Protein AF-A0A9Q0HMB9-F1 (afdb_monomer_lite)

Secondary structure (DSSP, 8-state):
-HHHHHHS-S-EEEEEE-BTTHHHH--HHHHHHHHHHTT--HHHHHHHHHHHHTEEEEEEETTEE---EE--S---TT-TTHHHHHHHHHHHHHHHHHHHHTTS---TTSSSSSSEEEEE-SS-EEEEEE--HHHHHHHHHHHHHHHHHH---B-TTT-EEEEES--HHHHHHHHHHHHGGG--PPPP------------EEEEEE-----S-----------PPP--EEEEEEE----GGGTTT--SSS-GGG-EETTEETTHHHHHHHHHTT--EEEEEEESHHHHHHHHHHHHHHSTTT-EEEEEEE-TT-HHHHHHHHHGGG--SSEEEEEETTEEE---HHHHHHHHHHHT-SEEEEEEEPP----S----------PPPPP---EEEE-TTS-BEEEEE-GGG-SS-----HHHHHHHS--EEESSEEEEEEEEEEHHHHHHHHHH-TT---IIIIIHHHHHHHTT--GGGTTTSTTS------------------------SSSTTSSSSS-S---SSTTGGGGGG--SS----------EEEEEPPTTS-EEE--SHHHHHHHHHHHTTTTHHHH-----TTS-EE-TT-EE-TT-EE-SS-EE-TT-EE-TT-EEES-EE-TT-EE-TT-EEES-EE-TT-EE-TT-EEES-EE-TT-EE-TT-EEES-EE-TT-EEPTT-EEES-EE---

Structure (mmCIF, N/CA/C/O backbone):
data_AF-A0A9Q0HMB9-F1
#
_entry.id   AF-A0A9Q0HMB9-F1
#
loop_
_atom_site.group_PDB
_atom_site.id
_atom_site.type_symbol
_atom_site.label_atom_id
_atom_site.label_alt_id
_atom_site.label_comp_id
_atom_site.label_asym_id
_atom_site.label_entity_id
_atom_site.label_seq_id
_atom_site.pdbx_PDB_ins_code
_atom_site.Cartn_x
_atom_site.Cartn_y
_atom_site.Cartn_z
_atom_site.occupancy
_atom_site.B_iso_or_equiv
_atom_site.auth_seq_id
_atom_site.auth_comp_id
_atom_site.auth_asym_id
_atom_site.auth_atom_id
_atom_site.pdbx_PDB_model_num
ATOM 1 N N . MET A 1 1 ? -16.783 1.810 59.937 1.00 55.53 1 MET A N 1
ATOM 2 C CA . MET A 1 1 ? -17.252 0.448 60.291 1.00 55.53 1 MET A CA 1
ATOM 3 C C . MET A 1 1 ? -16.184 -0.353 61.024 1.00 55.53 1 MET A C 1
ATOM 5 O O . MET A 1 1 ? -16.426 -0.710 62.162 1.00 55.53 1 MET A O 1
ATOM 9 N N . VAL A 1 2 ? -14.991 -0.557 60.449 1.00 58.78 2 VAL A N 1
ATOM 10 C CA . VAL A 1 2 ? -13.866 -1.223 61.146 1.00 58.78 2 VAL A CA 1
ATOM 11 C C . VAL A 1 2 ? -13.451 -0.478 62.426 1.00 58.78 2 VAL A C 1
ATOM 13 O O . VAL A 1 2 ? -13.291 -1.110 63.462 1.00 58.78 2 VAL A O 1
ATOM 16 N N . SER A 1 3 ? -13.387 0.861 62.404 1.00 56.44 3 SER A N 1
ATOM 17 C CA . SER A 1 3 ? -13.151 1.667 63.619 1.00 56.44 3 SER A CA 1
ATOM 18 C C . SER A 1 3 ? -14.258 1.513 64.667 1.00 56.44 3 SER A C 1
ATOM 20 O O . SER A 1 3 ? -13.971 1.462 65.856 1.00 56.44 3 SER A O 1
ATOM 22 N N . ALA A 1 4 ? -15.516 1.381 64.229 1.00 58.94 4 ALA A N 1
ATOM 23 C CA . ALA A 1 4 ? -16.650 1.153 65.118 1.00 58.94 4 ALA A CA 1
ATOM 24 C C . ALA A 1 4 ? -16.549 -0.229 65.781 1.00 58.94 4 ALA A C 1
ATOM 26 O O . ALA A 1 4 ? -16.630 -0.303 66.999 1.00 58.94 4 ALA A O 1
ATOM 27 N N . LEU A 1 5 ? -16.275 -1.289 65.012 1.00 60.12 5 LEU A N 1
ATOM 28 C CA . LEU A 1 5 ? -16.072 -2.655 65.518 1.00 60.12 5 LEU A CA 1
ATOM 29 C C . LEU A 1 5 ? -14.867 -2.759 66.461 1.00 60.12 5 LEU A C 1
ATOM 31 O O . LEU A 1 5 ? -14.962 -3.409 67.492 1.00 60.12 5 LEU A O 1
ATOM 35 N N . SER A 1 6 ? -13.767 -2.069 66.150 1.00 59.25 6 SER A N 1
ATOM 36 C CA . SER A 1 6 ? -12.575 -2.021 67.006 1.00 59.25 6 SER A CA 1
ATOM 37 C C . SER A 1 6 ? -12.787 -1.227 68.300 1.00 59.25 6 SER A C 1
ATOM 39 O O . SER A 1 6 ? -12.051 -1.436 69.257 1.00 59.25 6 SER A O 1
ATOM 41 N N . SER A 1 7 ? -13.750 -0.299 68.324 1.00 57.50 7 SER A N 1
ATOM 42 C CA . SER A 1 7 ? -14.107 0.485 69.515 1.00 57.50 7 SER A CA 1
ATOM 43 C C . SER A 1 7 ? -15.142 -0.200 70.418 1.00 57.50 7 SER A C 1
ATOM 45 O O . SER A 1 7 ? -15.374 0.260 71.533 1.00 57.50 7 SER A O 1
ATOM 47 N N . GLN A 1 8 ? -15.785 -1.276 69.946 1.00 59.84 8 GLN A N 1
ATOM 48 C CA . GLN A 1 8 ? -16.752 -2.051 70.729 1.00 59.84 8 GLN A CA 1
ATOM 49 C C . GLN A 1 8 ? -16.048 -3.218 71.434 1.00 59.84 8 GLN A C 1
ATOM 51 O O . GLN A 1 8 ? -15.089 -3.765 70.902 1.00 59.84 8 GLN A O 1
ATOM 56 N N . GLN A 1 9 ? -16.537 -3.624 72.612 1.00 61.47 9 GLN A N 1
ATOM 57 C CA . GLN A 1 9 ? -16.058 -4.810 73.346 1.00 61.47 9 GLN A CA 1
ATOM 58 C C . GLN A 1 9 ? -16.788 -6.113 72.951 1.00 61.47 9 GLN A C 1
ATOM 60 O O . GLN A 1 9 ? -16.516 -7.166 73.520 1.00 61.47 9 GLN A O 1
ATOM 65 N N . GLU A 1 10 ? -17.714 -6.077 71.985 1.00 68.69 10 GLU A N 1
ATOM 66 C CA . GLU A 1 10 ? -18.468 -7.267 71.561 1.00 68.69 10 GLU A CA 1
ATOM 67 C C . GLU A 1 10 ? -17.665 -8.164 70.592 1.00 68.69 10 GLU A C 1
ATOM 69 O O . GLU A 1 10 ? -16.898 -7.649 69.771 1.00 68.69 10 GLU A O 1
ATOM 74 N N . PRO A 1 11 ? -17.839 -9.501 70.655 1.00 73.62 11 PRO A N 1
ATOM 75 C CA . PRO A 1 11 ? -17.144 -10.448 69.786 1.00 73.62 11 PRO A CA 1
ATOM 76 C C . PRO A 1 11 ? -17.730 -10.466 68.363 1.00 73.62 11 PRO A C 1
ATOM 78 O O . PRO A 1 11 ? -18.895 -10.822 68.143 1.00 73.62 11 PRO A O 1
ATOM 81 N N . ALA A 1 12 ? -16.900 -10.153 67.367 1.00 76.69 12 ALA A N 1
ATOM 82 C CA . ALA A 1 12 ? -17.277 -10.108 65.954 1.00 76.69 12 ALA A CA 1
ATOM 83 C C . ALA A 1 12 ? -16.142 -10.589 65.036 1.00 76.69 12 ALA A C 1
ATOM 85 O O . ALA A 1 12 ? -14.989 -10.717 65.446 1.00 76.69 12 ALA A O 1
ATOM 86 N N . PHE A 1 13 ? -16.454 -10.845 63.767 1.00 81.25 13 PHE A N 1
ATOM 87 C CA . PHE A 1 13 ? -15.440 -11.133 62.757 1.00 81.25 13 PHE A CA 1
ATOM 88 C C . PHE A 1 13 ? -15.755 -10.514 61.400 1.00 81.25 13 PHE A C 1
ATOM 90 O O . PHE A 1 13 ? -16.910 -10.276 61.042 1.00 81.25 13 PHE A O 1
ATOM 97 N N . LEU A 1 14 ? -14.689 -10.302 60.632 1.00 83.38 14 LEU A N 1
ATOM 98 C CA . LEU A 1 14 ? -14.725 -9.967 59.218 1.00 83.38 14 LEU A CA 1
ATOM 99 C C . LEU A 1 14 ? -14.110 -11.117 58.418 1.00 83.38 14 LEU A C 1
ATOM 101 O O . LEU A 1 14 ? -12.971 -11.511 58.658 1.00 83.38 14 LEU A O 1
ATOM 105 N N . LEU A 1 15 ? -14.855 -11.626 57.446 1.00 84.88 15 LEU A N 1
ATOM 106 C CA . LEU A 1 15 ? -14.378 -12.564 56.442 1.00 84.88 15 LEU A CA 1
ATOM 107 C C . LEU A 1 15 ? -14.177 -11.841 55.118 1.00 84.88 15 LEU A C 1
ATOM 109 O O . LEU A 1 15 ? -15.118 -11.277 54.562 1.00 84.88 15 LEU A O 1
ATOM 113 N N . LYS A 1 16 ? -12.963 -11.915 54.581 1.00 86.94 16 LYS A N 1
ATOM 114 C CA . LYS A 1 16 ? -12.704 -11.649 53.172 1.00 86.94 16 LYS A CA 1
ATOM 115 C C . LYS A 1 16 ? -12.885 -12.953 52.406 1.00 86.94 16 LYS A C 1
ATOM 117 O O . LYS A 1 16 ? -12.140 -13.905 52.629 1.00 86.94 16 LYS A O 1
ATOM 122 N N . LEU A 1 17 ? -13.881 -12.995 51.532 1.00 86.38 17 LEU A N 1
ATOM 123 C CA . LEU A 1 17 ? -14.184 -14.129 50.668 1.00 86.38 17 LEU A CA 1
ATOM 124 C C . LEU A 1 17 ? -13.572 -13.894 49.280 1.00 86.38 17 LEU A C 1
ATOM 126 O O . LEU A 1 17 ? -13.772 -12.837 48.685 1.00 86.38 17 LEU A O 1
ATOM 130 N N . ASP A 1 18 ? -12.850 -14.893 48.771 1.00 85.44 18 ASP A N 1
ATOM 131 C CA . ASP A 1 18 ? -12.301 -14.939 47.409 1.00 85.44 18 ASP A CA 1
ATOM 132 C C . ASP A 1 18 ? -12.959 -16.100 46.651 1.00 85.44 18 ASP A C 1
ATOM 134 O O . ASP A 1 18 ? -13.097 -17.196 47.200 1.00 85.44 18 ASP A O 1
ATOM 138 N N . PHE A 1 19 ? -13.372 -15.888 45.400 1.00 85.81 19 PHE A N 1
ATOM 139 C CA . PHE A 1 19 ? -14.014 -16.920 44.578 1.00 85.81 19 PHE A CA 1
ATOM 140 C C . PHE A 1 19 ? -13.039 -17.503 43.548 1.00 85.81 19 PHE A C 1
ATOM 142 O O . PHE A 1 19 ? -12.386 -16.795 42.778 1.00 85.81 19 PHE A O 1
ATOM 149 N N . LYS A 1 20 ? -12.957 -18.834 43.480 1.00 83.00 20 LYS A N 1
ATOM 150 C CA . LYS A 1 20 ? -12.060 -19.556 42.575 1.00 83.00 20 LYS A CA 1
ATOM 151 C C . LYS A 1 20 ? -12.574 -19.475 41.142 1.00 83.00 20 LYS A C 1
ATOM 153 O O . LYS A 1 20 ? -13.545 -20.140 40.800 1.00 83.00 20 LYS A O 1
ATOM 158 N N . LYS A 1 21 ? -11.852 -18.745 40.282 1.00 80.94 21 LYS A N 1
ATOM 159 C CA . LYS A 1 21 ? -12.191 -18.585 38.854 1.00 80.94 21 LYS A CA 1
ATOM 160 C C . LYS A 1 21 ? -13.658 -18.167 38.676 1.00 80.94 21 LYS A C 1
ATOM 162 O O . LYS A 1 21 ? -14.442 -18.855 38.025 1.00 80.94 21 LYS A O 1
ATOM 167 N N . ALA A 1 22 ? -14.022 -17.060 39.322 1.00 75.56 22 ALA A N 1
ATOM 168 C CA . ALA A 1 22 ? -15.404 -16.632 39.512 1.00 75.56 22 ALA A CA 1
ATOM 169 C C . ALA A 1 22 ? -16.227 -16.640 38.209 1.00 75.56 22 ALA A C 1
ATOM 171 O O . ALA A 1 22 ? -17.245 -17.322 38.144 1.00 75.56 22 ALA A O 1
ATOM 172 N N . PHE A 1 23 ? -15.728 -16.008 37.140 1.00 83.94 23 PHE A N 1
ATOM 173 C CA . PHE A 1 23 ? -16.393 -16.013 35.833 1.00 83.94 23 PHE A CA 1
ATOM 174 C C . PHE A 1 23 ? -16.498 -17.418 35.222 1.00 83.94 23 PHE A C 1
ATOM 176 O O . PHE A 1 23 ? -17.582 -17.807 34.804 1.00 83.94 23 PHE A O 1
ATOM 183 N N . ASP A 1 24 ? -15.427 -18.213 35.226 1.00 85.50 24 ASP A N 1
ATOM 184 C CA . ASP A 1 24 ? -15.382 -19.538 34.578 1.00 85.50 24 ASP A CA 1
ATOM 185 C C . ASP A 1 24 ? -16.284 -20.595 35.246 1.00 85.50 24 ASP A C 1
ATOM 187 O O . ASP A 1 24 ? -16.521 -21.669 34.686 1.00 85.50 24 ASP A O 1
ATOM 191 N N . SER A 1 25 ? -16.722 -20.338 36.479 1.00 87.38 25 SER A N 1
ATOM 192 C CA . SER A 1 25 ? -17.364 -21.334 37.344 1.00 87.38 25 SER A CA 1
ATOM 193 C C . SER A 1 25 ? -18.891 -21.249 37.394 1.00 87.38 25 SER A C 1
ATOM 195 O O . SER A 1 25 ? -19.519 -22.239 37.764 1.00 87.38 25 SER A O 1
ATOM 197 N N . VAL A 1 26 ? -19.480 -20.129 36.957 1.00 90.12 26 VAL A N 1
ATOM 198 C CA . VAL A 1 26 ? -20.933 -19.884 37.002 1.00 90.12 26 VAL A CA 1
ATOM 199 C C . VAL A 1 26 ? -21.711 -20.949 36.229 1.00 90.12 26 VAL A C 1
ATOM 201 O O . VAL A 1 26 ? -21.512 -21.119 35.024 1.00 90.12 26 VAL A O 1
ATOM 204 N N . ASP A 1 27 ? -22.637 -21.627 36.901 1.00 91.94 27 ASP A N 1
ATOM 205 C CA . ASP A 1 27 ? -23.569 -22.560 36.273 1.00 91.94 27 ASP A CA 1
ATOM 206 C C . ASP A 1 27 ? -24.655 -21.817 35.478 1.00 91.94 27 ASP A C 1
ATOM 208 O O . ASP A 1 27 ? -25.299 -20.881 35.962 1.00 91.94 27 ASP A O 1
ATOM 212 N N . TRP A 1 28 ? -24.864 -22.231 34.228 1.00 92.75 28 TRP A N 1
ATOM 213 C CA . TRP A 1 28 ? -25.817 -21.572 33.337 1.00 92.75 28 TRP A CA 1
ATOM 214 C C . TRP A 1 28 ? -27.273 -21.839 33.715 1.00 92.75 28 TRP A C 1
ATOM 216 O O . TRP A 1 28 ? -28.101 -20.941 33.576 1.00 92.75 28 TRP A O 1
ATOM 226 N N . SER A 1 29 ? -27.601 -23.036 34.209 1.00 90.38 29 SER A N 1
ATOM 227 C CA . SER A 1 29 ? -28.974 -23.382 34.603 1.00 90.38 29 SER A CA 1
ATOM 228 C C . SER A 1 29 ? -29.414 -22.518 35.781 1.00 90.38 29 SER A C 1
ATOM 230 O O . SER A 1 29 ? -30.514 -21.955 35.774 1.00 90.38 29 SER A O 1
ATOM 232 N N . PHE A 1 30 ? -28.513 -22.335 36.748 1.00 93.06 30 PHE A N 1
ATOM 233 C CA . PHE A 1 30 ? -28.699 -21.399 37.849 1.00 93.06 30 PHE A CA 1
ATOM 234 C C . PHE A 1 30 ? -28.878 -19.962 37.358 1.00 93.06 30 PHE A C 1
ATOM 236 O O . PHE A 1 30 ? -29.869 -19.319 37.700 1.00 93.06 30 PHE A O 1
ATOM 243 N N . LEU A 1 31 ? -27.968 -19.466 36.514 1.00 93.50 31 LEU A N 1
ATOM 244 C CA . LEU A 1 31 ? -28.029 -18.096 36.007 1.00 93.50 31 LEU A CA 1
ATOM 245 C C . LEU A 1 31 ? -29.346 -17.807 35.268 1.00 93.50 31 LEU A C 1
ATOM 247 O O . LEU A 1 31 ? -29.958 -16.765 35.496 1.00 93.50 31 LEU A O 1
ATOM 251 N N . PHE A 1 32 ? -29.812 -18.721 34.412 1.00 93.69 32 PHE A N 1
ATOM 252 C CA . PHE A 1 32 ? -31.085 -18.537 33.713 1.00 93.69 32 PHE A CA 1
ATOM 253 C C . PHE A 1 32 ? -32.277 -18.544 34.670 1.00 93.69 32 PHE A C 1
ATOM 255 O O . PHE A 1 32 ? -33.159 -17.707 34.511 1.00 93.69 32 PHE A O 1
ATOM 262 N N . SER A 1 33 ? -32.268 -19.398 35.697 1.00 91.38 33 SER A N 1
ATOM 263 C CA . SER A 1 33 ? -33.306 -19.397 36.738 1.00 91.38 33 SER A CA 1
ATOM 264 C C . SER A 1 33 ? -33.345 -18.065 37.500 1.00 91.38 33 SER A C 1
ATOM 266 O O . SER A 1 33 ? -34.418 -17.533 37.779 1.00 91.38 33 SER A O 1
ATOM 268 N N . VAL A 1 34 ? -32.177 -17.475 37.790 1.00 92.25 34 VAL A N 1
ATOM 269 C CA . VAL A 1 34 ? -32.080 -16.150 38.428 1.00 92.25 34 VAL A CA 1
ATOM 270 C C . VAL A 1 34 ? -32.656 -15.057 37.526 1.00 92.25 34 VAL A C 1
ATOM 272 O O . VAL A 1 34 ? -33.398 -14.202 38.006 1.00 92.25 34 VAL A O 1
ATOM 275 N N . LEU A 1 35 ? -32.351 -15.077 36.225 1.00 92.88 35 LEU A N 1
ATOM 276 C CA . LEU A 1 35 ? -32.889 -14.104 35.267 1.00 92.88 35 LEU A CA 1
ATOM 277 C C . LEU A 1 35 ? -34.411 -14.225 35.115 1.00 92.88 35 LEU A C 1
ATOM 279 O O . LEU A 1 35 ? -35.101 -13.206 35.106 1.00 92.88 35 LEU A O 1
ATOM 283 N N . GLU A 1 36 ? -34.936 -15.450 35.045 1.00 92.62 36 GLU A N 1
ATOM 284 C CA . GLU A 1 36 ? -36.380 -15.710 34.999 1.00 92.62 36 GLU A CA 1
ATOM 285 C C . GLU A 1 36 ? -37.069 -15.173 36.259 1.00 92.62 36 GLU A C 1
ATOM 287 O O . GLU A 1 36 ? -38.024 -14.404 36.161 1.00 92.62 36 GLU A O 1
ATOM 292 N N . TYR A 1 37 ? -36.527 -15.479 37.442 1.00 90.19 37 TYR A N 1
ATOM 293 C CA . TYR A 1 37 ? -37.063 -14.997 38.718 1.00 90.19 37 TYR A CA 1
ATOM 294 C C . TYR A 1 37 ? -37.041 -13.465 38.842 1.00 90.19 37 TYR A C 1
ATOM 296 O O . TYR A 1 37 ? -37.940 -12.863 39.424 1.00 90.19 37 TYR A O 1
ATOM 304 N N . ARG A 1 38 ? -36.022 -12.807 38.277 1.00 88.44 38 ARG A N 1
ATOM 305 C CA . ARG A 1 38 ? -35.889 -11.339 38.267 1.00 88.44 38 ARG A CA 1
ATOM 306 C C . ARG A 1 38 ? -36.793 -10.653 37.233 1.00 88.44 38 ARG A C 1
ATOM 308 O O . ARG A 1 38 ? -36.758 -9.429 37.140 1.00 88.44 38 ARG A O 1
ATOM 315 N N . GLY A 1 39 ? -37.584 -11.409 36.467 1.00 89.81 39 GLY A N 1
ATOM 316 C CA . GLY A 1 39 ? -38.543 -10.875 35.500 1.00 89.81 39 GLY A CA 1
ATOM 317 C C . GLY A 1 39 ? -37.923 -10.430 34.175 1.00 89.81 39 GLY A C 1
ATOM 318 O O . GLY A 1 39 ? -38.510 -9.602 33.477 1.00 89.81 39 GLY A O 1
ATOM 319 N N . PHE A 1 40 ? -36.742 -10.943 33.809 1.00 91.25 40 PHE A N 1
ATOM 320 C CA . PHE A 1 40 ? -36.173 -10.645 32.494 1.00 91.25 40 PHE A CA 1
ATOM 321 C C . PHE A 1 40 ? -37.051 -11.243 31.377 1.00 91.25 40 PHE A C 1
ATOM 323 O O . PHE A 1 40 ? -37.537 -12.368 31.513 1.00 91.25 40 PHE A O 1
ATOM 330 N N . PRO A 1 41 ? -37.245 -10.536 30.245 1.00 92.56 41 PRO A N 1
ATOM 331 C CA . PRO A 1 41 ? -38.091 -11.028 29.162 1.00 92.56 41 PRO A CA 1
ATOM 332 C C . PRO A 1 41 ? -37.613 -12.373 28.599 1.00 92.56 41 PRO A C 1
ATOM 334 O O . PRO A 1 41 ? -36.428 -12.549 28.311 1.00 92.56 41 PRO A O 1
ATOM 337 N N . SER A 1 42 ? -38.546 -13.294 28.342 1.00 89.44 42 SER A N 1
ATOM 338 C CA . SER A 1 42 ? -38.251 -14.613 27.752 1.00 89.44 42 SER A CA 1
ATOM 339 C C . SER A 1 42 ? -37.409 -14.558 26.456 1.00 89.44 42 SER A C 1
ATOM 341 O O . SER A 1 42 ? -36.471 -15.357 26.334 1.00 89.44 42 SER A O 1
ATOM 343 N N . PRO A 1 43 ? -37.621 -13.599 25.522 1.00 88.94 43 PRO A N 1
ATOM 344 C CA . PRO A 1 43 ? -36.760 -13.464 24.342 1.00 88.94 43 PRO A CA 1
ATOM 345 C C . PRO A 1 43 ? -35.292 -13.191 24.692 1.00 88.94 43 PRO A C 1
ATOM 347 O O . PRO A 1 43 ? -34.394 -13.795 24.110 1.00 88.94 43 PRO A O 1
ATOM 350 N N . PHE A 1 44 ? -35.042 -12.343 25.693 1.00 88.94 44 PHE A N 1
ATOM 351 C CA . PHE A 1 44 ? -33.692 -11.999 26.137 1.00 88.94 44 PHE A CA 1
ATOM 352 C C . PHE A 1 44 ? -32.970 -13.207 26.747 1.00 88.94 44 PHE A C 1
ATOM 354 O O . PHE A 1 44 ? -31.824 -13.496 26.399 1.00 88.94 44 PHE A O 1
ATOM 361 N N . ILE A 1 45 ? -33.662 -13.965 27.602 1.00 89.44 45 ILE A N 1
ATOM 362 C CA . ILE A 1 45 ? -33.120 -15.188 28.213 1.00 89.44 45 ILE A CA 1
ATOM 363 C C . ILE A 1 45 ? -32.837 -16.246 27.139 1.00 89.44 45 ILE A C 1
ATOM 365 O O . ILE A 1 45 ? -31.806 -16.919 27.185 1.00 89.44 45 ILE A O 1
ATOM 369 N N . SER A 1 46 ? -33.707 -16.352 26.132 1.00 84.38 46 SER A N 1
ATOM 370 C CA . SER A 1 46 ? -33.526 -17.262 24.996 1.00 84.38 46 SER A CA 1
ATOM 371 C C . SER A 1 46 ? -32.286 -16.912 24.166 1.00 84.38 46 SER A C 1
ATOM 373 O O . SER A 1 46 ? -31.528 -17.810 23.797 1.00 84.38 46 SER A O 1
ATOM 375 N N . TRP A 1 47 ? -32.020 -15.623 23.926 1.00 88.19 47 TRP A N 1
ATOM 376 C CA . TRP A 1 47 ? -30.793 -15.183 23.253 1.00 88.19 47 TRP A CA 1
ATOM 377 C C . TRP A 1 47 ? -29.539 -15.526 24.058 1.00 88.19 47 TRP A C 1
ATOM 379 O O . TRP A 1 47 ? -28.574 -16.032 23.486 1.00 88.19 47 TRP A O 1
ATOM 389 N N . LEU A 1 48 ? -29.554 -15.326 25.380 1.00 86.75 48 LEU A N 1
ATOM 390 C CA . LEU A 1 48 ? -28.425 -15.703 26.238 1.00 86.75 48 LEU A CA 1
ATOM 391 C C . LEU A 1 48 ? -28.201 -17.219 26.274 1.00 86.75 4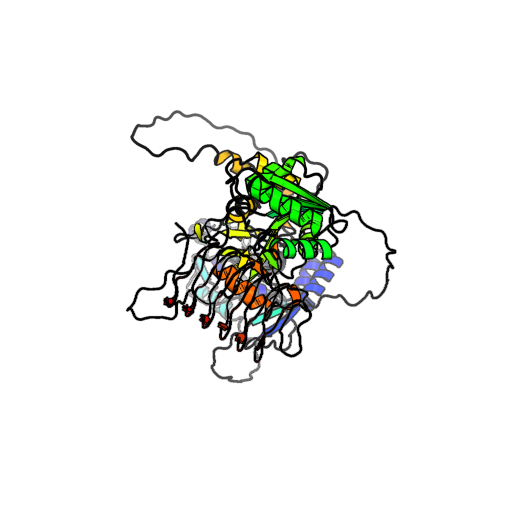8 LEU A C 1
ATOM 393 O O . LEU A 1 48 ? -27.060 -17.667 26.152 1.00 86.75 48 LEU A O 1
ATOM 397 N N . ARG A 1 49 ? -29.274 -18.018 26.363 1.00 87.69 49 ARG A N 1
ATOM 398 C CA . ARG A 1 49 ? -29.205 -19.485 26.243 1.00 87.69 49 ARG A CA 1
ATOM 399 C C . ARG A 1 49 ? -28.529 -19.901 24.951 1.00 87.69 49 ARG A C 1
ATOM 401 O O . ARG A 1 49 ? -27.618 -20.726 24.984 1.00 87.69 49 ARG A O 1
ATOM 408 N N . LEU A 1 50 ? -28.939 -19.312 23.833 1.00 83.19 50 LEU A N 1
ATOM 409 C CA . LEU A 1 50 ? -28.376 -19.623 22.527 1.00 83.19 50 LEU A CA 1
ATOM 410 C C . LEU A 1 50 ? -26.891 -19.247 22.459 1.00 83.19 50 LEU A C 1
ATOM 412 O O . LEU A 1 50 ? -26.077 -20.083 22.082 1.00 83.19 50 LEU A O 1
ATOM 416 N N . LEU A 1 51 ? -26.523 -18.041 22.902 1.00 82.88 51 LEU A N 1
ATOM 417 C CA . LEU A 1 51 ? -25.138 -17.557 22.893 1.00 82.88 51 LEU A CA 1
ATOM 418 C C . LEU A 1 51 ? -24.185 -18.421 23.727 1.00 82.88 51 LEU A C 1
ATOM 420 O O . LEU A 1 51 ? -23.041 -18.642 23.320 1.00 82.88 51 LEU A O 1
ATOM 424 N N . PHE A 1 52 ? -24.632 -18.892 24.891 1.00 82.75 52 PHE A N 1
ATOM 425 C CA . PHE A 1 52 ? -23.808 -19.717 25.772 1.00 82.75 52 PHE A CA 1
ATOM 426 C C . PHE A 1 52 ? -23.728 -21.160 25.272 1.00 82.75 52 PHE A C 1
ATOM 428 O O . PHE A 1 52 ? -22.631 -21.685 25.087 1.00 82.75 52 PHE A O 1
ATOM 435 N N . THR A 1 53 ? -24.858 -21.782 24.937 1.00 80.56 53 THR A N 1
ATOM 436 C CA . THR A 1 53 ? -24.888 -23.194 24.511 1.00 80.56 53 THR A CA 1
ATOM 437 C C . THR A 1 53 ? -24.286 -23.440 23.126 1.00 80.56 53 THR A C 1
ATOM 439 O O . THR A 1 53 ? -23.778 -24.531 22.875 1.00 80.56 53 THR A O 1
ATOM 442 N N . SER A 1 54 ? -24.266 -22.443 22.232 1.00 77.75 54 SER A N 1
ATOM 443 C CA . SER A 1 54 ? -23.670 -22.576 20.893 1.00 77.75 54 SER A CA 1
ATOM 444 C C . SER A 1 54 ? -22.149 -22.376 20.866 1.00 77.75 54 SER A C 1
ATOM 446 O O . SER A 1 54 ? -21.546 -22.379 19.787 1.00 77.75 54 SER A O 1
ATOM 448 N N . SER A 1 55 ? -21.524 -22.118 22.017 1.00 76.38 55 SER A N 1
ATOM 449 C CA . SER A 1 55 ? -20.102 -21.803 22.089 1.00 76.38 55 SER A CA 1
ATOM 450 C C . SER A 1 55 ? -19.217 -23.044 22.176 1.00 76.38 55 SER A C 1
ATOM 452 O O . SER A 1 55 ? -19.452 -23.958 22.966 1.00 76.38 55 SER A O 1
ATOM 454 N N . THR A 1 56 ? -18.173 -23.067 21.346 1.00 80.12 56 THR A N 1
ATOM 455 C CA . THR A 1 56 ? -17.194 -24.156 21.300 1.00 80.12 56 THR A CA 1
ATOM 456 C C . THR A 1 56 ? -15.776 -23.607 21.336 1.00 80.12 56 THR A C 1
ATOM 458 O O . THR A 1 56 ? -15.513 -22.525 20.807 1.00 80.12 56 THR A O 1
ATOM 461 N N . SER A 1 57 ? -14.855 -24.381 21.896 1.00 80.12 57 SER A N 1
ATOM 462 C CA . SER A 1 57 ? -13.421 -24.124 21.825 1.00 80.12 57 SER A CA 1
ATOM 463 C C . SER A 1 57 ? -12.685 -25.268 21.146 1.00 80.12 57 SER A C 1
ATOM 465 O O . SER A 1 57 ? -13.067 -26.412 21.329 1.00 80.12 57 SER A O 1
ATOM 467 N N . SER A 1 58 ? -11.624 -24.991 20.403 1.00 79.25 58 SER A N 1
ATOM 468 C CA . SER A 1 58 ? -10.689 -25.994 19.876 1.00 79.25 58 SER A CA 1
ATOM 469 C C . SER A 1 58 ? -9.287 -25.712 20.411 1.00 79.25 58 SER A C 1
ATOM 471 O O . SER A 1 58 ? -8.981 -24.594 20.832 1.00 79.25 58 SER A O 1
ATOM 473 N N . VAL A 1 59 ? -8.443 -26.741 20.449 1.00 79.12 59 VAL A N 1
ATOM 474 C CA . VAL A 1 59 ? -7.036 -26.628 20.854 1.00 79.12 59 VAL A CA 1
ATOM 475 C C . VAL A 1 59 ? -6.169 -26.724 19.612 1.00 79.12 59 VAL A C 1
ATOM 477 O O . VAL A 1 59 ? -6.221 -27.724 18.905 1.00 79.12 59 VAL A O 1
ATOM 480 N N . THR A 1 60 ? -5.364 -25.699 19.356 1.00 67.75 60 THR A N 1
ATOM 481 C CA . THR A 1 60 ? -4.333 -25.720 18.316 1.00 67.75 60 THR A CA 1
ATOM 482 C C . THR A 1 60 ? -3.016 -26.208 18.911 1.00 67.75 60 THR A C 1
ATOM 484 O O . THR A 1 60 ? -2.605 -25.699 19.955 1.00 67.75 60 THR A O 1
ATOM 487 N N . VAL A 1 61 ? -2.358 -27.164 18.252 1.00 68.75 61 VAL A N 1
ATOM 488 C CA . VAL A 1 61 ? -1.019 -27.663 18.601 1.00 68.75 61 VAL A CA 1
ATOM 489 C C . VAL A 1 61 ? -0.151 -27.587 17.350 1.00 68.75 61 VAL A C 1
ATOM 491 O O . VAL A 1 61 ? -0.493 -28.193 16.340 1.00 68.75 61 VAL A O 1
ATOM 494 N N . ASN A 1 62 ? 0.961 -26.848 17.401 1.00 67.12 62 ASN A N 1
ATOM 495 C CA . ASN A 1 62 ? 1.866 -26.639 16.256 1.00 67.12 62 ASN A CA 1
ATOM 496 C C . ASN A 1 62 ? 1.135 -26.141 14.993 1.00 67.12 62 ASN A C 1
ATOM 498 O O . ASN A 1 62 ? 1.315 -26.690 13.911 1.00 67.12 62 ASN A O 1
ATOM 502 N N . ASP A 1 63 ? 0.254 -25.150 15.155 1.00 66.81 63 ASP A N 1
ATOM 503 C CA . ASP A 1 63 ? -0.600 -24.589 14.094 1.00 66.81 63 ASP A CA 1
ATOM 504 C C . ASP A 1 63 ? -1.609 -25.568 13.455 1.00 66.81 63 ASP A C 1
ATOM 506 O O . ASP A 1 63 ? -2.319 -25.203 12.519 1.00 66.81 63 ASP A O 1
ATOM 510 N N . ILE A 1 64 ? -1.759 -26.778 14.007 1.00 65.38 64 ILE A N 1
ATOM 511 C CA . ILE A 1 64 ? -2.793 -27.743 13.619 1.00 65.38 64 ILE A CA 1
ATOM 512 C C . ILE A 1 64 ? -3.958 -27.645 14.609 1.00 65.38 64 ILE A C 1
ATOM 514 O O . ILE A 1 64 ? -3.795 -27.866 15.812 1.00 65.38 64 ILE A O 1
ATOM 518 N N . GLU A 1 65 ? -5.145 -27.290 14.116 1.00 73.19 65 GLU A N 1
ATOM 519 C CA . GLU A 1 65 ? -6.360 -27.168 14.927 1.00 73.19 65 GLU A CA 1
ATOM 520 C C . GLU A 1 65 ? -6.975 -28.545 15.228 1.00 73.19 65 GLU A C 1
ATOM 522 O O . GLU A 1 65 ? -7.286 -29.319 14.324 1.00 73.19 65 GLU A O 1
ATOM 527 N N . GLY A 1 66 ? -7.144 -28.856 16.513 1.00 79.31 66 GLY A N 1
ATOM 528 C CA . GLY A 1 66 ? -7.821 -30.058 16.990 1.00 79.31 66 GLY A CA 1
ATOM 529 C C . GLY A 1 66 ? -9.353 -29.941 16.984 1.00 79.31 66 GLY A C 1
ATOM 530 O O . GLY A 1 66 ? -9.910 -28.874 16.718 1.00 79.31 66 GLY A O 1
ATOM 531 N N . PRO A 1 67 ? -10.073 -31.028 17.317 1.00 75.62 67 PRO A N 1
ATOM 532 C CA . PRO A 1 67 ? -11.532 -31.041 17.293 1.00 75.62 67 PRO A CA 1
ATOM 533 C C . PRO A 1 67 ? -12.140 -30.053 18.311 1.00 75.62 67 PRO A C 1
ATOM 535 O O . PRO A 1 67 ? -11.634 -29.932 19.433 1.00 75.62 67 PRO A O 1
ATOM 538 N N . PRO A 1 68 ? -13.242 -29.360 17.964 1.00 82.25 68 PRO A N 1
ATOM 539 C CA . PRO A 1 68 ? -13.903 -28.434 18.873 1.00 82.25 68 PRO A CA 1
ATOM 540 C C . PRO A 1 68 ? -14.673 -29.173 19.979 1.00 82.25 68 PRO A C 1
ATOM 542 O O . PRO A 1 68 ? -15.360 -30.161 19.726 1.00 82.25 68 PRO A O 1
ATOM 545 N N . PHE A 1 69 ? -14.630 -28.644 21.199 1.00 84.50 69 PHE A N 1
ATOM 546 C CA . PHE A 1 69 ? -15.411 -29.079 22.353 1.00 84.50 69 PHE A CA 1
ATOM 547 C C . PHE A 1 69 ? -16.378 -27.975 22.822 1.00 84.50 69 PHE A C 1
ATOM 549 O O . PHE A 1 69 ? -16.016 -26.794 22.839 1.00 84.50 69 PHE A O 1
ATOM 556 N N . PRO A 1 70 ? -17.621 -28.323 23.203 1.00 81.88 70 PRO A N 1
ATOM 557 C CA . PRO A 1 70 ? -18.612 -27.353 23.657 1.00 81.88 70 PRO A CA 1
ATOM 558 C C . PRO A 1 70 ? -18.324 -26.857 25.073 1.00 81.88 70 PRO A C 1
ATOM 560 O O . PRO A 1 70 ? -17.820 -27.590 25.929 1.00 81.88 70 PRO A O 1
ATOM 563 N N . HIS A 1 71 ? -18.688 -25.606 25.335 1.00 83.88 71 HIS A N 1
ATOM 564 C CA . HIS A 1 71 ? -18.671 -25.039 26.682 1.00 83.88 71 HIS A CA 1
ATOM 565 C C . HIS A 1 71 ? -19.894 -25.537 27.465 1.00 83.88 71 HIS A C 1
ATOM 567 O O . HIS A 1 71 ? -20.951 -25.778 26.886 1.00 83.88 71 HIS A O 1
ATOM 573 N N . LYS A 1 72 ? -19.755 -25.715 28.785 1.00 84.19 72 LYS A N 1
ATOM 574 C CA . LYS A 1 72 ? -20.845 -26.210 29.655 1.00 84.19 72 LYS A CA 1
ATOM 575 C C . LYS A 1 72 ? -21.247 -25.249 30.775 1.00 84.19 72 LYS A C 1
ATOM 577 O O . LYS A 1 72 ? -22.289 -25.442 31.384 1.00 84.19 72 LYS A O 1
ATOM 582 N N . ARG A 1 73 ? -20.387 -24.283 31.094 1.00 88.38 73 ARG A N 1
ATOM 583 C CA . ARG A 1 73 ? -20.550 -23.322 32.188 1.00 88.38 73 ARG A CA 1
ATOM 584 C C . ARG A 1 73 ? -19.596 -22.149 31.989 1.00 88.38 73 ARG A C 1
ATOM 586 O O . ARG A 1 73 ? -18.681 -22.237 31.167 1.00 88.38 73 ARG A O 1
ATOM 593 N N . GLY A 1 74 ? -19.771 -21.122 32.805 1.00 88.69 74 GLY A N 1
ATOM 594 C CA . GLY A 1 74 ? -18.886 -19.974 32.885 1.00 88.69 74 GLY A CA 1
ATOM 595 C C . GLY A 1 74 ? -19.293 -18.818 31.978 1.00 88.69 74 GLY A C 1
ATOM 596 O O . GLY A 1 74 ? -20.038 -18.964 31.009 1.00 88.69 74 GLY A O 1
ATOM 597 N N . LEU A 1 75 ? -18.800 -17.642 32.327 1.00 87.56 75 LEU A N 1
ATOM 598 C CA . LEU A 1 75 ? -19.017 -16.376 31.648 1.00 87.56 75 LEU A CA 1
ATOM 599 C C . LEU A 1 75 ? -17.713 -15.933 30.988 1.00 87.56 75 LEU A C 1
ATOM 601 O O . LEU A 1 75 ? -16.622 -16.170 31.503 1.00 87.56 75 LEU A O 1
ATOM 605 N N . ARG A 1 76 ? -17.809 -15.279 29.831 1.00 80.19 76 ARG A N 1
ATOM 606 C CA . ARG A 1 76 ? -16.627 -14.886 29.058 1.00 80.19 76 ARG A CA 1
ATOM 607 C C . ARG A 1 76 ? -15.969 -13.653 29.662 1.00 80.19 76 ARG A C 1
ATOM 609 O O . ARG A 1 76 ? -16.610 -12.612 29.795 1.00 80.19 76 ARG A O 1
ATOM 616 N N . GLN A 1 77 ? -14.681 -13.748 29.970 1.00 70.38 77 GLN A N 1
ATOM 617 C CA . GLN A 1 77 ? -13.896 -12.600 30.409 1.00 70.38 77 GLN A CA 1
ATOM 618 C C . GLN A 1 77 ? -13.690 -11.628 29.235 1.00 70.38 77 GLN A C 1
ATOM 620 O O . GLN A 1 77 ? -13.336 -12.044 28.134 1.00 70.38 77 GLN A O 1
ATOM 625 N N . GLY A 1 78 ? -13.956 -10.339 29.455 1.00 71.81 78 GLY A N 1
ATOM 626 C CA . GLY A 1 78 ? -13.931 -9.311 28.404 1.00 71.81 78 GLY A CA 1
ATOM 627 C C . GLY A 1 78 ? -15.246 -9.140 27.632 1.00 71.81 78 GLY A C 1
ATOM 628 O O . GLY A 1 78 ? -15.356 -8.210 26.838 1.00 71.81 78 GLY A O 1
ATOM 629 N N . ASP A 1 79 ? -16.257 -9.978 27.885 1.00 78.81 79 ASP A N 1
ATOM 630 C CA . ASP A 1 79 ? -17.618 -9.755 27.387 1.00 78.81 79 ASP A CA 1
ATOM 631 C C . ASP A 1 79 ? -18.319 -8.688 28.256 1.00 78.81 79 ASP A C 1
ATOM 633 O O . ASP A 1 79 ? -18.394 -8.869 29.476 1.00 78.81 79 ASP A O 1
ATOM 637 N N . PRO A 1 80 ? -18.834 -7.584 27.674 1.00 81.19 80 PRO A N 1
ATOM 638 C CA . PRO A 1 80 ? -19.463 -6.497 28.424 1.00 81.19 80 PRO A CA 1
ATOM 639 C C . PRO A 1 80 ? -20.619 -6.931 29.324 1.00 81.19 80 PRO A C 1
ATOM 641 O O . PRO A 1 80 ? -20.863 -6.279 30.337 1.00 81.19 80 PRO A O 1
ATOM 644 N N . ILE A 1 81 ? -21.336 -8.007 28.973 1.00 85.69 81 ILE A N 1
ATOM 645 C CA . ILE A 1 81 ? -22.491 -8.459 29.755 1.00 85.69 81 ILE A CA 1
ATOM 646 C C . ILE A 1 81 ? -22.097 -9.371 30.922 1.00 85.69 81 ILE A C 1
ATOM 648 O O . ILE A 1 81 ? -22.796 -9.414 31.936 1.00 85.69 81 ILE A O 1
ATOM 652 N N . SER A 1 82 ? -20.960 -10.066 30.819 1.00 87.88 82 SER A N 1
ATOM 653 C CA . SER A 1 82 ? -20.504 -11.034 31.820 1.00 87.88 82 SER A CA 1
ATOM 654 C C . SER A 1 82 ? -20.389 -10.450 33.234 1.00 87.88 82 SER A C 1
ATOM 656 O O . SER A 1 82 ? -20.864 -11.110 34.155 1.00 87.88 82 SER A O 1
ATOM 658 N N . PRO A 1 83 ? -19.838 -9.237 33.466 1.00 86.81 83 PRO A N 1
ATOM 659 C CA . PRO A 1 83 ? -19.808 -8.639 34.803 1.00 86.81 83 PRO A CA 1
ATOM 660 C C . PRO A 1 83 ? -21.201 -8.438 35.405 1.00 86.81 83 PRO A C 1
ATOM 662 O O . PRO A 1 83 ? -21.402 -8.712 36.582 1.00 86.81 83 PRO A O 1
ATOM 665 N N . PHE A 1 84 ? -22.181 -8.013 34.604 1.00 88.81 84 PHE A N 1
ATOM 666 C CA . PHE A 1 84 ? -23.550 -7.804 35.081 1.00 88.81 84 PHE A CA 1
ATOM 667 C C . PHE A 1 84 ? -24.249 -9.125 35.397 1.00 88.81 84 PHE A C 1
ATOM 669 O O . PHE A 1 84 ? -24.900 -9.244 36.432 1.00 88.81 84 PHE A O 1
ATOM 676 N N . LEU A 1 85 ? -24.076 -10.136 34.542 1.00 90.00 85 LEU A N 1
ATOM 677 C CA . LEU A 1 85 ? -24.608 -11.477 34.789 1.00 90.00 85 LEU A CA 1
ATOM 678 C C . LEU A 1 85 ? -23.971 -12.117 36.026 1.00 90.00 85 LEU A C 1
ATOM 680 O O . LEU A 1 85 ? -24.670 -12.735 36.825 1.00 90.00 85 LEU A O 1
ATOM 684 N N . PHE A 1 86 ? -22.666 -11.919 36.216 1.00 89.06 86 PHE A N 1
ATOM 685 C CA . PHE A 1 86 ? -21.966 -12.368 37.412 1.00 89.06 86 PHE A CA 1
ATOM 686 C C . PHE A 1 86 ? -22.495 -11.672 38.670 1.00 89.06 86 PHE A C 1
ATOM 688 O O . PHE A 1 86 ? -22.781 -12.348 39.652 1.00 89.06 86 PHE A O 1
ATOM 695 N N . LEU A 1 87 ? -22.696 -10.350 38.638 1.00 87.44 87 LEU A N 1
ATOM 696 C CA . LEU A 1 87 ? -23.274 -9.607 39.763 1.00 87.44 87 LEU A CA 1
ATOM 697 C C . LEU A 1 87 ? -24.677 -10.112 40.125 1.00 87.44 87 LEU A C 1
ATOM 699 O O . LEU A 1 87 ? -24.971 -10.285 41.303 1.00 87.44 87 LEU A O 1
ATOM 703 N N . LEU A 1 88 ? -25.527 -10.404 39.134 1.00 89.50 88 LEU A N 1
ATOM 704 C CA . LEU A 1 88 ? -26.861 -10.969 39.373 1.00 89.50 88 LEU A CA 1
ATOM 705 C C . LEU A 1 88 ? -26.797 -12.355 40.027 1.00 89.50 88 LEU A C 1
ATOM 707 O O . LEU A 1 88 ? -27.587 -12.641 40.926 1.00 89.50 88 LEU A O 1
ATOM 711 N N . ALA A 1 89 ? -25.853 -13.198 39.603 1.00 89.06 89 ALA A N 1
ATOM 712 C CA . ALA A 1 89 ? -25.603 -14.500 40.214 1.00 89.06 89 ALA A CA 1
ATOM 713 C C . ALA A 1 89 ? -25.056 -14.370 41.650 1.00 89.06 89 ALA A C 1
ATOM 715 O O . ALA A 1 89 ? -25.535 -15.050 42.555 1.00 89.06 89 ALA A O 1
ATOM 716 N N . ALA A 1 90 ? -24.090 -13.477 41.874 1.00 86.88 90 ALA A N 1
ATOM 717 C CA . ALA A 1 90 ? -23.455 -13.246 43.171 1.00 86.88 90 ALA A CA 1
ATOM 718 C C . ALA A 1 90 ? -24.392 -12.597 44.207 1.00 86.88 90 ALA A C 1
ATOM 720 O O . ALA A 1 90 ? -24.296 -12.916 45.393 1.00 86.88 90 ALA A O 1
ATOM 721 N N . ASP A 1 91 ? -25.333 -11.749 43.778 1.00 87.25 91 ASP A N 1
ATOM 722 C CA . ASP A 1 91 ? -26.333 -11.101 44.645 1.00 87.25 91 ASP A CA 1
ATOM 723 C C . ASP A 1 91 ? -27.278 -12.118 45.316 1.00 87.25 91 ASP A C 1
ATOM 725 O O . ASP A 1 91 ? -27.819 -11.874 46.396 1.00 87.25 91 ASP A O 1
ATOM 729 N N . VAL A 1 92 ? -27.435 -13.317 44.739 1.00 89.56 92 VAL A N 1
ATOM 730 C CA . VAL A 1 92 ? -28.199 -14.403 45.374 1.00 89.56 92 VAL A CA 1
ATOM 731 C C . VAL A 1 92 ? -27.603 -14.783 46.732 1.00 89.56 92 VAL A C 1
ATOM 733 O O . VAL A 1 92 ? -28.364 -15.052 47.659 1.00 89.56 92 VAL A O 1
ATOM 736 N N . LEU A 1 93 ? -26.277 -14.717 46.901 1.00 87.94 93 LEU A N 1
ATOM 737 C CA . LEU A 1 93 ? -25.637 -14.964 48.197 1.00 87.94 93 LEU A CA 1
ATOM 738 C C . LEU A 1 93 ? -26.116 -13.966 49.262 1.00 87.94 93 LEU A C 1
ATOM 740 O O . LEU A 1 93 ? -26.428 -14.367 50.382 1.00 87.94 93 LEU A O 1
ATOM 744 N N . SER A 1 94 ? -26.233 -12.684 48.899 1.00 84.81 94 SER A N 1
ATOM 745 C CA . SER A 1 94 ? -26.764 -11.638 49.783 1.00 84.81 94 SER A CA 1
ATOM 746 C C . SER A 1 94 ? -28.193 -11.963 50.223 1.00 84.81 94 SER A C 1
ATOM 748 O O . SER A 1 94 ? -28.517 -11.918 51.409 1.00 84.81 94 SER A O 1
ATOM 750 N N . LYS A 1 95 ? -29.040 -12.402 49.282 1.00 85.06 95 LYS A N 1
ATOM 751 C CA . LYS A 1 95 ? -30.430 -12.791 49.564 1.00 85.06 95 LYS A CA 1
ATOM 752 C C . LYS A 1 95 ? -30.549 -14.048 50.420 1.00 85.06 95 LYS A C 1
ATOM 754 O O . LYS A 1 95 ? -31.390 -14.080 51.315 1.00 85.06 95 LYS A O 1
ATOM 759 N N . MET A 1 96 ? -29.700 -15.049 50.197 1.00 85.06 96 MET A N 1
ATOM 760 C CA . MET A 1 96 ? -29.660 -16.249 51.036 1.00 85.06 96 MET A CA 1
ATOM 761 C C . MET A 1 96 ? -29.252 -15.912 52.473 1.00 85.06 96 MET A C 1
ATOM 763 O O . MET A 1 96 ? -29.859 -16.426 53.410 1.00 85.06 96 MET A O 1
ATOM 767 N N . LEU A 1 97 ? -28.277 -15.015 52.658 1.00 84.50 97 LEU A N 1
ATOM 768 C CA . LEU A 1 97 ? -27.869 -14.551 53.985 1.00 84.50 97 LEU A CA 1
ATOM 769 C C . LEU A 1 97 ? -28.971 -13.736 54.669 1.00 84.50 97 LEU A C 1
ATOM 771 O O . LEU A 1 97 ? -29.264 -14.000 55.828 1.00 84.50 97 LEU A O 1
ATOM 775 N N . GLN A 1 98 ? -29.637 -12.821 53.955 1.00 81.94 98 GLN A N 1
ATOM 776 C CA . GLN A 1 98 ? -30.776 -12.056 54.485 1.00 81.94 98 GLN A CA 1
ATOM 777 C C . GLN A 1 98 ? -31.925 -12.965 54.943 1.00 81.94 98 GLN A C 1
ATOM 779 O O . GLN A 1 98 ? -32.475 -12.766 56.023 1.00 81.94 98 GLN A O 1
ATOM 784 N N . ALA A 1 99 ? -32.273 -13.985 54.155 1.00 79.50 99 ALA A N 1
ATOM 785 C CA . ALA A 1 99 ? -33.303 -14.949 54.537 1.00 79.50 99 ALA A CA 1
ATOM 786 C C . ALA A 1 99 ? -32.879 -15.778 55.761 1.00 79.50 99 ALA A C 1
ATOM 788 O O . ALA A 1 99 ? -33.670 -15.985 56.680 1.00 79.50 99 ALA A O 1
ATOM 789 N N . ALA A 1 100 ? -31.615 -16.206 55.806 1.00 79.44 100 ALA A N 1
ATOM 790 C CA . ALA A 1 100 ? -31.069 -16.954 56.931 1.00 79.44 100 ALA A CA 1
ATOM 791 C C . ALA A 1 100 ? -31.001 -16.116 58.223 1.00 79.44 100 ALA A C 1
ATOM 793 O O . ALA A 1 100 ? -31.216 -16.652 59.311 1.00 79.44 100 ALA A O 1
ATOM 794 N N . SER A 1 101 ? -30.790 -14.799 58.123 1.00 74.75 101 SER A N 1
ATOM 795 C CA . SER A 1 101 ? -30.803 -13.870 59.262 1.00 74.75 101 SER A CA 1
ATOM 796 C C . SER A 1 101 ? -32.100 -13.924 60.072 1.00 74.75 101 SER A C 1
ATOM 798 O O . SER A 1 101 ? -32.053 -13.774 61.289 1.00 74.75 101 SER A O 1
ATOM 800 N N . LEU A 1 102 ? -33.246 -14.192 59.432 1.00 71.44 102 LEU A N 1
ATOM 801 C CA . LEU A 1 102 ? -34.552 -14.282 60.104 1.00 71.44 102 LEU A CA 1
ATOM 802 C C . LEU A 1 102 ? -34.669 -15.494 61.040 1.00 71.44 102 LEU A C 1
ATOM 804 O O . LEU A 1 102 ? -35.508 -15.507 61.934 1.00 71.44 102 LEU A O 1
ATOM 808 N N . THR A 1 103 ? -33.825 -16.510 60.846 1.00 67.38 103 THR A N 1
ATOM 809 C CA . THR A 1 103 ? -33.814 -17.731 61.668 1.00 67.38 103 THR A CA 1
ATOM 810 C C . THR A 1 103 ? -32.859 -17.657 62.864 1.00 67.38 103 THR A C 1
ATOM 812 O O . THR A 1 103 ? -32.815 -18.585 63.671 1.00 67.38 103 THR A O 1
ATOM 815 N N . ILE A 1 104 ? -32.105 -16.560 63.015 1.00 64.94 104 ILE A N 1
ATOM 816 C CA . ILE A 1 104 ? -31.117 -16.386 64.086 1.00 64.94 104 ILE A CA 1
ATOM 817 C C . ILE A 1 104 ? -31.685 -15.447 65.165 1.00 64.94 104 ILE A C 1
ATOM 819 O O . ILE A 1 104 ? -31.939 -14.279 64.871 1.00 64.94 104 ILE A O 1
ATOM 823 N N . PRO A 1 105 ? -31.827 -15.885 66.433 1.00 55.72 105 PRO A N 1
ATOM 824 C CA . PRO A 1 105 ? -32.235 -14.994 67.515 1.00 55.72 105 PRO A CA 1
ATOM 825 C C . PRO A 1 105 ? -31.169 -13.913 67.767 1.00 55.72 105 PRO A C 1
ATOM 827 O O . PRO A 1 105 ? -30.043 -14.188 68.205 1.00 55.72 105 PRO A O 1
ATOM 830 N N . TYR A 1 106 ? -31.527 -12.662 67.472 1.00 54.62 106 TYR A N 1
ATOM 831 C CA . TYR A 1 106 ? -30.655 -11.490 67.551 1.00 54.62 106 TYR A CA 1
ATOM 832 C C . TYR A 1 106 ? -31.105 -10.531 68.663 1.00 54.62 106 TYR A C 1
ATOM 834 O O . TYR A 1 106 ? -32.299 -10.333 68.862 1.00 54.62 106 TYR A O 1
ATOM 842 N N . SER A 1 107 ? -30.150 -9.941 69.394 1.00 45.06 107 SER A N 1
ATOM 843 C CA . SER A 1 107 ? -30.435 -8.929 70.423 1.00 45.06 107 SER A CA 1
ATOM 844 C C . SER A 1 107 ? -30.214 -7.548 69.817 1.00 45.06 107 SER A C 1
ATOM 846 O O . SER A 1 107 ? -29.145 -7.291 69.274 1.00 45.06 107 SER A O 1
ATOM 848 N N . ILE A 1 108 ? -31.200 -6.659 69.936 1.00 42.31 108 ILE A N 1
ATOM 849 C CA . ILE A 1 108 ? -31.234 -5.307 69.337 1.00 42.31 108 ILE A CA 1
ATOM 850 C C . ILE A 1 108 ? -30.156 -4.363 69.935 1.00 42.31 108 ILE A C 1
ATOM 852 O O . ILE A 1 108 ? -29.983 -3.231 69.496 1.00 42.31 108 ILE A O 1
ATOM 856 N N . THR A 1 109 ? -29.387 -4.821 70.928 1.00 43.75 109 THR A N 1
ATOM 857 C CA . THR A 1 109 ? -28.404 -4.020 71.678 1.00 43.75 109 THR A CA 1
ATOM 858 C C . THR A 1 109 ? -27.101 -3.719 70.928 1.00 43.75 109 THR A C 1
ATOM 860 O O . THR A 1 109 ? -26.400 -2.776 71.293 1.00 43.75 109 THR A O 1
ATOM 863 N N . SER A 1 110 ? -26.770 -4.467 69.876 1.00 50.31 110 SER A N 1
ATOM 864 C CA . SER A 1 110 ? -25.559 -4.248 69.075 1.00 50.31 110 SER A CA 1
ATOM 865 C C . SER A 1 110 ? -25.797 -3.197 67.983 1.00 50.31 110 SER A C 1
ATOM 867 O O . SER A 1 110 ? -26.769 -3.287 67.238 1.00 50.31 110 SER A O 1
ATOM 869 N N . LYS A 1 111 ? -24.877 -2.234 67.806 1.00 52.03 111 LYS A N 1
ATOM 870 C CA . LYS A 1 111 ? -24.958 -1.182 66.759 1.00 52.03 111 LYS A CA 1
ATOM 871 C C . LYS A 1 111 ? -24.841 -1.709 65.311 1.00 52.03 111 LYS A C 1
ATOM 873 O O . LYS A 1 111 ? -24.859 -0.914 64.373 1.00 52.03 111 LYS A O 1
ATOM 878 N N . ILE A 1 112 ? -24.708 -3.023 65.113 1.00 54.22 112 ILE A N 1
ATOM 879 C CA . ILE A 1 112 ? -24.872 -3.680 63.812 1.00 54.22 112 ILE A CA 1
ATOM 880 C C . ILE A 1 112 ? -26.361 -4.007 63.659 1.00 54.22 112 ILE A C 1
ATOM 882 O O . ILE A 1 112 ? -26.924 -4.729 64.478 1.00 54.22 112 ILE A O 1
ATOM 886 N N . SER A 1 113 ? -27.008 -3.473 62.625 1.00 56.72 113 SER A N 1
ATOM 887 C CA . SER A 1 113 ? -28.462 -3.608 62.453 1.00 56.72 113 SER A CA 1
ATOM 888 C C . SER A 1 113 ? -28.916 -5.023 62.050 1.00 56.72 113 SER A C 1
ATOM 890 O O . SER A 1 113 ? -30.109 -5.302 62.110 1.00 56.72 113 SER A O 1
ATOM 892 N N . GLU A 1 114 ? -27.998 -5.905 61.630 1.00 65.12 114 GLU A N 1
ATOM 893 C CA . GLU A 1 114 ? -28.283 -7.241 61.081 1.00 65.12 114 GLU A CA 1
ATOM 894 C C . GLU A 1 114 ? -27.189 -8.262 61.475 1.00 65.12 114 GLU A C 1
ATOM 896 O O . GLU A 1 114 ? -26.026 -7.879 61.618 1.00 65.12 114 GLU A O 1
ATOM 901 N N . PRO A 1 115 ? -27.508 -9.566 61.628 1.00 65.38 115 PRO A N 1
ATOM 902 C CA . PRO A 1 115 ? -26.538 -10.589 62.046 1.00 65.38 115 PRO A CA 1
ATOM 903 C C . PRO A 1 115 ? -25.449 -10.875 60.998 1.00 65.38 115 PRO A C 1
ATOM 905 O O . PRO A 1 115 ? -24.353 -11.297 61.373 1.00 65.38 115 PRO A O 1
ATOM 908 N N . PHE A 1 116 ? -25.731 -10.609 59.719 1.00 78.12 116 PHE A N 1
ATOM 909 C CA . PHE A 1 116 ? -24.782 -10.664 58.610 1.00 78.12 116 PHE A CA 1
ATOM 910 C C . PHE A 1 116 ? -24.821 -9.344 57.846 1.00 78.12 116 PHE A C 1
ATOM 912 O O . PHE A 1 116 ? -25.888 -8.906 57.431 1.00 78.12 116 PHE A O 1
ATOM 919 N N . LEU A 1 117 ? -23.661 -8.741 57.602 1.00 79.81 117 LEU A N 1
ATOM 920 C CA . LEU A 1 117 ? -23.530 -7.561 56.754 1.00 79.81 117 LEU A CA 1
ATOM 921 C C . LEU A 1 117 ? -22.529 -7.851 55.639 1.00 79.81 117 LEU A C 1
ATOM 923 O O . LEU A 1 117 ? -21.336 -8.027 55.885 1.00 79.81 117 LEU A O 1
ATOM 927 N N . LEU A 1 118 ? -23.031 -7.914 54.410 1.00 82.69 118 LEU A N 1
ATOM 928 C CA . LEU A 1 118 ? -22.261 -8.266 53.225 1.00 82.69 118 LEU A CA 1
ATOM 929 C C . LEU A 1 118 ? -21.963 -7.015 52.387 1.00 82.69 118 LEU A C 1
ATOM 931 O O . LEU A 1 118 ? -22.873 -6.302 51.973 1.00 82.69 118 LEU A O 1
ATOM 935 N N . LEU A 1 119 ? -20.686 -6.774 52.104 1.00 81.44 119 LEU A N 1
ATOM 936 C CA . LEU A 1 119 ? -20.208 -5.775 51.153 1.00 81.44 119 LEU A CA 1
ATOM 937 C C . LEU A 1 119 ? -19.590 -6.507 49.960 1.00 81.44 119 LEU A C 1
ATOM 939 O O . LEU A 1 119 ? -18.491 -7.053 50.056 1.00 81.44 119 LEU A O 1
ATOM 943 N N . GLN A 1 120 ? -20.310 -6.528 48.843 1.00 77.38 120 GLN A N 1
ATOM 944 C CA . GLN A 1 120 ? -19.851 -7.127 47.592 1.00 77.38 120 GLN A CA 1
ATOM 945 C C . GLN A 1 120 ? -19.407 -6.035 46.618 1.00 77.38 120 GLN A C 1
ATOM 947 O O . GLN A 1 120 ? -20.226 -5.279 46.096 1.00 77.38 120 GLN A O 1
ATOM 952 N N . TYR A 1 121 ? -18.104 -5.979 46.360 1.00 68.69 121 TYR A N 1
ATOM 953 C CA . TYR A 1 121 ? -17.527 -5.330 45.186 1.00 68.69 121 TYR A CA 1
ATOM 954 C C . TYR A 1 121 ? -17.165 -6.411 44.158 1.00 68.69 121 TYR A C 1
ATOM 956 O O . TYR A 1 121 ? -17.187 -7.597 44.477 1.00 68.69 121 TYR A O 1
ATOM 964 N N . ALA A 1 122 ? -16.850 -6.021 42.919 1.00 57.50 122 ALA A N 1
ATOM 965 C CA . ALA A 1 122 ? -16.639 -6.973 41.823 1.00 57.50 122 ALA A CA 1
ATOM 966 C C . ALA A 1 122 ? -15.624 -8.087 42.161 1.00 57.50 122 ALA A C 1
ATOM 968 O O . ALA A 1 122 ? -15.916 -9.256 41.920 1.00 57.50 122 ALA A O 1
ATOM 969 N N . ASP A 1 123 ? -14.490 -7.724 42.770 1.00 60.34 123 ASP A N 1
ATOM 970 C CA . ASP A 1 123 ? -13.397 -8.656 43.085 1.00 60.34 123 ASP A CA 1
ATOM 971 C C . ASP A 1 123 ? -13.248 -8.952 44.589 1.00 60.34 123 ASP A C 1
ATOM 973 O O . ASP A 1 123 ? -12.606 -9.929 44.966 1.00 60.34 123 ASP A O 1
ATOM 977 N N . ASP A 1 124 ? -13.859 -8.141 45.459 1.00 76.44 124 ASP A N 1
ATOM 978 C CA . ASP A 1 124 ? -13.737 -8.256 46.913 1.00 76.44 124 ASP A CA 1
ATOM 979 C C . ASP A 1 124 ? -15.116 -8.445 47.553 1.00 76.44 124 ASP A C 1
ATOM 981 O O . ASP A 1 124 ? -15.972 -7.558 47.512 1.00 76.44 124 ASP A O 1
ATOM 985 N N . THR A 1 125 ? -15.320 -9.594 48.197 1.00 83.94 125 THR A N 1
ATOM 986 C CA . THR A 1 125 ? -16.503 -9.847 49.024 1.00 83.94 125 THR A CA 1
ATOM 987 C C . THR A 1 125 ? -16.105 -9.825 50.493 1.00 83.94 125 THR A C 1
ATOM 989 O O . THR A 1 125 ? -15.348 -10.674 50.958 1.00 83.94 125 THR A O 1
ATOM 992 N N . LEU A 1 126 ? -16.613 -8.845 51.234 1.00 85.88 126 LEU A N 1
ATOM 993 C CA . LEU A 1 126 ? -16.378 -8.688 52.665 1.00 85.88 126 LEU A CA 1
ATOM 994 C C . LEU A 1 126 ? -17.662 -9.003 53.427 1.00 85.88 126 LEU A C 1
ATOM 996 O O . LEU A 1 126 ? -18.698 -8.391 53.188 1.00 85.88 126 LEU A O 1
ATOM 1000 N N . LEU A 1 127 ? -17.592 -9.940 54.363 1.00 85.19 127 LEU A N 1
ATOM 1001 C CA . LEU A 1 127 ? -18.709 -10.336 55.207 1.00 85.19 127 LEU A CA 1
ATOM 1002 C C . LEU A 1 127 ? -18.387 -10.037 56.668 1.00 85.19 127 LEU A C 1
ATOM 1004 O O . LEU A 1 127 ? -17.420 -10.557 57.218 1.00 85.19 127 LEU A O 1
ATOM 1008 N N . PHE A 1 128 ? -19.234 -9.246 57.309 1.00 82.88 128 PHE A N 1
ATOM 1009 C CA . PHE A 1 128 ? -19.191 -8.977 58.738 1.00 82.88 128 PHE A CA 1
ATOM 1010 C C . PHE A 1 128 ? -20.270 -9.800 59.435 1.00 82.88 128 PHE A C 1
ATOM 1012 O O . PHE A 1 128 ? -21.402 -9.874 58.957 1.00 82.88 128 PHE A O 1
ATOM 1019 N N . SER A 1 129 ? -19.928 -10.412 60.564 1.00 80.00 129 SER A N 1
ATOM 1020 C CA . SER A 1 129 ? -20.872 -11.201 61.356 1.00 80.00 129 SER A CA 1
ATOM 1021 C C . SER A 1 129 ? -20.524 -11.146 62.837 1.00 80.00 129 SER A C 1
ATOM 1023 O O . SER A 1 129 ? -19.362 -10.994 63.225 1.00 80.00 129 SER A O 1
ATOM 1025 N N . THR A 1 130 ? -21.545 -11.324 63.674 1.00 74.75 130 THR A N 1
ATOM 1026 C CA . THR A 1 130 ? -21.355 -11.576 65.109 1.00 74.75 130 THR A CA 1
ATOM 1027 C C . THR A 1 130 ? -20.785 -12.975 65.336 1.00 74.75 130 THR A C 1
ATOM 1029 O O . THR A 1 130 ? -21.003 -13.887 64.532 1.00 74.75 130 THR A O 1
ATOM 1032 N N . ALA A 1 131 ? -20.065 -13.168 66.439 1.00 66.94 131 ALA A N 1
ATOM 1033 C CA . ALA A 1 131 ? -19.372 -14.424 66.724 1.00 66.94 131 ALA A CA 1
ATOM 1034 C C . ALA A 1 131 ? -20.220 -15.466 67.477 1.00 66.94 131 ALA A C 1
ATOM 1036 O O . ALA A 1 131 ? -19.695 -16.321 68.190 1.00 66.94 131 ALA A O 1
ATOM 1037 N N . LYS A 1 132 ? -21.550 -15.416 67.346 1.00 71.62 132 LYS A N 1
ATOM 1038 C CA . LYS A 1 132 ? -22.425 -16.430 67.949 1.00 71.62 132 LYS A CA 1
ATOM 1039 C C . LYS A 1 132 ? -22.279 -17.753 67.190 1.00 71.62 132 LYS A C 1
ATOM 1041 O O . LYS A 1 132 ? -22.343 -17.773 65.962 1.00 71.62 132 LYS A O 1
ATOM 1046 N N . GLY A 1 133 ? -22.133 -18.868 67.910 1.00 68.00 133 GLY A N 1
ATOM 1047 C CA . GLY A 1 133 ? -21.899 -20.190 67.305 1.00 68.00 133 GLY A CA 1
ATOM 1048 C C . GLY A 1 133 ? -22.966 -20.616 66.282 1.00 68.00 133 GLY A C 1
ATOM 1049 O O . GLY A 1 133 ? -22.634 -21.210 65.258 1.00 68.00 133 GLY A O 1
ATOM 1050 N N . THR A 1 134 ? -24.228 -20.235 66.499 1.00 73.56 134 THR A N 1
ATOM 1051 C CA . THR A 1 134 ? -25.337 -20.473 65.558 1.00 73.56 134 THR A CA 1
ATOM 1052 C C . THR A 1 134 ? -25.161 -19.718 64.237 1.00 73.56 134 THR A C 1
ATOM 1054 O O . THR A 1 134 ? -25.374 -20.296 63.174 1.00 73.56 134 THR A O 1
ATOM 1057 N N . ALA A 1 135 ? -24.697 -18.465 64.272 1.00 73.44 135 ALA A N 1
ATOM 1058 C CA . ALA A 1 135 ? -24.464 -17.657 63.073 1.00 73.44 135 ALA A CA 1
ATOM 1059 C C . ALA A 1 135 ? -23.338 -18.237 62.200 1.00 73.44 135 ALA A C 1
ATOM 1061 O O . ALA A 1 135 ? -23.469 -18.306 60.980 1.00 73.44 135 ALA A O 1
ATOM 1062 N N . VAL A 1 136 ? -22.263 -18.737 62.819 1.00 75.38 136 VAL A N 1
ATOM 1063 C CA . VAL A 1 136 ? -21.140 -19.374 62.107 1.00 75.38 136 VAL A CA 1
ATOM 1064 C C . VAL A 1 136 ? -21.583 -20.657 61.393 1.00 75.38 136 VAL A C 1
ATOM 1066 O O . VAL A 1 136 ? -21.204 -20.897 60.245 1.00 75.38 136 VAL A O 1
ATOM 1069 N N . GLN A 1 137 ? -22.417 -21.477 62.041 1.00 76.69 137 GLN A N 1
ATOM 1070 C CA . GLN A 1 137 ? -22.964 -22.688 61.425 1.00 76.69 137 GLN A CA 1
ATOM 1071 C C . GLN A 1 137 ? -23.894 -22.355 60.257 1.00 76.69 137 GLN A C 1
ATOM 1073 O O . GLN A 1 137 ? -23.745 -22.933 59.183 1.00 76.69 137 GLN A O 1
ATOM 1078 N N . VAL A 1 138 ? -24.824 -21.414 60.432 1.00 81.75 138 VAL A N 1
ATOM 1079 C CA . VAL A 1 138 ? -25.746 -20.983 59.368 1.00 81.75 138 VAL A CA 1
ATOM 1080 C C . VAL A 1 138 ? -24.978 -20.445 58.160 1.00 81.75 138 VAL A C 1
ATOM 1082 O O . VAL A 1 138 ? -25.252 -20.846 57.030 1.00 81.75 138 VAL A O 1
ATOM 1085 N N . LEU A 1 139 ? -23.952 -19.624 58.394 1.00 83.62 139 LEU A N 1
ATOM 1086 C CA . LEU A 1 139 ? -23.088 -19.103 57.340 1.00 83.62 139 LEU A CA 1
ATOM 1087 C C . LEU A 1 139 ? -22.423 -20.220 56.519 1.00 83.62 139 LEU A C 1
ATOM 1089 O O . LEU A 1 139 ? -22.415 -20.160 55.291 1.00 83.62 139 LEU A O 1
ATOM 1093 N N . SER A 1 140 ? -21.910 -21.259 57.185 1.00 81.88 140 SER A N 1
ATOM 1094 C CA . SER A 1 140 ? -21.330 -22.434 56.519 1.00 81.88 140 SER A CA 1
ATOM 1095 C C . SER A 1 140 ? -22.311 -23.100 55.554 1.00 81.88 140 SER A C 1
ATOM 1097 O O . SER A 1 140 ? -21.982 -23.366 54.396 1.00 81.88 140 SER A O 1
ATOM 1099 N N . HIS A 1 141 ? -23.542 -23.332 56.020 1.00 83.38 141 HIS A N 1
ATOM 1100 C CA . HIS A 1 141 ? -24.583 -23.974 55.223 1.00 83.38 141 HIS A CA 1
ATOM 1101 C C . HIS A 1 141 ? -24.984 -23.113 54.025 1.00 83.38 141 HIS A C 1
ATOM 1103 O O . HIS A 1 141 ? -25.102 -23.637 52.919 1.00 83.38 141 HIS A O 1
ATOM 1109 N N . VAL A 1 142 ? -25.127 -21.796 54.216 1.00 86.25 142 VAL A N 1
ATOM 1110 C CA . VAL A 1 142 ? -25.464 -20.858 53.136 1.00 86.25 142 VAL A CA 1
ATOM 1111 C C . VAL A 1 142 ? -24.365 -20.817 52.075 1.00 86.25 142 VAL A C 1
ATOM 1113 O O . VAL A 1 142 ? -24.669 -20.946 50.891 1.00 86.25 142 VAL A O 1
ATOM 1116 N N . LEU A 1 143 ? -23.092 -20.699 52.471 1.00 85.56 143 LEU A N 1
ATOM 1117 C CA . LEU A 1 143 ? -21.969 -20.679 51.526 1.00 85.56 143 LEU A CA 1
ATOM 1118 C C . LEU A 1 143 ? -21.856 -21.991 50.741 1.00 85.56 143 LEU A C 1
ATOM 1120 O O . LEU A 1 143 ? -21.575 -21.966 49.541 1.00 85.56 143 LEU A O 1
ATOM 1124 N N . LYS A 1 144 ? -22.107 -23.132 51.395 1.00 84.38 144 LYS A N 1
ATOM 1125 C CA . LYS A 1 144 ? -22.109 -24.445 50.744 1.00 84.38 144 LYS A CA 1
ATOM 1126 C C . LYS A 1 144 ? -23.262 -24.584 49.750 1.00 84.38 144 LYS A C 1
ATOM 1128 O O . LYS A 1 144 ? -23.014 -24.913 48.595 1.00 84.38 144 LYS A O 1
ATOM 1133 N N . ALA A 1 145 ? -24.487 -24.269 50.167 1.00 84.69 145 ALA A N 1
ATOM 1134 C CA . ALA A 1 145 ? -25.661 -24.321 49.299 1.00 84.69 145 ALA A CA 1
ATOM 1135 C C . ALA A 1 145 ? -25.518 -23.373 48.096 1.00 84.69 145 ALA A C 1
ATOM 1137 O O . ALA A 1 145 ? -25.792 -23.757 46.962 1.00 84.69 145 ALA A O 1
ATOM 1138 N N . PHE A 1 146 ? -25.012 -22.156 48.321 1.00 89.06 146 PHE A N 1
ATOM 1139 C CA . PHE A 1 146 ? -24.724 -21.211 47.245 1.00 89.06 146 PHE A CA 1
ATOM 1140 C C . PHE A 1 146 ? -23.699 -21.778 46.257 1.00 89.06 146 PHE A C 1
ATOM 1142 O O . PHE A 1 146 ? -23.917 -21.718 45.050 1.00 89.06 146 PHE A O 1
ATOM 1149 N N . SER A 1 147 ? -22.607 -22.365 46.754 1.00 88.38 147 SER A N 1
ATOM 1150 C CA . SER A 1 147 ? -21.557 -22.959 45.917 1.00 88.38 147 SER A CA 1
ATOM 1151 C C . SER A 1 147 ? -22.071 -24.134 45.074 1.00 88.38 147 SER A C 1
ATOM 1153 O O . SER A 1 147 ? -21.701 -24.261 43.907 1.00 88.38 147 SER A O 1
ATOM 1155 N N . GLU A 1 148 ? -22.930 -24.981 45.649 1.00 86.19 148 GLU A N 1
ATOM 1156 C CA . GLU A 1 148 ? -23.512 -26.153 44.980 1.00 86.19 148 GLU A CA 1
ATOM 1157 C C . GLU A 1 148 ? -24.458 -25.766 43.841 1.00 86.19 148 GLU A C 1
ATOM 1159 O O . GLU A 1 148 ? -24.394 -26.363 42.769 1.00 86.19 148 GLU A O 1
ATOM 1164 N N . VAL A 1 149 ? -25.306 -24.756 44.054 1.00 87.44 149 VAL A N 1
ATOM 1165 C CA . VAL A 1 149 ? -26.303 -24.346 43.057 1.00 87.44 149 VAL A CA 1
ATOM 1166 C C . VAL A 1 149 ? -25.697 -23.403 42.014 1.00 87.44 149 VAL A C 1
ATOM 1168 O O . VAL A 1 149 ? -25.964 -23.554 40.827 1.00 87.44 149 VAL A O 1
ATOM 1171 N N . SER A 1 150 ? -24.861 -22.443 42.423 1.00 88.94 150 SER A N 1
ATOM 1172 C CA . SER A 1 150 ? -24.302 -21.437 41.504 1.00 88.94 150 SER A CA 1
ATOM 1173 C C . SER A 1 150 ? -23.079 -21.907 40.720 1.00 88.94 150 SER A C 1
ATOM 1175 O O . SER A 1 150 ? -22.716 -21.285 39.722 1.00 88.94 150 SER A O 1
ATOM 1177 N N . GLY A 1 151 ? -22.399 -22.955 41.193 1.00 87.44 151 GLY A N 1
ATOM 1178 C CA . GLY A 1 151 ? -21.089 -23.371 40.694 1.00 87.44 151 GLY A CA 1
ATOM 1179 C C . GLY A 1 151 ? -19.924 -22.475 41.139 1.00 87.44 151 GLY A C 1
ATOM 1180 O O . GLY A 1 151 ? -18.770 -22.837 40.901 1.00 87.44 151 GLY A O 1
ATOM 1181 N N . ILE A 1 152 ? -20.189 -21.347 41.813 1.00 88.62 152 ILE A N 1
ATOM 1182 C CA . ILE A 1 152 ? -19.177 -20.391 42.277 1.00 88.62 152 ILE A CA 1
ATOM 1183 C C . ILE A 1 152 ? -18.558 -20.908 43.579 1.00 88.62 152 ILE A C 1
ATOM 1185 O O . ILE A 1 152 ? -19.162 -20.848 44.646 1.00 88.62 152 ILE A O 1
ATOM 1189 N N . LEU A 1 153 ? -17.327 -21.412 43.491 1.00 85.88 153 LEU A N 1
ATOM 1190 C CA . LEU A 1 153 ? -16.614 -22.005 44.625 1.00 85.88 153 LEU A CA 1
ATOM 1191 C C . LEU A 1 153 ? -15.729 -20.978 45.339 1.00 85.88 153 LEU A C 1
ATOM 1193 O O . LEU A 1 153 ? -15.077 -20.157 44.693 1.00 85.88 153 LEU A O 1
ATOM 1197 N N . LEU A 1 154 ? -15.618 -21.080 46.664 1.00 84.38 154 LEU A N 1
ATOM 1198 C CA . LEU A 1 154 ? -14.654 -20.295 47.439 1.00 84.38 154 LEU A CA 1
ATOM 1199 C C . LEU A 1 154 ? -13.215 -20.780 47.218 1.00 84.38 154 LEU A C 1
ATOM 1201 O O . LEU A 1 154 ? -12.935 -21.973 47.094 1.00 84.38 154 LEU A O 1
ATOM 1205 N N . ASN A 1 155 ? -12.285 -19.835 47.208 1.00 84.19 155 ASN A N 1
ATOM 1206 C CA . ASN A 1 155 ? -10.854 -20.071 47.197 1.00 84.19 155 ASN A CA 1
ATOM 1207 C C . ASN A 1 155 ? -10.297 -19.920 48.613 1.00 84.19 155 ASN A C 1
ATOM 1209 O O . ASN A 1 155 ? -9.845 -18.853 49.024 1.00 84.19 155 ASN A O 1
ATOM 1213 N N . LEU A 1 156 ? -10.315 -21.022 49.354 1.00 79.50 156 LEU A N 1
ATOM 1214 C CA . LEU A 1 156 ? -9.980 -21.037 50.778 1.00 79.50 156 LEU A CA 1
ATOM 1215 C C . LEU A 1 156 ? -8.573 -20.510 51.083 1.00 79.50 156 LEU A C 1
ATOM 1217 O O . LEU A 1 156 ? -8.376 -19.884 52.116 1.00 79.50 156 LEU A O 1
ATOM 1221 N N . ASN A 1 157 ? -7.624 -20.684 50.157 1.00 78.44 157 ASN A N 1
ATOM 1222 C CA . ASN A 1 157 ? -6.248 -20.204 50.312 1.00 78.44 157 ASN A CA 1
ATOM 1223 C C . ASN A 1 157 ? -6.120 -18.676 50.233 1.00 78.44 157 ASN A C 1
ATOM 1225 O O . ASN A 1 157 ? -5.094 -18.130 50.630 1.00 78.44 157 ASN A O 1
ATOM 1229 N N . LYS A 1 158 ? -7.117 -17.992 49.664 1.00 80.50 158 LYS A N 1
ATOM 1230 C CA . LYS A 1 158 ? -7.146 -16.529 49.533 1.00 80.50 158 LYS A CA 1
ATOM 1231 C C . LYS A 1 158 ? -8.199 -15.867 50.419 1.00 80.50 158 LYS A C 1
ATOM 1233 O O . LYS A 1 158 ? -8.169 -14.647 50.568 1.00 80.50 158 LYS A O 1
ATOM 1238 N N . CYS A 1 159 ? -9.100 -16.645 51.014 1.00 83.25 159 CYS A N 1
ATOM 1239 C CA . CYS A 1 159 ? -9.993 -16.142 52.045 1.00 83.25 159 CYS A CA 1
ATOM 1240 C C . CYS A 1 159 ? -9.193 -15.779 53.302 1.00 83.25 159 CYS A C 1
ATOM 1242 O O . CYS A 1 159 ? -8.267 -16.494 53.685 1.00 83.25 159 CYS A O 1
ATOM 1244 N N . SER A 1 160 ? -9.567 -14.693 53.975 1.00 82.81 160 SER A N 1
ATOM 1245 C CA . SER A 1 160 ? -8.938 -14.297 55.236 1.00 82.81 160 SER A CA 1
ATOM 1246 C C . SER A 1 160 ? -9.970 -13.946 56.299 1.00 82.81 160 SER A C 1
ATOM 1248 O O . SER A 1 160 ? -11.050 -13.431 56.008 1.00 82.81 160 SER A O 1
ATOM 1250 N N . LEU A 1 161 ? -9.631 -14.260 57.547 1.00 83.75 161 LEU A N 1
ATOM 1251 C CA . LEU A 1 161 ? -10.430 -13.972 58.730 1.00 83.75 161 LEU A CA 1
ATOM 1252 C C . LEU A 1 161 ? -9.725 -12.890 59.544 1.00 83.75 161 LEU A C 1
ATOM 1254 O O . LEU A 1 161 ? -8.565 -13.046 59.917 1.00 83.75 161 LEU A O 1
ATOM 1258 N N . VAL A 1 162 ? -10.446 -11.817 59.849 1.00 83.19 162 VAL A N 1
ATOM 1259 C CA . VAL A 1 162 ? -10.009 -10.764 60.765 1.00 83.19 162 VAL A CA 1
ATOM 1260 C C . VAL A 1 162 ? -10.894 -10.836 62.016 1.00 83.19 162 VAL A C 1
ATOM 1262 O O . VAL A 1 162 ? -12.079 -10.490 61.941 1.00 83.19 162 VAL A O 1
ATOM 1265 N N . PRO A 1 163 ? -10.367 -11.338 63.147 1.00 80.50 163 PRO A N 1
ATOM 1266 C CA . PRO A 1 163 ? -11.117 -11.452 64.393 1.00 80.50 163 PRO A CA 1
ATOM 1267 C C . PRO A 1 163 ? -11.175 -10.114 65.149 1.00 80.50 163 PRO A C 1
ATOM 1269 O O . PRO A 1 163 ? -10.192 -9.378 65.187 1.00 80.50 163 PRO A O 1
ATOM 1272 N N . PHE A 1 164 ? -12.300 -9.834 65.813 1.00 79.38 164 PHE A N 1
ATOM 1273 C CA . PHE A 1 164 ? -12.468 -8.713 66.744 1.00 79.38 164 PHE A CA 1
ATOM 1274 C C . PHE A 1 164 ? -12.973 -9.250 68.090 1.00 79.38 164 PHE A C 1
ATOM 1276 O O . PHE A 1 164 ? -14.075 -9.792 68.165 1.00 79.38 164 PHE A O 1
ATOM 1283 N N . ASN A 1 165 ? -12.164 -9.123 69.147 1.00 73.94 165 ASN A N 1
ATOM 1284 C CA . ASN A 1 165 ? -12.485 -9.586 70.508 1.00 73.94 165 ASN A CA 1
ATOM 1285 C C . ASN A 1 165 ? -12.916 -11.069 70.590 1.00 73.94 165 ASN A C 1
ATOM 1287 O O . ASN A 1 165 ? -13.828 -11.418 71.338 1.00 73.94 165 ASN A O 1
ATOM 1291 N N . LEU A 1 166 ? -12.283 -11.950 69.802 1.00 75.06 166 LEU A N 1
ATOM 1292 C CA . LEU A 1 166 ? -12.570 -13.391 69.781 1.00 75.06 166 LEU A CA 1
ATOM 1293 C C . LEU A 1 166 ? -11.557 -14.194 70.595 1.00 75.06 166 LEU A C 1
ATOM 1295 O O . LEU A 1 166 ? -10.358 -13.929 70.533 1.00 75.06 166 LEU A O 1
ATOM 1299 N N . SER A 1 167 ? -12.032 -15.229 71.290 1.00 74.62 167 SER A N 1
ATOM 1300 C CA . SER A 1 167 ? -11.165 -16.241 71.896 1.00 74.62 167 SER A CA 1
ATOM 1301 C C . SER A 1 167 ? -10.539 -17.153 70.830 1.00 74.62 167 SER A C 1
ATOM 1303 O O . SER A 1 167 ? -11.114 -17.382 69.760 1.00 74.62 167 SER A O 1
ATOM 1305 N N . ALA A 1 168 ? -9.359 -17.706 71.129 1.00 71.31 168 ALA A N 1
ATOM 1306 C CA . ALA A 1 168 ? -8.611 -18.580 70.219 1.00 71.31 168 ALA A CA 1
ATOM 1307 C C . ALA A 1 168 ? -9.411 -19.825 69.770 1.00 71.31 168 ALA A C 1
ATOM 1309 O O . ALA A 1 168 ? -9.326 -20.242 68.610 1.00 71.31 168 ALA A O 1
ATOM 1310 N N . ASP A 1 169 ? -10.258 -20.368 70.646 1.00 71.81 169 ASP A N 1
ATOM 1311 C CA . ASP A 1 169 ? -11.110 -21.531 70.357 1.00 71.81 169 ASP A CA 1
ATOM 1312 C C . ASP A 1 169 ? -12.176 -21.220 69.298 1.00 71.81 169 ASP A C 1
ATOM 1314 O O . ASP A 1 169 ? -12.476 -22.030 68.411 1.00 71.81 169 ASP A O 1
ATOM 1318 N N . LEU A 1 170 ? -12.729 -20.006 69.347 1.00 67.44 170 LEU A N 1
ATOM 1319 C CA . LEU A 1 170 ? -13.763 -19.567 68.421 1.00 67.44 170 LEU A CA 1
ATOM 1320 C C . LEU A 1 170 ? -13.177 -19.247 67.039 1.00 67.44 170 LEU A C 1
ATOM 1322 O O . LEU A 1 170 ? -13.775 -19.585 66.018 1.00 67.44 170 LEU A O 1
ATOM 1326 N N . ILE A 1 171 ? -11.967 -18.679 67.001 1.00 72.06 171 ILE A N 1
ATOM 1327 C CA . ILE A 1 171 ? -11.191 -18.469 65.767 1.00 72.06 171 ILE A CA 1
ATOM 1328 C C . ILE A 1 171 ? -10.914 -19.813 65.081 1.00 72.06 171 ILE A C 1
ATOM 1330 O O . ILE A 1 171 ? -11.118 -19.957 63.874 1.00 72.06 171 ILE A O 1
ATOM 1334 N N . THR A 1 172 ? -10.511 -20.822 65.855 1.00 72.56 172 THR A N 1
ATOM 1335 C CA . THR A 1 172 ? -10.261 -22.180 65.348 1.00 72.56 172 THR A CA 1
ATOM 1336 C C . THR A 1 172 ? -11.541 -22.816 64.801 1.00 72.56 172 THR A C 1
ATOM 1338 O O . THR A 1 172 ? -11.532 -23.408 63.720 1.00 72.56 172 THR A O 1
ATOM 1341 N N . SER A 1 173 ? -12.670 -22.616 65.486 1.00 70.38 173 SER A N 1
ATOM 1342 C CA . SER A 1 173 ? -13.986 -23.087 65.040 1.00 70.38 173 SER A CA 1
ATOM 1343 C C . SER A 1 173 ? -14.408 -22.454 63.706 1.00 70.38 173 SER A C 1
ATOM 1345 O O . SER A 1 173 ? -14.830 -23.171 62.797 1.00 70.38 173 SER A O 1
ATOM 1347 N N . ILE A 1 174 ? -14.224 -21.140 63.536 1.00 69.62 174 ILE A N 1
ATOM 1348 C CA . ILE A 1 174 ? -14.539 -20.419 62.288 1.00 69.62 174 ILE A CA 1
ATOM 1349 C C . ILE A 1 174 ? -13.615 -20.861 61.140 1.00 69.62 174 ILE A C 1
ATOM 1351 O O . ILE A 1 174 ? -14.083 -21.114 60.029 1.00 69.62 174 ILE A O 1
ATOM 1355 N N . ASN A 1 175 ? -12.318 -21.042 61.404 1.00 70.75 175 ASN A N 1
ATOM 1356 C CA . ASN A 1 175 ? -11.371 -21.550 60.406 1.00 70.75 175 ASN A CA 1
ATOM 1357 C C . ASN A 1 175 ? -11.698 -22.987 59.970 1.00 70.75 175 ASN A C 1
ATOM 1359 O O . ASN A 1 175 ? -11.613 -23.309 58.784 1.00 70.75 175 ASN A O 1
ATOM 1363 N N . SER A 1 176 ? -12.137 -23.843 60.897 1.00 67.06 176 SER A N 1
ATOM 1364 C CA . SER A 1 176 ? -12.546 -25.216 60.575 1.00 67.06 176 SER A CA 1
ATOM 1365 C C . SER A 1 176 ? -13.770 -25.265 59.652 1.00 67.06 176 SER A C 1
ATOM 1367 O O . SER A 1 176 ? -13.866 -26.138 58.790 1.00 67.06 176 SER A O 1
ATOM 1369 N N . VAL A 1 177 ? -14.681 -24.296 59.790 1.00 64.31 177 VAL A N 1
ATOM 1370 C CA . VAL A 1 177 ? -15.874 -24.148 58.952 1.00 64.31 177 VAL A CA 1
ATOM 1371 C C . VAL A 1 177 ? -15.503 -23.764 57.520 1.00 64.31 177 VAL A C 1
ATOM 1373 O O . VAL A 1 177 ? -16.056 -24.335 56.581 1.00 64.31 177 VAL A O 1
ATOM 1376 N N . LEU A 1 178 ? -14.521 -22.878 57.346 1.00 62.81 178 LEU A N 1
ATOM 1377 C CA . LEU A 1 178 ? -14.002 -22.519 56.026 1.00 62.81 178 LEU A CA 1
ATOM 1378 C C . LEU A 1 178 ? -13.298 -23.703 55.343 1.00 62.81 178 LEU A C 1
ATOM 1380 O O . LEU A 1 178 ? -13.428 -23.863 54.138 1.00 62.81 178 LEU A O 1
ATOM 1384 N N . GLN A 1 179 ? -12.605 -24.568 56.090 1.00 55.91 179 GLN A N 1
ATOM 1385 C CA . GLN A 1 179 ? -11.835 -25.693 55.533 1.00 55.91 179 GLN A CA 1
ATOM 1386 C C . GLN A 1 179 ? -12.670 -26.945 55.190 1.00 55.91 179 GLN A C 1
ATOM 1388 O O . GLN A 1 179 ? -12.204 -27.826 54.467 1.00 55.91 179 GLN A O 1
ATOM 1393 N N . ARG A 1 180 ? -13.909 -27.067 55.689 1.00 47.34 180 ARG A N 1
ATOM 1394 C CA . ARG A 1 180 ? -14.718 -28.301 55.571 1.00 47.34 180 ARG A CA 1
ATOM 1395 C C . ARG A 1 180 ? -15.486 -28.443 54.246 1.00 47.34 180 ARG A C 1
ATOM 1397 O O . ARG A 1 180 ? -16.143 -29.462 54.036 1.00 47.34 180 ARG A O 1
ATOM 1404 N N . THR A 1 181 ? -15.396 -27.468 53.342 1.00 43.22 181 THR A N 1
ATOM 1405 C CA . THR A 1 181 ? -16.136 -27.414 52.065 1.00 43.22 181 THR A CA 1
ATOM 1406 C C . THR A 1 181 ? -15.528 -28.232 50.912 1.00 43.22 181 THR A C 1
ATOM 1408 O O . THR A 1 181 ? -16.157 -28.328 49.863 1.00 43.22 181 THR A O 1
ATOM 1411 N N . GLU A 1 182 ? -14.369 -28.890 51.072 1.00 34.75 182 GLU A N 1
ATOM 1412 C CA . GLU A 1 182 ? -13.667 -29.556 49.949 1.00 34.75 182 GLU A CA 1
ATOM 1413 C C . GLU A 1 182 ? -13.993 -31.043 49.679 1.00 34.75 182 GLU A C 1
ATOM 1415 O O . GLU A 1 182 ? -13.571 -31.579 48.654 1.00 34.75 182 GLU A O 1
ATOM 1420 N N . ARG A 1 183 ? -14.740 -31.766 50.523 1.00 27.47 183 ARG A N 1
ATOM 1421 C CA . ARG A 1 183 ? -14.927 -33.222 50.312 1.00 27.47 183 ARG A CA 1
ATOM 1422 C C . ARG A 1 183 ? -16.174 -33.582 49.499 1.00 27.47 183 ARG A C 1
ATOM 1424 O O . ARG A 1 183 ? -17.134 -34.115 50.046 1.00 27.47 183 ARG A O 1
ATOM 1431 N N . ILE A 1 184 ? -16.103 -33.410 48.177 1.00 29.56 184 ILE A N 1
ATOM 1432 C CA . ILE A 1 184 ? -16.896 -34.200 47.215 1.00 29.56 184 ILE A CA 1
ATOM 1433 C C . ILE A 1 184 ? -15.936 -34.806 46.174 1.00 29.56 184 ILE A C 1
ATOM 1435 O O . ILE A 1 184 ? -15.213 -34.097 45.477 1.00 29.56 184 ILE A O 1
ATOM 1439 N N . LYS A 1 185 ? -15.880 -36.146 46.139 1.00 26.06 185 LYS A N 1
ATOM 1440 C CA . LYS A 1 185 ? -14.918 -36.979 45.390 1.00 26.06 185 LYS A CA 1
ATOM 1441 C C . LYS A 1 185 ? -14.965 -36.719 43.873 1.00 26.06 185 LYS A C 1
ATOM 1443 O O . LYS A 1 185 ? -16.030 -36.817 43.271 1.00 26.06 185 LYS A O 1
ATOM 1448 N N . LYS A 1 186 ? -13.801 -36.523 43.238 1.00 24.69 186 LYS A N 1
ATOM 1449 C CA . LYS A 1 186 ? -13.606 -36.776 41.795 1.00 24.69 186 LYS A CA 1
ATOM 1450 C C . LYS A 1 186 ? -13.082 -38.205 41.576 1.00 24.69 186 LYS A C 1
ATOM 1452 O O . LYS A 1 186 ? -12.285 -38.659 42.398 1.00 24.69 186 LYS A O 1
ATOM 1457 N N . PRO A 1 187 ? -13.474 -38.896 40.489 1.00 26.56 187 PRO A N 1
ATOM 1458 C CA . PRO A 1 187 ? -12.896 -40.180 40.125 1.00 26.56 187 PRO A CA 1
ATOM 1459 C C . PRO A 1 187 ? -11.482 -40.006 39.560 1.00 26.56 187 PRO A C 1
ATOM 1461 O O . PRO A 1 187 ? -11.160 -39.011 38.910 1.00 26.56 187 PRO A O 1
ATOM 1464 N N . THR A 1 188 ? -10.659 -41.011 39.828 1.00 33.16 188 THR A N 1
ATOM 1465 C CA . THR A 1 188 ? -9.308 -41.247 39.317 1.00 33.16 188 THR A CA 1
ATOM 1466 C C . THR A 1 188 ? -9.309 -41.632 37.839 1.00 33.16 188 THR A C 1
ATOM 1468 O O . THR A 1 188 ? -10.042 -42.544 37.468 1.00 33.16 188 THR A O 1
ATOM 1471 N N . ALA A 1 189 ? -8.408 -41.047 37.047 1.00 26.59 189 ALA A N 1
ATOM 1472 C CA . ALA A 1 189 ? -7.626 -41.779 36.046 1.00 26.59 189 ALA A CA 1
ATOM 1473 C C . ALA A 1 189 ? -6.419 -40.944 35.590 1.00 26.59 189 ALA A C 1
ATOM 1475 O O . ALA A 1 189 ? -6.522 -39.743 35.342 1.00 26.59 189 ALA A O 1
ATOM 1476 N N . HIS A 1 190 ? -5.280 -41.625 35.544 1.00 28.91 190 HIS A N 1
ATOM 1477 C CA . HIS A 1 190 ? -3.987 -41.197 35.033 1.00 28.91 190 HIS A CA 1
ATOM 1478 C C . HIS A 1 190 ? -4.015 -40.953 33.521 1.00 28.91 190 HIS A C 1
ATOM 1480 O O . HIS A 1 190 ? -4.677 -41.698 32.815 1.00 28.91 190 HIS A O 1
ATOM 1486 N N . GLU A 1 191 ? -3.173 -40.036 33.035 1.00 24.97 191 GLU A N 1
ATOM 1487 C CA . GLU A 1 191 ? -2.144 -40.390 32.046 1.00 24.97 191 GLU A CA 1
ATOM 1488 C C . GLU A 1 191 ? -1.076 -39.292 31.934 1.00 24.97 191 GLU A C 1
ATOM 1490 O O . GLU A 1 191 ? -1.365 -38.098 31.867 1.00 24.97 191 GLU A O 1
ATOM 1495 N N . LYS A 1 192 ? 0.188 -39.724 31.978 1.00 32.56 192 LYS A N 1
ATOM 1496 C CA . LYS A 1 192 ? 1.375 -38.912 31.696 1.00 32.56 192 LYS A CA 1
ATOM 1497 C C . LYS A 1 192 ? 1.463 -38.709 30.184 1.00 32.56 192 LYS A C 1
ATOM 1499 O O . LYS A 1 192 ? 1.481 -39.698 29.461 1.00 32.56 192 LYS A O 1
ATOM 1504 N N . VAL A 1 193 ? 1.649 -37.472 29.724 1.00 26.97 193 VAL A N 1
ATOM 1505 C CA . VAL A 1 193 ? 2.183 -37.199 28.380 1.00 26.97 193 VAL A CA 1
ATOM 1506 C C . VAL A 1 193 ? 3.327 -36.189 28.478 1.00 26.97 193 VAL A C 1
ATOM 1508 O O . VAL A 1 193 ? 3.348 -35.304 29.330 1.00 26.97 193 VAL A O 1
ATOM 1511 N N . VAL A 1 194 ? 4.316 -36.459 27.636 1.00 27.02 194 VAL A N 1
ATOM 1512 C CA . VAL A 1 194 ? 5.726 -36.072 27.635 1.00 27.02 194 VAL A CA 1
ATOM 1513 C C . VAL A 1 194 ? 5.966 -34.572 27.424 1.00 27.02 194 VAL A C 1
ATOM 1515 O O . VAL A 1 194 ? 5.234 -33.881 26.723 1.00 27.02 194 VAL A O 1
ATOM 1518 N N . SER A 1 195 ? 7.056 -34.099 28.027 1.00 31.33 195 SER A N 1
ATOM 1519 C CA . SER A 1 195 ? 7.641 -32.766 27.913 1.00 31.33 195 SER A CA 1
ATOM 1520 C C . SER A 1 195 ? 8.199 -32.469 26.512 1.00 31.33 195 SER A C 1
ATOM 1522 O O . SER A 1 195 ? 9.237 -33.006 26.129 1.00 31.33 195 SER A O 1
ATOM 1524 N N . ALA A 1 196 ? 7.551 -31.551 25.798 1.00 28.53 196 ALA A N 1
ATOM 1525 C CA . ALA A 1 196 ? 8.109 -30.718 24.728 1.00 28.53 196 ALA A CA 1
ATOM 1526 C C . ALA A 1 196 ? 7.350 -29.368 24.738 1.00 28.53 196 ALA A C 1
ATOM 1528 O O . ALA A 1 196 ? 6.242 -29.317 25.285 1.00 28.53 196 ALA A O 1
ATOM 1529 N N . PRO A 1 197 ? 7.904 -28.257 24.214 1.00 30.23 197 PRO A N 1
ATOM 1530 C CA . PRO A 1 197 ? 7.240 -26.958 24.281 1.00 30.23 197 PRO A CA 1
ATOM 1531 C C . PRO A 1 197 ? 6.074 -26.926 23.284 1.00 30.23 197 PRO A C 1
ATOM 1533 O O . PRO A 1 197 ? 6.247 -26.609 22.113 1.00 30.23 197 PRO A O 1
ATOM 1536 N N . PHE A 1 198 ? 4.877 -27.284 23.742 1.00 28.08 198 PHE A N 1
ATOM 1537 C CA . PHE A 1 198 ? 3.654 -27.187 22.952 1.00 28.08 198 PHE A CA 1
ATOM 1538 C C . PHE A 1 198 ? 2.997 -25.826 23.176 1.00 28.08 198 PHE A C 1
ATOM 1540 O O . PHE A 1 198 ? 2.670 -25.451 24.303 1.00 28.08 198 PHE A O 1
ATOM 1547 N N . GLN A 1 199 ? 2.769 -25.088 22.092 1.00 29.89 199 GLN A N 1
ATOM 1548 C CA . GLN A 1 199 ? 1.971 -23.870 22.123 1.00 29.89 199 GLN A CA 1
ATOM 1549 C C . GLN A 1 199 ? 0.497 -24.264 21.976 1.00 29.89 199 GLN A C 1
ATOM 1551 O O . GLN A 1 199 ? 0.029 -24.539 20.878 1.00 29.89 199 GLN A O 1
ATOM 1556 N N . ILE A 1 200 ? -0.220 -24.342 23.099 1.00 28.86 200 ILE A N 1
ATOM 1557 C CA . ILE A 1 200 ? -1.664 -24.602 23.120 1.00 28.86 200 ILE A CA 1
ATOM 1558 C C . ILE A 1 200 ? -2.390 -23.271 22.947 1.00 28.86 200 ILE A C 1
ATOM 1560 O O . ILE A 1 200 ? -2.334 -22.405 23.824 1.00 28.86 200 ILE A O 1
ATOM 1564 N N . ARG A 1 201 ? -3.094 -23.106 21.827 1.00 34.62 201 ARG A N 1
ATOM 1565 C CA . ARG A 1 201 ? -3.979 -21.958 21.593 1.00 34.62 201 ARG A CA 1
ATOM 1566 C C . ARG A 1 201 ? -5.425 -22.430 21.651 1.00 34.62 201 ARG A C 1
ATOM 1568 O O . ARG A 1 201 ? -5.794 -23.361 20.947 1.00 34.62 201 ARG A O 1
ATOM 1575 N N . ILE A 1 202 ? -6.237 -21.814 22.508 1.00 32.91 202 ILE A N 1
ATOM 1576 C CA . ILE A 1 202 ? -7.673 -22.100 22.577 1.00 32.91 202 ILE A CA 1
ATOM 1577 C C . ILE A 1 202 ? -8.387 -21.136 21.628 1.00 32.91 202 ILE A C 1
ATOM 1579 O O . ILE A 1 202 ? -8.475 -19.939 21.906 1.00 32.91 202 ILE A O 1
ATOM 1583 N N . LEU A 1 203 ? -8.879 -21.641 20.498 1.00 38.78 203 LEU A N 1
ATOM 1584 C CA . LEU A 1 203 ? -9.701 -20.870 19.564 1.00 38.78 203 LEU A CA 1
ATOM 1585 C C . LEU A 1 203 ? -11.155 -20.990 20.006 1.00 38.78 203 LEU A C 1
ATOM 1587 O O . LEU A 1 203 ? -11.630 -22.089 20.262 1.00 38.78 203 LEU A O 1
ATOM 1591 N N . THR A 1 204 ? -11.867 -19.872 20.143 1.00 38.16 204 THR A N 1
ATOM 1592 C CA . THR A 1 204 ? -13.272 -19.878 20.579 1.00 38.16 204 THR A CA 1
ATOM 1593 C C . THR A 1 204 ? -14.159 -19.543 19.387 1.00 38.16 204 THR A C 1
ATOM 1595 O O . THR A 1 204 ? -14.264 -18.384 18.993 1.00 38.16 204 THR A O 1
ATOM 1598 N N . GLY A 1 205 ? -14.776 -20.559 18.790 1.00 39.34 205 GLY A N 1
ATOM 1599 C CA . GLY A 1 205 ? -15.674 -20.412 17.647 1.00 39.34 205 GLY A CA 1
ATOM 1600 C C . GLY A 1 205 ? -17.120 -20.183 18.088 1.00 39.34 205 GLY A C 1
ATOM 1601 O O . GLY A 1 205 ? -17.619 -20.832 19.010 1.00 39.34 205 GLY A O 1
ATOM 1602 N N . ARG A 1 206 ? -17.821 -19.263 17.416 1.00 39.56 206 ARG A N 1
ATOM 1603 C CA . ARG A 1 206 ? -19.290 -19.234 17.407 1.00 39.56 206 ARG A CA 1
ATOM 1604 C C . ARG A 1 206 ? -19.748 -20.140 16.265 1.00 39.56 206 ARG A C 1
ATOM 1606 O O . ARG A 1 206 ? -19.412 -19.860 15.119 1.00 39.56 206 ARG A O 1
ATOM 1613 N N . LYS A 1 207 ? -20.554 -21.171 16.541 1.00 32.94 207 LYS A N 1
ATOM 1614 C CA . LYS A 1 207 ? -21.436 -21.718 15.501 1.00 32.94 207 LYS A CA 1
ATOM 1615 C C . LYS A 1 207 ? -22.537 -20.688 15.269 1.00 32.94 207 LYS A C 1
ATOM 1617 O O . LYS A 1 207 ? -23.526 -20.653 15.992 1.00 32.94 207 LYS A O 1
ATOM 1622 N N . THR A 1 208 ? -22.329 -19.789 14.316 1.00 32.94 208 THR A N 1
ATOM 1623 C CA . THR A 1 208 ? -23.398 -18.936 13.809 1.00 32.94 208 THR A CA 1
ATOM 1624 C C . THR A 1 208 ? -24.430 -19.811 13.108 1.00 32.94 208 THR A C 1
ATOM 1626 O O . THR A 1 208 ? -24.135 -20.510 12.141 1.00 32.94 208 THR A O 1
ATOM 1629 N N . LEU A 1 209 ? -25.660 -19.745 13.613 1.00 29.34 209 LEU A N 1
ATOM 1630 C CA . LEU A 1 209 ? -26.886 -20.003 12.870 1.00 29.34 209 LEU A CA 1
ATOM 1631 C C . LEU A 1 209 ? -26.910 -19.095 11.629 1.00 29.34 209 LEU A C 1
ATOM 1633 O O . LEU A 1 209 ? -27.411 -17.979 11.670 1.00 29.34 209 LEU A O 1
ATOM 1637 N N . VAL A 1 210 ? -26.336 -19.576 10.529 1.00 31.45 210 VAL A N 1
ATOM 1638 C CA . VAL A 1 210 ? -26.641 -19.127 9.165 1.00 31.45 210 VAL A CA 1
ATOM 1639 C C . VAL A 1 210 ? -26.839 -20.388 8.336 1.00 31.45 210 VAL A C 1
ATOM 1641 O O . VAL A 1 210 ? -25.986 -20.811 7.566 1.00 31.45 210 VAL A O 1
ATOM 1644 N N . ALA A 1 211 ? -27.965 -21.051 8.571 1.00 32.22 211 ALA A N 1
ATOM 1645 C CA . ALA A 1 211 ? -28.436 -22.145 7.739 1.00 32.22 211 ALA A CA 1
ATOM 1646 C C . ALA A 1 211 ? -29.960 -22.176 7.810 1.00 32.22 211 ALA A C 1
ATOM 1648 O O . ALA A 1 211 ? -30.531 -23.041 8.460 1.00 32.22 211 ALA A O 1
ATOM 1649 N N . HIS A 1 212 ? -30.593 -21.167 7.215 1.00 28.41 212 HIS A N 1
ATOM 1650 C CA . HIS A 1 212 ? -31.876 -21.252 6.514 1.00 28.41 212 HIS A CA 1
ATOM 1651 C C . HIS A 1 212 ? -32.181 -19.867 5.953 1.00 28.41 212 HIS A C 1
ATOM 1653 O O . HIS A 1 212 ? -32.575 -18.974 6.692 1.00 28.41 212 HIS A O 1
ATOM 1659 N N . LEU A 1 213 ? -31.902 -19.699 4.661 1.00 26.23 213 LEU A N 1
ATOM 1660 C CA . LEU A 1 213 ? -32.701 -18.971 3.670 1.00 26.23 213 LEU A CA 1
ATOM 1661 C C . LEU A 1 213 ? -31.886 -18.975 2.370 1.00 26.23 213 LEU A C 1
ATOM 1663 O O . LEU A 1 213 ? -31.138 -18.051 2.055 1.00 26.23 213 LEU A O 1
ATOM 1667 N N . GLN A 1 214 ? -31.987 -20.093 1.646 1.00 31.22 214 GLN A N 1
ATOM 1668 C CA . GLN A 1 214 ? -31.601 -20.154 0.244 1.00 31.22 214 GLN A CA 1
ATOM 1669 C C . GLN A 1 214 ? -32.610 -19.383 -0.618 1.00 31.22 214 GLN A C 1
ATOM 1671 O O . GLN A 1 214 ? -33.809 -19.355 -0.346 1.00 31.22 214 GLN A O 1
ATOM 1676 N N . SER A 1 215 ? -32.060 -18.827 -1.699 1.00 31.66 215 SER A N 1
ATOM 1677 C CA . SER A 1 215 ? -32.696 -18.509 -2.980 1.00 31.66 215 SER A CA 1
ATOM 1678 C C . SER A 1 215 ? -33.839 -17.490 -2.993 1.00 31.66 215 SER A C 1
ATOM 1680 O O . SER A 1 215 ? -35.014 -17.845 -3.038 1.00 31.66 215 SER A O 1
ATOM 1682 N N . ARG A 1 216 ? -33.476 -16.221 -3.203 1.00 25.73 216 ARG A N 1
ATOM 1683 C CA . ARG A 1 216 ? -34.084 -15.430 -4.283 1.00 25.73 216 ARG A CA 1
ATOM 1684 C C . ARG A 1 216 ? -32.992 -14.690 -5.044 1.00 25.73 216 ARG A C 1
ATOM 1686 O O . ARG A 1 216 ? -32.473 -13.676 -4.592 1.00 25.73 216 ARG A O 1
ATOM 1693 N N . SER A 1 217 ? -32.649 -15.231 -6.209 1.00 27.48 217 SER A N 1
ATOM 1694 C CA . SER A 1 217 ? -31.948 -14.505 -7.259 1.00 27.48 217 SER A CA 1
ATOM 1695 C C . SER A 1 217 ? -32.803 -13.310 -7.667 1.00 27.48 217 SER A C 1
ATOM 1697 O O . SER A 1 217 ? -33.877 -13.483 -8.238 1.00 27.48 217 SER A O 1
ATOM 1699 N N . ILE A 1 218 ? -32.330 -12.101 -7.384 1.00 25.36 218 ILE A N 1
ATOM 1700 C CA . ILE A 1 218 ? -32.798 -10.909 -8.083 1.00 25.36 218 ILE A CA 1
ATOM 1701 C C . ILE A 1 218 ? -31.845 -10.738 -9.261 1.00 25.36 218 ILE A C 1
ATOM 1703 O O . ILE A 1 218 ? -30.671 -10.422 -9.081 1.00 25.36 218 ILE A O 1
ATOM 1707 N N . LYS A 1 219 ? -32.346 -11.000 -10.473 1.00 26.95 219 LYS A N 1
ATOM 1708 C CA . LYS A 1 219 ? -31.739 -10.466 -11.693 1.00 26.95 219 LYS A CA 1
ATOM 1709 C C . LYS A 1 219 ? -31.790 -8.944 -11.565 1.00 26.95 219 LYS A C 1
ATOM 1711 O O . LYS A 1 219 ? -32.865 -8.368 -11.696 1.00 26.95 219 LYS A O 1
ATOM 1716 N N . LEU A 1 220 ? -30.654 -8.307 -11.302 1.00 25.23 220 LEU A N 1
ATOM 1717 C CA . LEU A 1 220 ? -30.496 -6.912 -11.687 1.00 25.23 220 LEU A CA 1
ATOM 1718 C C . LEU A 1 220 ? -30.303 -6.895 -13.204 1.00 25.23 220 LEU A C 1
ATOM 1720 O O . LEU A 1 220 ? -29.341 -7.450 -13.730 1.00 25.23 220 LEU A O 1
ATOM 1724 N N . SER A 1 221 ? -31.275 -6.309 -13.896 1.00 25.30 221 SER A N 1
ATOM 1725 C CA . SER A 1 221 ? -31.100 -5.769 -15.241 1.00 25.30 221 SER A CA 1
ATOM 1726 C C . SER A 1 221 ? -29.928 -4.778 -15.257 1.00 25.30 221 SER A C 1
ATOM 1728 O O . SER A 1 221 ? -29.666 -4.155 -14.224 1.00 25.30 221 SER A O 1
ATOM 1730 N N . PRO A 1 222 ? -29.248 -4.589 -16.400 1.00 34.41 222 PRO A N 1
ATOM 1731 C CA . PRO A 1 222 ? -28.187 -3.602 -16.511 1.00 34.41 222 PRO A CA 1
ATOM 1732 C C . PRO A 1 222 ? -28.812 -2.213 -16.362 1.00 34.41 222 PRO A C 1
ATOM 1734 O O . PRO A 1 222 ? -29.533 -1.738 -17.233 1.00 34.41 222 PRO A O 1
ATOM 1737 N N . MET A 1 223 ? -28.592 -1.608 -15.204 1.00 27.70 223 MET A N 1
ATOM 1738 C CA . MET A 1 223 ? -28.748 -0.180 -14.987 1.00 27.70 223 MET A CA 1
ATOM 1739 C C . MET A 1 223 ? -27.345 0.316 -14.683 1.00 27.70 223 MET A C 1
ATOM 1741 O O . MET A 1 223 ? -26.803 -0.000 -13.623 1.00 27.70 223 MET A O 1
ATOM 1745 N N . ASP A 1 224 ? -26.746 1.011 -15.645 1.00 40.47 224 ASP A N 1
ATOM 1746 C CA . ASP A 1 224 ? -25.503 1.749 -15.448 1.00 40.47 224 ASP A CA 1
ATOM 1747 C C . ASP A 1 224 ? -25.649 2.671 -14.223 1.00 40.47 224 ASP A C 1
ATOM 1749 O O . ASP A 1 224 ? -26.555 3.509 -14.204 1.00 40.47 224 ASP A O 1
ATOM 1753 N N . PRO A 1 225 ? -24.798 2.561 -13.186 1.00 38.19 225 PRO A N 1
ATOM 1754 C CA . PRO A 1 225 ? -24.699 3.591 -12.168 1.00 38.19 225 PRO A CA 1
ATOM 1755 C C . PRO A 1 225 ? -23.623 4.618 -12.574 1.00 38.19 225 PRO A C 1
ATOM 1757 O O . PRO A 1 225 ? -22.597 4.243 -13.150 1.00 38.19 225 PRO A O 1
ATOM 1760 N N . PRO A 1 226 ? -23.813 5.913 -12.269 1.00 39.69 226 PRO A N 1
ATOM 1761 C CA . PRO A 1 226 ? -22.877 6.960 -12.658 1.00 39.69 226 PRO A CA 1
ATOM 1762 C C . PRO A 1 226 ? -21.516 6.763 -11.966 1.00 39.69 226 PRO A C 1
ATOM 1764 O O . PRO A 1 226 ? -21.422 6.382 -10.795 1.00 39.69 226 PRO A O 1
ATOM 1767 N N . MET A 1 227 ? -20.433 6.987 -12.711 1.00 50.25 227 MET A N 1
ATOM 1768 C CA . MET A 1 227 ? -19.063 6.960 -12.196 1.00 50.25 227 MET A CA 1
ATOM 1769 C C . MET A 1 227 ? -18.762 8.227 -11.376 1.00 50.25 227 MET A C 1
ATOM 1771 O O . MET A 1 227 ? -18.434 9.256 -11.949 1.00 50.25 227 MET A O 1
ATOM 1775 N N . ASP A 1 228 ? -18.812 8.136 -10.043 1.00 70.19 228 ASP A N 1
ATOM 1776 C CA . ASP A 1 228 ? -18.541 9.276 -9.133 1.00 70.19 228 ASP A CA 1
ATOM 1777 C C . ASP A 1 228 ? -17.061 9.454 -8.692 1.00 70.19 228 ASP A C 1
ATOM 1779 O O . ASP A 1 228 ? -16.791 10.197 -7.749 1.00 70.19 228 ASP A O 1
ATOM 1783 N N . PHE A 1 229 ? -16.089 8.761 -9.306 1.00 81.69 229 PHE A N 1
ATOM 1784 C CA . PHE A 1 229 ? -14.658 8.974 -9.014 1.00 81.69 229 PHE A CA 1
ATOM 1785 C C . PHE A 1 229 ? -13.986 9.784 -10.120 1.00 81.69 229 PHE A C 1
ATOM 1787 O O . PHE A 1 229 ? -13.942 9.346 -11.268 1.00 81.69 229 PHE A O 1
ATOM 1794 N N . GLN A 1 230 ? -13.379 10.910 -9.748 1.00 88.75 230 GLN A N 1
ATOM 1795 C CA . GLN A 1 230 ? -12.462 11.641 -10.623 1.00 88.75 230 GLN A CA 1
ATOM 1796 C C . GLN A 1 230 ? -11.027 11.208 -10.342 1.00 88.75 230 GLN A C 1
ATOM 1798 O O . GLN A 1 230 ? -10.621 11.109 -9.182 1.00 88.75 230 GLN A O 1
ATOM 1803 N N . VAL A 1 231 ? -10.261 10.935 -11.396 1.00 92.38 231 VAL A N 1
ATOM 1804 C CA . VAL A 1 231 ? -8.902 10.407 -11.266 1.00 92.38 231 VAL A CA 1
ATOM 1805 C C . VAL A 1 231 ? -7.875 11.504 -11.496 1.00 92.38 231 VAL A C 1
ATOM 1807 O O . VAL A 1 231 ? -7.945 12.227 -12.487 1.00 92.38 231 VAL A O 1
ATOM 1810 N N . VAL A 1 232 ? -6.896 11.584 -10.600 1.00 93.44 232 VAL A N 1
ATOM 1811 C CA . VAL A 1 232 ? -5.734 12.467 -10.707 1.00 93.44 232 VAL A CA 1
ATOM 1812 C C . VAL A 1 232 ? -4.470 11.615 -10.712 1.00 93.44 232 VAL A C 1
ATOM 1814 O O . VAL A 1 232 ? -4.194 10.895 -9.752 1.00 93.44 232 VAL A O 1
ATOM 1817 N N . VAL A 1 233 ? -3.685 11.697 -11.780 1.00 93.81 233 VAL A N 1
ATOM 1818 C CA . VAL A 1 233 ? -2.405 10.998 -11.908 1.00 93.81 233 VAL A CA 1
ATOM 1819 C C . VAL A 1 233 ? -1.267 11.984 -11.678 1.00 93.81 233 VAL A C 1
ATOM 1821 O O . VAL A 1 233 ? -1.129 12.970 -12.394 1.00 93.81 233 VAL A O 1
ATOM 1824 N N . LEU A 1 234 ? -0.430 11.713 -10.678 1.00 91.06 234 LEU A N 1
ATOM 1825 C CA . LEU A 1 234 ? 0.724 12.542 -10.336 1.00 91.06 234 LEU A CA 1
ATOM 1826 C C . LEU A 1 234 ? 1.947 12.093 -11.140 1.00 91.06 234 LEU A C 1
ATOM 1828 O O . LEU A 1 234 ? 2.632 11.139 -10.762 1.00 91.06 234 LEU A O 1
ATOM 1832 N N . ALA A 1 235 ? 2.232 12.785 -12.235 1.00 83.69 235 ALA A N 1
ATOM 1833 C CA . ALA A 1 235 ? 3.374 12.545 -13.105 1.00 83.69 235 ALA A CA 1
ATOM 1834 C C . ALA A 1 235 ? 4.483 13.570 -12.808 1.00 83.69 235 ALA A C 1
ATOM 1836 O O . ALA A 1 235 ? 4.725 14.496 -13.576 1.00 83.69 235 ALA A O 1
ATOM 1837 N N . GLY A 1 236 ? 5.161 13.411 -11.664 1.00 69.94 236 GLY A N 1
ATOM 1838 C CA . GLY A 1 236 ? 6.311 14.257 -11.312 1.00 69.94 236 GLY A CA 1
ATOM 1839 C C . GLY A 1 236 ? 7.371 14.252 -12.422 1.00 69.94 236 GLY A C 1
ATOM 1840 O O . GLY A 1 236 ? 7.685 13.194 -12.975 1.00 69.94 236 GLY A O 1
ATOM 1841 N N . GLY A 1 237 ? 7.886 15.431 -12.766 1.00 58.75 237 GLY A N 1
ATOM 1842 C CA . GLY A 1 237 ? 8.746 15.643 -13.933 1.00 58.75 237 GLY A CA 1
ATOM 1843 C C . GLY A 1 237 ? 10.222 15.370 -13.653 1.00 58.75 237 GLY A C 1
ATOM 1844 O O . GLY A 1 237 ? 10.863 14.615 -14.389 1.00 58.75 237 GLY A O 1
ATOM 1845 N N . THR A 1 238 ? 10.750 15.920 -12.558 1.00 61.25 238 THR A N 1
ATOM 1846 C CA . THR A 1 238 ? 12.167 15.844 -12.177 1.00 61.25 238 THR A CA 1
ATOM 1847 C C . THR A 1 238 ? 12.360 15.015 -10.906 1.00 61.25 238 THR A C 1
ATOM 1849 O O . THR A 1 238 ? 11.500 14.936 -10.029 1.00 61.25 238 THR A O 1
ATOM 1852 N N . SER A 1 239 ? 13.486 14.303 -10.808 1.00 67.19 239 SER A N 1
ATOM 1853 C CA . SER A 1 239 ? 13.843 13.595 -9.578 1.00 67.19 239 SER A CA 1
ATOM 1854 C C . SER A 1 239 ? 15.349 13.480 -9.421 1.00 67.19 239 SER A C 1
ATOM 1856 O O . SER A 1 239 ? 15.999 12.746 -10.163 1.00 67.19 239 SER A O 1
ATOM 1858 N N . ASP A 1 240 ? 15.883 14.106 -8.374 1.00 65.81 240 ASP A N 1
ATOM 1859 C CA . ASP A 1 240 ? 17.314 14.041 -8.046 1.00 65.81 240 ASP A CA 1
ATOM 1860 C C . ASP A 1 240 ? 17.778 12.611 -7.738 1.00 65.81 240 ASP A C 1
ATOM 1862 O O . ASP A 1 240 ? 18.917 12.234 -7.999 1.00 65.81 240 ASP A O 1
ATOM 1866 N N . LYS A 1 241 ? 16.867 11.771 -7.230 1.00 69.88 241 LYS A N 1
ATOM 1867 C CA . LYS A 1 241 ? 17.132 10.365 -6.873 1.00 69.88 241 LYS A CA 1
ATOM 1868 C C . LYS A 1 241 ? 17.310 9.446 -8.079 1.00 69.88 241 LYS A C 1
ATOM 1870 O O . LYS A 1 241 ? 17.766 8.314 -7.918 1.00 69.88 241 LYS A O 1
ATOM 1875 N N . LEU A 1 242 ? 16.882 9.901 -9.254 1.00 73.62 242 LEU A N 1
ATOM 1876 C CA . LEU A 1 242 ? 16.961 9.161 -10.509 1.00 73.62 242 LEU A CA 1
ATOM 1877 C C . LEU A 1 242 ? 17.988 9.759 -11.465 1.00 73.62 242 LEU A C 1
ATOM 1879 O O . LEU A 1 242 ? 18.075 9.306 -12.602 1.00 73.62 242 LEU A O 1
ATOM 1883 N N . SER A 1 243 ? 18.788 10.727 -11.014 1.00 72.62 243 SER A N 1
ATOM 1884 C CA . SER A 1 243 ? 19.985 11.127 -11.744 1.00 72.62 243 SER A CA 1
ATOM 1885 C C . SER A 1 243 ? 20.947 9.930 -11.795 1.00 72.62 243 SER A C 1
ATOM 1887 O O . SER A 1 243 ? 21.224 9.348 -10.741 1.00 72.62 243 SER A O 1
ATOM 1889 N N . PRO A 1 244 ? 21.409 9.491 -12.983 1.00 69.62 244 PRO A N 1
ATOM 1890 C CA . PRO A 1 244 ? 21.435 10.226 -14.259 1.00 69.62 244 PRO A CA 1
ATOM 1891 C C . PRO A 1 244 ? 20.415 9.805 -15.337 1.00 69.62 244 PRO A C 1
ATOM 1893 O O . PRO A 1 244 ? 20.571 10.179 -16.498 1.00 69.62 244 PRO A O 1
ATOM 1896 N N . LEU A 1 245 ? 19.410 8.995 -14.999 1.00 74.44 245 LEU A N 1
ATOM 1897 C CA . LEU A 1 245 ? 18.423 8.474 -15.957 1.00 74.44 245 LEU A CA 1
ATOM 1898 C C . LEU A 1 245 ? 17.408 9.526 -16.420 1.00 74.44 245 LEU A C 1
ATOM 1900 O O . LEU A 1 245 ? 16.897 9.441 -17.534 1.00 74.44 245 LEU A O 1
ATOM 1904 N N . VAL A 1 246 ? 17.079 10.481 -15.548 1.00 78.19 246 VAL A N 1
ATOM 1905 C CA . VAL A 1 246 ? 16.133 11.564 -15.842 1.00 78.19 246 VAL A CA 1
ATOM 1906 C C . VAL A 1 246 ? 16.907 12.777 -16.343 1.00 78.19 246 VAL A C 1
ATOM 1908 O O . VAL A 1 246 ? 17.843 13.236 -15.689 1.00 78.19 246 VAL A O 1
ATOM 1911 N N . SER A 1 247 ? 16.498 13.306 -17.493 1.00 74.00 247 SER A N 1
ATOM 1912 C CA . SER A 1 247 ? 17.051 14.518 -18.104 1.00 74.00 247 SER A CA 1
ATOM 1913 C C . SER A 1 247 ? 15.914 15.454 -18.521 1.00 74.00 247 SER A C 1
ATOM 1915 O O . SER A 1 247 ? 14.745 15.076 -18.470 1.00 74.00 247 SER A O 1
ATOM 1917 N N . LYS A 1 248 ? 16.238 16.677 -18.961 1.00 72.38 248 LYS A N 1
ATOM 1918 C CA . LYS A 1 248 ? 15.229 17.601 -19.513 1.00 72.38 248 LYS A CA 1
ATOM 1919 C C . LYS A 1 248 ? 14.502 17.022 -20.735 1.00 72.38 248 LYS A C 1
ATOM 1921 O O . LYS A 1 248 ? 13.328 17.291 -20.939 1.00 72.38 248 LYS A O 1
ATOM 1926 N N . GLU A 1 249 ? 15.193 16.187 -21.510 1.00 73.44 249 GLU A N 1
ATOM 1927 C CA . GLU A 1 249 ? 14.651 15.535 -22.708 1.00 73.44 249 GLU A CA 1
ATOM 1928 C C . GLU A 1 249 ? 13.788 14.306 -22.385 1.00 73.44 249 GLU A C 1
ATOM 1930 O O . GLU A 1 249 ? 12.941 13.921 -23.188 1.00 73.44 249 GLU A O 1
ATOM 1935 N N . LEU A 1 250 ? 14.002 13.672 -21.225 1.00 81.62 250 LEU A N 1
ATOM 1936 C CA . LEU A 1 250 ? 13.283 12.469 -20.819 1.00 81.62 250 LEU A CA 1
ATOM 1937 C C . LEU A 1 250 ? 12.764 12.601 -19.378 1.00 81.62 250 LEU A C 1
ATOM 1939 O O . LEU A 1 250 ? 13.495 12.284 -18.429 1.00 81.62 250 LEU A O 1
ATOM 1943 N N . PRO A 1 251 ? 11.498 13.027 -19.196 1.00 86.19 251 PRO A N 1
ATOM 1944 C CA . PRO A 1 251 ? 10.902 13.137 -17.873 1.00 86.19 251 PRO A CA 1
ATOM 1945 C C . PRO A 1 251 ? 10.686 11.755 -17.255 1.00 86.19 251 PRO A C 1
ATOM 1947 O O . PRO A 1 251 ? 10.507 10.752 -17.953 1.00 86.19 251 PRO A O 1
ATOM 1950 N N . LYS A 1 252 ? 10.612 11.707 -15.920 1.00 86.88 252 LYS A N 1
ATOM 1951 C CA . LYS A 1 252 ? 10.422 10.454 -15.169 1.00 86.88 252 LYS A CA 1
ATOM 1952 C C . LYS A 1 252 ? 9.218 9.636 -15.660 1.00 86.88 252 LYS A C 1
ATOM 1954 O O . LYS A 1 252 ? 9.301 8.413 -15.750 1.00 86.88 252 LYS A O 1
ATOM 1959 N N . ALA A 1 253 ? 8.115 10.305 -15.993 1.00 86.75 253 ALA A N 1
ATOM 1960 C CA . ALA A 1 253 ? 6.883 9.679 -16.473 1.00 86.75 253 ALA A CA 1
ATOM 1961 C C . ALA A 1 253 ? 7.055 8.907 -17.799 1.00 86.75 253 ALA A C 1
ATOM 1963 O O . ALA A 1 253 ? 6.308 7.967 -18.063 1.00 86.75 253 ALA A O 1
ATOM 1964 N N . LEU A 1 254 ? 8.049 9.264 -18.618 1.00 88.44 254 LEU A N 1
ATOM 1965 C CA . LEU A 1 254 ? 8.311 8.631 -19.912 1.00 88.44 254 LEU A CA 1
ATOM 1966 C C . LEU A 1 254 ? 9.493 7.651 -19.882 1.00 88.44 254 LEU A C 1
ATOM 1968 O O . LEU A 1 254 ? 9.881 7.128 -20.926 1.00 88.44 254 LEU A O 1
ATOM 1972 N N . LEU A 1 255 ? 10.047 7.353 -18.699 1.00 89.12 255 LEU A N 1
ATOM 1973 C CA . LEU A 1 255 ? 11.116 6.364 -18.567 1.00 89.12 255 LEU A CA 1
ATOM 1974 C C . LEU A 1 255 ? 10.657 4.990 -19.087 1.00 89.12 255 LEU A C 1
ATOM 1976 O O . LEU A 1 255 ? 9.584 4.524 -18.696 1.00 89.12 255 LEU A O 1
ATOM 1980 N N . PRO A 1 256 ? 11.449 4.318 -19.940 1.00 88.81 256 PRO A N 1
ATOM 1981 C CA . PRO A 1 256 ? 11.063 3.046 -20.527 1.00 88.81 256 PRO A CA 1
ATOM 1982 C C . PRO A 1 256 ? 11.263 1.901 -19.529 1.00 88.81 256 PRO A C 1
ATOM 1984 O O . PRO A 1 256 ? 12.388 1.504 -19.231 1.00 88.81 256 PRO A O 1
ATOM 1987 N N . VAL A 1 257 ? 10.165 1.329 -19.050 1.00 88.06 257 VAL A N 1
ATOM 1988 C CA . VAL A 1 257 ? 10.146 0.057 -18.321 1.00 88.06 257 VAL A CA 1
ATOM 1989 C C . VAL A 1 257 ? 9.600 -1.000 -19.278 1.00 88.06 257 VAL A C 1
ATOM 1991 O O . VAL A 1 257 ? 8.555 -0.804 -19.887 1.00 88.06 257 VAL A O 1
ATOM 1994 N N . ALA A 1 258 ? 10.347 -2.082 -19.508 1.00 86.31 258 ALA A N 1
ATOM 1995 C CA . ALA A 1 258 ? 10.023 -3.107 -20.508 1.00 86.31 258 ALA A CA 1
ATOM 1996 C C . ALA A 1 258 ? 9.636 -2.525 -21.894 1.00 86.31 258 ALA A C 1
ATOM 1998 O O . ALA A 1 258 ? 8.712 -2.997 -22.557 1.00 86.31 258 ALA A O 1
ATOM 1999 N N . ASN A 1 259 ? 10.344 -1.475 -22.333 1.00 87.19 259 ASN A N 1
ATOM 2000 C CA . ASN A 1 259 ? 10.111 -0.737 -23.587 1.00 87.19 259 ASN A CA 1
ATOM 2001 C C . ASN A 1 259 ? 8.750 -0.025 -23.717 1.00 87.19 259 ASN A C 1
ATOM 2003 O O . ASN A 1 259 ? 8.387 0.429 -24.809 1.00 87.19 259 ASN A O 1
ATOM 2007 N N . LYS A 1 260 ? 8.033 0.133 -22.602 1.00 88.31 260 LYS A N 1
ATOM 2008 C CA . LYS A 1 260 ? 6.851 0.983 -22.473 1.00 88.31 260 LYS A CA 1
ATOM 2009 C C . LYS A 1 260 ? 7.147 2.175 -21.549 1.00 88.31 260 LYS A C 1
ATOM 2011 O O . LYS A 1 260 ? 7.876 2.013 -20.572 1.00 88.31 260 LYS A O 1
ATOM 2016 N N . PRO A 1 261 ? 6.604 3.373 -21.817 1.00 90.12 261 PRO A N 1
ATOM 2017 C CA . PRO A 1 261 ? 6.735 4.511 -20.905 1.00 90.12 261 PRO A CA 1
ATOM 2018 C C . PRO A 1 261 ? 6.130 4.209 -19.530 1.00 90.12 261 PRO A C 1
ATOM 2020 O O . PRO A 1 261 ? 5.069 3.595 -19.451 1.00 90.12 261 PRO A O 1
ATOM 2023 N N . LEU A 1 262 ? 6.758 4.668 -18.449 1.00 90.19 262 LEU A N 1
ATOM 2024 C CA . LEU A 1 262 ? 6.316 4.409 -17.074 1.00 90.19 262 LEU A CA 1
ATOM 2025 C C . LEU A 1 262 ? 4.857 4.824 -16.816 1.00 90.19 262 LEU A C 1
ATOM 2027 O O . LEU A 1 262 ? 4.121 4.097 -16.158 1.00 90.19 262 LEU A O 1
ATOM 2031 N N . LEU A 1 263 ? 4.416 5.942 -17.395 1.00 91.50 263 LEU A N 1
ATOM 2032 C CA . LEU A 1 263 ? 3.046 6.441 -17.275 1.00 91.50 263 LEU A CA 1
ATOM 2033 C C . LEU A 1 263 ? 2.004 5.520 -17.937 1.00 91.50 263 LEU A C 1
ATOM 2035 O O . LEU A 1 263 ? 0.831 5.582 -17.583 1.00 91.50 263 LEU A O 1
ATOM 2039 N N . SER A 1 264 ? 2.405 4.638 -18.860 1.00 91.56 264 SER A N 1
ATOM 2040 C CA . SER A 1 264 ? 1.470 3.698 -19.495 1.00 91.56 264 SER A CA 1
ATOM 2041 C C . SER A 1 264 ? 0.878 2.696 -18.507 1.00 91.56 264 SER A C 1
ATOM 2043 O O . SER A 1 264 ? -0.306 2.413 -18.592 1.00 91.56 264 SER A O 1
ATOM 2045 N N . TYR A 1 265 ? 1.645 2.231 -17.518 1.00 91.06 265 TYR A N 1
ATOM 2046 C CA . TYR A 1 265 ? 1.176 1.246 -16.541 1.00 91.06 265 TYR A CA 1
ATOM 2047 C C . TYR A 1 265 ? -0.034 1.723 -15.720 1.00 91.06 265 TYR A C 1
ATOM 2049 O O . TYR A 1 265 ? -1.053 1.031 -15.719 1.00 91.06 265 TYR A O 1
ATOM 2057 N N . PRO A 1 266 ? 0.004 2.889 -15.041 1.00 91.81 266 PRO A N 1
ATOM 2058 C CA . PRO A 1 266 ? -1.169 3.381 -14.329 1.00 91.81 266 PRO A CA 1
ATOM 2059 C C . PRO A 1 266 ? -2.328 3.720 -15.276 1.00 91.81 266 PRO A C 1
ATOM 2061 O O . PRO A 1 266 ? -3.474 3.509 -14.894 1.00 91.81 266 PRO A O 1
ATOM 2064 N N . LEU A 1 267 ? -2.070 4.190 -16.503 1.00 91.38 267 LEU A N 1
ATOM 2065 C CA . LEU A 1 267 ? -3.131 4.497 -17.472 1.00 91.38 267 LEU A CA 1
ATOM 2066 C C . LEU A 1 267 ? -3.834 3.240 -18.002 1.00 91.38 267 LEU A C 1
ATOM 2068 O O . LEU A 1 267 ? -5.060 3.209 -18.013 1.00 91.38 267 LEU A O 1
ATOM 2072 N N . GLU A 1 268 ? -3.092 2.188 -18.354 1.00 89.44 268 GLU A N 1
ATOM 2073 C CA . GLU A 1 268 ? -3.644 0.889 -18.769 1.00 89.44 268 GLU A CA 1
ATOM 2074 C C . GLU A 1 268 ? -4.492 0.269 -17.634 1.00 89.44 268 GLU A C 1
ATOM 2076 O O . GLU A 1 268 ? -5.564 -0.283 -17.884 1.00 89.44 268 GLU A O 1
ATOM 2081 N N . LEU A 1 269 ? -4.082 0.418 -16.364 1.00 88.31 269 LEU A N 1
ATOM 2082 C CA . LEU A 1 269 ? -4.880 -0.023 -15.205 1.00 88.31 269 LEU A CA 1
ATOM 2083 C C . LEU A 1 269 ? -6.186 0.767 -15.032 1.00 88.31 269 LEU A C 1
ATOM 2085 O O . LEU A 1 269 ? -7.208 0.203 -14.621 1.00 88.31 269 LEU A O 1
ATOM 2089 N N . LEU A 1 270 ? -6.149 2.075 -15.294 1.00 88.81 270 LEU A N 1
ATOM 2090 C CA . LEU A 1 270 ? -7.321 2.949 -15.234 1.00 88.81 270 LEU A CA 1
ATOM 2091 C C . LEU A 1 270 ? -8.287 2.651 -16.387 1.00 88.81 270 LEU A C 1
ATOM 2093 O O . LEU A 1 270 ? -9.487 2.514 -16.144 1.00 88.81 270 LEU A O 1
ATOM 2097 N N . GLU A 1 271 ? -7.763 2.443 -17.597 1.00 87.06 271 GLU 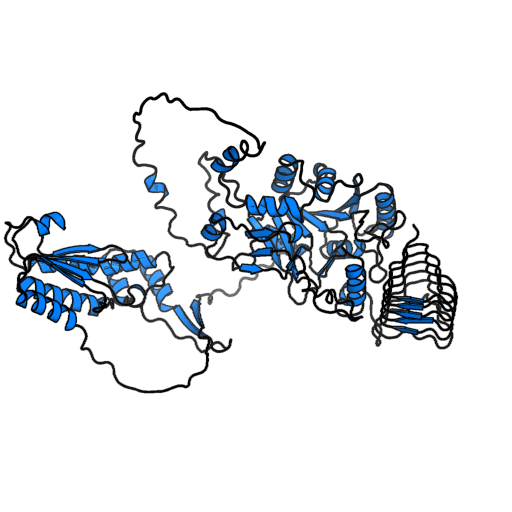A N 1
ATOM 2098 C CA . GLU A 1 271 ? -8.516 2.003 -18.776 1.00 87.06 271 GLU A CA 1
ATOM 2099 C C . GLU A 1 271 ? -9.207 0.658 -18.516 1.00 87.06 271 GLU A C 1
ATOM 2101 O O . GLU A 1 271 ? -10.421 0.542 -18.685 1.00 87.06 271 GLU A O 1
ATOM 2106 N N . ALA A 1 272 ? -8.472 -0.331 -17.993 1.00 84.94 272 ALA A N 1
ATOM 2107 C CA . ALA A 1 272 ? -9.021 -1.636 -17.620 1.00 84.94 272 ALA A CA 1
ATOM 2108 C C . ALA A 1 272 ? -10.096 -1.547 -16.519 1.00 84.94 272 ALA A C 1
ATOM 2110 O O . ALA A 1 272 ? -10.962 -2.416 -16.420 1.00 84.94 272 ALA A O 1
ATOM 2111 N N . SER A 1 273 ? -10.066 -0.487 -15.706 1.00 83.69 273 SER A N 1
ATOM 2112 C CA . SER A 1 273 ? -11.079 -0.192 -14.682 1.00 83.69 273 SER A CA 1
ATOM 2113 C C . SER A 1 273 ? -12.234 0.680 -15.197 1.00 83.69 273 SER A C 1
ATOM 2115 O O . SER A 1 273 ? -13.073 1.098 -14.400 1.00 83.69 273 SER A O 1
ATOM 2117 N N . ASN A 1 274 ? -12.289 0.950 -16.508 1.00 81.75 274 ASN A N 1
ATOM 2118 C CA . ASN A 1 274 ? -13.266 1.807 -17.186 1.00 81.75 274 ASN A CA 1
ATOM 2119 C C . ASN A 1 274 ? -13.274 3.274 -16.701 1.00 81.75 274 ASN A C 1
ATOM 2121 O O . ASN A 1 274 ? -14.274 3.972 -16.847 1.00 81.75 274 ASN A O 1
ATOM 2125 N N . LEU A 1 275 ? -12.163 3.763 -16.141 1.00 82.69 275 LEU A N 1
ATOM 2126 C CA . LEU A 1 275 ? -12.010 5.147 -15.688 1.00 82.69 275 LEU A CA 1
ATOM 2127 C C . LEU A 1 275 ? -11.436 5.997 -16.825 1.00 82.69 275 LEU A C 1
ATOM 2129 O O . LEU A 1 275 ? -10.224 6.085 -17.000 1.00 82.69 275 LEU A O 1
ATOM 2133 N N . LYS A 1 276 ? -12.326 6.601 -17.619 1.00 80.56 276 LYS A N 1
ATOM 2134 C CA . LYS A 1 276 ? -11.949 7.280 -18.870 1.00 80.56 276 LYS A CA 1
ATOM 2135 C C . LYS A 1 276 ? -11.552 8.747 -18.715 1.00 80.56 276 LYS A C 1
ATOM 2137 O O . LYS A 1 276 ? -10.816 9.235 -19.559 1.00 80.56 276 LYS A O 1
ATOM 2142 N N . ASN A 1 277 ? -12.033 9.439 -17.679 1.00 86.12 277 ASN A N 1
ATOM 2143 C CA . ASN A 1 277 ? -11.741 10.857 -17.438 1.00 86.12 277 ASN A CA 1
ATOM 2144 C C . ASN A 1 277 ? -10.598 10.990 -16.429 1.00 86.12 277 ASN A C 1
ATOM 2146 O O . ASN A 1 277 ? -10.772 10.665 -15.250 1.00 86.12 277 ASN A O 1
ATOM 2150 N N . ILE A 1 278 ? -9.438 11.449 -16.891 1.00 90.81 278 ILE A N 1
ATOM 2151 C CA . ILE A 1 278 ? -8.198 11.454 -16.115 1.00 90.81 278 ILE A CA 1
ATOM 2152 C C . ILE A 1 278 ? -7.559 12.838 -16.192 1.00 90.81 278 ILE A C 1
ATOM 2154 O O . ILE A 1 278 ? -7.388 13.384 -17.275 1.00 90.81 278 ILE A O 1
ATOM 2158 N N . ILE A 1 279 ? -7.146 13.377 -15.048 1.00 91.81 279 ILE A N 1
ATOM 2159 C CA . ILE A 1 279 ? -6.314 14.580 -14.988 1.00 91.81 279 ILE A CA 1
ATOM 2160 C C . ILE A 1 279 ? -4.882 14.150 -14.678 1.00 91.81 279 ILE A C 1
ATOM 2162 O O . ILE A 1 279 ? -4.631 13.542 -13.638 1.00 91.81 279 ILE A O 1
ATOM 2166 N N . VAL A 1 280 ? -3.933 14.446 -15.560 1.00 92.25 280 VAL A N 1
ATOM 2167 C CA . VAL A 1 280 ? -2.507 14.165 -15.356 1.00 92.25 280 VAL A CA 1
ATOM 2168 C C . VAL A 1 280 ? -1.808 15.453 -14.950 1.00 92.25 280 VAL A C 1
ATOM 2170 O O . VAL A 1 280 ? -1.801 16.426 -15.696 1.00 92.25 280 VAL A O 1
ATOM 2173 N N . VAL A 1 281 ? -1.190 15.455 -13.772 1.00 91.19 281 VAL A N 1
ATOM 2174 C CA . VAL A 1 281 ? -0.436 16.607 -13.270 1.00 91.19 281 VAL A CA 1
ATOM 2175 C C . VAL A 1 281 ? 1.035 16.400 -13.544 1.00 91.19 281 VAL A C 1
ATOM 2177 O O . VAL A 1 281 ? 1.621 15.445 -13.026 1.00 91.19 281 VAL A O 1
ATOM 2180 N N . VAL A 1 282 ? 1.620 17.296 -14.334 1.00 90.06 282 VAL A N 1
ATOM 2181 C CA . VAL A 1 282 ? 3.037 17.254 -14.694 1.00 90.06 282 VAL A CA 1
ATOM 2182 C C . VAL A 1 282 ? 3.759 18.460 -14.113 1.00 90.06 282 VAL A C 1
ATOM 2184 O O . VAL A 1 282 ? 3.278 19.593 -14.162 1.00 90.06 282 VAL A O 1
ATOM 2187 N N . GLU A 1 283 ? 4.928 18.197 -13.545 1.00 86.94 283 GLU A N 1
ATOM 2188 C CA . GLU A 1 283 ? 5.809 19.217 -12.987 1.00 86.94 283 GLU A CA 1
ATOM 2189 C C . GLU A 1 283 ? 6.813 19.682 -14.053 1.00 86.94 283 GLU A C 1
ATOM 2191 O O . GLU A 1 283 ? 7.596 18.877 -14.562 1.00 86.94 283 GLU A O 1
ATOM 2196 N N . GLY A 1 284 ? 6.790 20.978 -14.379 1.00 85.19 284 GLY A N 1
ATOM 2197 C CA . GLY A 1 284 ? 7.631 21.604 -15.404 1.00 85.19 284 GLY A CA 1
ATOM 2198 C C . GLY A 1 284 ? 6.982 21.692 -16.794 1.00 85.19 284 GLY A C 1
ATOM 2199 O O . GLY A 1 284 ? 6.373 20.740 -17.281 1.00 85.19 284 GLY A O 1
ATOM 2200 N N . ASP A 1 285 ? 7.151 22.841 -17.458 1.00 83.69 285 ASP A N 1
ATOM 2201 C CA . ASP A 1 285 ? 6.515 23.146 -18.753 1.00 83.69 285 ASP A CA 1
ATOM 2202 C C . ASP A 1 285 ? 7.021 22.255 -19.906 1.00 83.69 285 ASP A C 1
ATOM 2204 O O . ASP A 1 285 ? 6.234 21.748 -20.710 1.00 83.69 285 ASP A O 1
ATOM 2208 N N . GLU A 1 286 ? 8.336 22.023 -19.977 1.00 83.56 286 GLU A N 1
ATOM 2209 C CA . GLU A 1 286 ? 8.954 21.180 -21.015 1.00 83.56 286 GLU A CA 1
ATOM 2210 C C . GLU A 1 286 ? 8.478 19.722 -20.900 1.00 83.56 286 GLU A C 1
ATOM 2212 O O . GLU A 1 286 ? 8.071 19.104 -21.886 1.00 83.56 286 GLU A O 1
ATOM 2217 N N . ALA A 1 287 ? 8.453 19.190 -19.673 1.00 85.06 287 ALA A N 1
ATOM 2218 C CA . ALA A 1 287 ? 7.987 17.837 -19.392 1.00 85.06 287 ALA A CA 1
ATOM 2219 C C . ALA A 1 287 ? 6.493 17.668 -19.708 1.00 85.06 287 ALA A C 1
ATOM 2221 O O . ALA A 1 287 ? 6.106 16.642 -20.267 1.00 85.06 287 ALA A O 1
ATOM 2222 N N . ALA A 1 288 ? 5.665 18.671 -19.391 1.00 88.06 288 ALA A N 1
ATOM 2223 C CA . ALA A 1 288 ? 4.236 18.654 -19.696 1.00 88.06 288 ALA A CA 1
ATOM 2224 C C . ALA A 1 288 ? 3.983 18.552 -21.206 1.00 88.06 288 ALA A C 1
ATOM 2226 O O . ALA A 1 288 ? 3.211 17.698 -21.630 1.00 88.06 288 ALA A O 1
ATOM 2227 N N . THR A 1 289 ? 4.710 19.334 -22.011 1.00 90.00 289 THR A N 1
ATOM 2228 C CA . THR A 1 289 ? 4.580 19.332 -23.480 1.00 90.00 289 THR A CA 1
ATOM 2229 C C . THR A 1 289 ? 4.932 17.965 -24.082 1.00 90.00 289 THR A C 1
ATOM 2231 O O . THR A 1 289 ? 4.237 17.460 -24.965 1.00 90.00 289 THR A O 1
ATOM 2234 N N . LEU A 1 290 ? 5.998 17.324 -23.585 1.00 88.56 290 LEU A N 1
ATOM 2235 C CA . LEU A 1 290 ? 6.404 15.985 -24.029 1.00 88.56 290 LEU A CA 1
ATOM 2236 C C . LEU A 1 290 ? 5.372 14.913 -23.653 1.00 88.56 290 LEU A C 1
ATOM 2238 O O . LEU A 1 290 ? 5.057 14.041 -24.465 1.00 88.56 290 LEU A O 1
ATOM 2242 N N . VAL A 1 291 ? 4.846 14.974 -22.427 1.00 90.00 291 VAL A N 1
ATOM 2243 C CA . VAL A 1 291 ? 3.825 14.036 -21.941 1.00 90.00 291 VAL A CA 1
ATOM 2244 C C . VAL A 1 291 ? 2.514 14.215 -22.705 1.00 90.00 291 VAL A C 1
ATOM 2246 O O . VAL A 1 291 ? 1.926 13.222 -23.121 1.00 90.00 291 VAL A O 1
ATOM 2249 N N . GLU A 1 292 ? 2.084 15.452 -22.948 1.00 89.56 292 GLU A N 1
ATOM 2250 C CA . GLU A 1 292 ? 0.878 15.777 -23.717 1.00 89.56 292 GLU A CA 1
ATOM 2251 C C . GLU A 1 292 ? 0.974 15.278 -25.165 1.00 89.56 292 GLU A C 1
ATOM 2253 O O . GLU A 1 292 ? 0.076 14.584 -25.648 1.00 89.56 292 GLU A O 1
ATOM 2258 N N . SER A 1 293 ? 2.109 15.529 -25.828 1.00 90.50 293 SER A N 1
ATOM 2259 C CA . SER A 1 293 ? 2.385 15.012 -27.172 1.00 90.50 293 SER A CA 1
ATOM 2260 C C . SER A 1 293 ? 2.297 13.483 -27.213 1.00 90.50 293 SER A C 1
ATOM 2262 O O . SER A 1 293 ? 1.597 12.917 -28.053 1.00 90.50 293 SER A O 1
ATOM 2264 N N . TRP A 1 294 ? 2.910 12.794 -26.246 1.00 90.62 294 TRP A N 1
ATOM 2265 C CA . TRP A 1 294 ? 2.837 11.336 -26.170 1.00 90.62 294 TRP A CA 1
ATOM 2266 C C . TRP A 1 294 ? 1.414 10.816 -25.911 1.00 90.62 294 TRP A C 1
ATOM 2268 O O . TRP A 1 294 ? 0.989 9.862 -26.564 1.00 90.62 294 TRP A O 1
ATOM 2278 N N . LEU A 1 295 ? 0.668 11.435 -24.990 1.00 90.50 295 LEU A N 1
ATOM 2279 C CA . LEU A 1 295 ? -0.703 11.041 -24.648 1.00 90.50 295 LEU A CA 1
ATOM 2280 C C . LEU A 1 295 ? -1.650 11.176 -25.841 1.00 90.50 295 LEU A C 1
ATOM 2282 O O . LEU A 1 295 ? -2.433 10.257 -26.091 1.00 90.50 295 LEU A O 1
ATOM 2286 N N . SER A 1 296 ? -1.540 12.279 -26.588 1.00 87.25 296 SER A N 1
ATOM 2287 C CA . SER A 1 296 ? -2.388 12.544 -27.755 1.00 87.25 296 SER A CA 1
ATOM 2288 C C . SER A 1 296 ? -2.232 11.479 -28.844 1.00 87.25 296 SER A C 1
ATOM 2290 O O . SER A 1 296 ? -3.215 11.087 -29.460 1.00 87.25 296 SER A O 1
ATOM 2292 N N . VAL A 1 297 ? -1.019 10.944 -29.025 1.00 87.62 297 VAL A N 1
ATOM 2293 C CA . VAL A 1 297 ? -0.738 9.870 -29.988 1.00 87.62 297 VAL A CA 1
ATOM 2294 C C . VAL A 1 297 ? -1.109 8.497 -29.427 1.00 87.62 297 VAL A C 1
ATOM 2296 O O . VAL A 1 297 ? -1.683 7.668 -30.130 1.00 87.62 297 VAL A O 1
ATOM 2299 N N . ALA A 1 298 ? -0.763 8.220 -28.167 1.00 84.06 298 ALA A N 1
ATOM 2300 C CA . ALA A 1 298 ? -0.877 6.881 -27.599 1.00 84.06 298 ALA A CA 1
ATOM 2301 C C . ALA A 1 298 ? -2.311 6.507 -27.195 1.00 84.06 298 ALA A C 1
ATOM 2303 O O . ALA A 1 298 ? -2.675 5.337 -27.305 1.00 84.06 298 ALA A O 1
ATOM 2304 N N . TYR A 1 299 ? -3.126 7.454 -26.724 1.00 83.94 299 TYR A N 1
ATOM 2305 C CA . TYR A 1 299 ? -4.458 7.183 -26.160 1.00 83.94 299 TYR A CA 1
ATOM 2306 C C . TYR A 1 299 ? -5.593 7.942 -26.850 1.00 83.94 299 TYR A C 1
ATOM 2308 O O . TYR A 1 299 ? -6.679 8.057 -26.278 1.00 83.94 299 TYR A O 1
ATOM 2316 N N . MET A 1 300 ? -5.367 8.398 -28.086 1.00 79.56 300 MET A N 1
ATOM 2317 C CA . MET A 1 300 ? -6.391 9.019 -28.930 1.00 79.56 300 MET A CA 1
ATOM 2318 C C . MET A 1 300 ? -7.684 8.188 -28.921 1.00 79.56 300 MET A C 1
ATOM 2320 O O . MET A 1 300 ? -7.640 6.974 -29.125 1.00 79.56 300 MET A O 1
ATOM 2324 N N . ASP A 1 301 ? -8.813 8.831 -28.617 1.00 77.44 301 ASP A N 1
ATOM 2325 C CA . ASP A 1 301 ? -10.164 8.246 -28.526 1.00 77.44 301 ASP A CA 1
ATOM 2326 C C . ASP A 1 301 ? -10.370 7.112 -27.496 1.00 77.44 301 ASP A C 1
ATOM 2328 O O . ASP A 1 301 ? -11.488 6.615 -27.338 1.00 77.44 301 ASP A O 1
ATOM 2332 N N . ARG A 1 302 ? -9.330 6.712 -26.748 1.00 82.81 302 ARG A N 1
ATOM 2333 C CA . ARG A 1 302 ? -9.412 5.667 -25.709 1.00 82.81 302 ARG A CA 1
ATOM 2334 C C . ARG A 1 302 ? -9.633 6.240 -24.313 1.00 82.81 302 ARG A C 1
ATOM 2336 O O . ARG A 1 302 ? -10.480 5.739 -23.571 1.00 82.81 302 ARG A O 1
ATOM 2343 N N . LEU A 1 303 ? -8.895 7.295 -23.968 1.00 85.62 303 LEU A N 1
ATOM 2344 C CA . LEU A 1 303 ? -8.969 7.988 -22.679 1.00 85.62 303 LEU A CA 1
ATOM 2345 C C . LEU A 1 303 ? -9.130 9.495 -22.899 1.00 85.62 303 LEU A C 1
ATOM 2347 O O . LEU A 1 303 ? -8.503 10.069 -23.784 1.00 85.62 303 LEU A O 1
ATOM 2351 N N . ASN A 1 304 ? -9.940 10.136 -22.062 1.00 85.00 304 ASN A N 1
ATOM 2352 C CA . ASN A 1 304 ? -10.062 11.586 -21.997 1.00 85.00 304 ASN A CA 1
ATOM 2353 C C . ASN A 1 304 ? -9.090 12.109 -20.935 1.00 85.00 304 ASN A C 1
ATOM 2355 O O . ASN A 1 304 ? -9.378 12.049 -19.735 1.00 85.00 304 ASN A O 1
ATOM 2359 N N . VAL A 1 305 ? -7.914 12.549 -21.386 1.00 87.75 305 VAL A N 1
ATOM 2360 C CA . VAL A 1 305 ? -6.817 12.959 -20.509 1.00 87.75 305 VAL A CA 1
ATOM 2361 C C . VAL A 1 305 ? -6.600 14.465 -20.598 1.00 87.75 305 VAL A C 1
ATOM 2363 O O . VAL A 1 305 ? -6.272 14.981 -21.661 1.00 87.75 305 VAL A O 1
ATOM 2366 N N . GLU A 1 306 ? -6.733 15.153 -19.468 1.00 88.81 306 GLU A N 1
ATOM 2367 C CA . GLU A 1 306 ? -6.413 16.574 -19.326 1.00 88.81 306 GLU A CA 1
ATOM 2368 C C . GLU A 1 306 ? -5.052 16.725 -18.639 1.00 88.81 306 GLU A C 1
ATOM 2370 O O . GLU A 1 306 ? -4.840 16.189 -17.548 1.00 88.81 306 GLU A O 1
ATOM 2375 N N . VAL A 1 307 ? -4.114 17.434 -19.267 1.00 90.00 307 VAL A N 1
ATOM 2376 C CA . VAL A 1 307 ? -2.772 17.653 -18.710 1.00 90.00 307 VAL A CA 1
ATOM 2377 C C . VAL A 1 307 ? -2.722 19.011 -18.017 1.00 90.00 307 VAL A C 1
ATOM 2379 O O . VAL A 1 307 ? -2.884 20.052 -18.648 1.00 90.00 307 VAL A O 1
ATOM 2382 N N . VAL A 1 308 ? -2.456 19.009 -16.710 1.00 89.81 308 VAL A N 1
ATOM 2383 C CA . VAL A 1 308 ? -2.292 20.223 -15.904 1.00 89.81 308 VAL A CA 1
ATOM 2384 C C . VAL A 1 308 ? -0.821 20.408 -15.569 1.00 89.81 308 VAL A C 1
ATOM 2386 O O . VAL A 1 308 ? -0.185 19.556 -14.943 1.00 89.81 308 VAL A O 1
ATOM 2389 N N . LYS A 1 309 ? -0.278 21.553 -15.973 1.00 89.69 309 LYS A N 1
ATOM 2390 C CA . LYS A 1 309 ? 1.106 21.935 -15.700 1.00 89.69 309 LYS A CA 1
ATOM 2391 C C . LYS A 1 309 ? 1.234 22.643 -14.358 1.00 89.69 309 LYS A C 1
ATOM 2393 O O . LYS A 1 309 ? 0.421 23.495 -14.005 1.00 89.69 309 LYS A O 1
ATOM 2398 N N . THR A 1 310 ? 2.278 22.291 -13.624 1.00 85.12 310 THR A N 1
ATOM 2399 C CA . THR A 1 310 ? 2.599 22.856 -12.311 1.00 85.12 310 THR A CA 1
ATOM 2400 C C . THR A 1 310 ? 4.056 23.344 -12.324 1.00 85.12 310 THR A C 1
ATOM 2402 O O . THR A 1 310 ? 4.890 22.684 -12.953 1.00 85.12 310 THR A O 1
ATOM 2405 N N . PRO A 1 311 ? 4.397 24.479 -11.676 1.00 77.88 311 PRO A N 1
ATOM 2406 C CA . PRO A 1 311 ? 5.790 24.922 -11.555 1.00 77.88 311 PRO A CA 1
ATOM 2407 C C . PRO A 1 311 ? 6.678 23.859 -10.883 1.00 77.88 311 PRO A C 1
ATOM 2409 O O . PRO A 1 311 ? 6.175 22.945 -10.238 1.00 77.88 311 PRO A O 1
ATOM 2412 N N . GLY A 1 312 ? 7.999 23.948 -11.055 1.00 69.44 312 GLY A N 1
ATOM 2413 C CA . GLY A 1 312 ? 8.940 23.020 -10.414 1.00 69.44 312 GLY A CA 1
ATOM 2414 C C . GLY A 1 312 ? 9.022 23.219 -8.896 1.00 69.44 312 GLY A C 1
ATOM 2415 O O . GLY A 1 312 ? 9.001 24.353 -8.428 1.00 69.44 312 GLY A O 1
ATOM 2416 N N . ASP A 1 313 ? 9.152 22.119 -8.154 1.00 71.69 313 ASP A N 1
ATOM 2417 C CA . ASP A 1 313 ? 9.364 22.003 -6.703 1.00 71.69 313 ASP A CA 1
ATOM 2418 C C . ASP A 1 313 ? 8.169 22.349 -5.786 1.00 71.69 313 ASP A C 1
ATOM 2420 O O . ASP A 1 313 ? 8.326 22.842 -4.671 1.00 71.69 313 ASP A O 1
ATOM 2424 N N . VAL A 1 314 ? 6.934 22.065 -6.211 1.00 75.62 314 VAL A N 1
ATOM 2425 C CA . VAL A 1 314 ? 5.720 22.322 -5.386 1.00 75.62 314 VAL A CA 1
ATOM 2426 C C . VAL A 1 314 ? 5.281 21.115 -4.549 1.00 75.62 314 VAL A C 1
ATOM 2428 O O . VAL A 1 314 ? 4.336 21.194 -3.759 1.00 75.62 314 VAL A O 1
ATOM 2431 N N . GLY A 1 315 ? 5.952 19.975 -4.726 1.00 83.25 315 GLY A N 1
ATOM 2432 C CA . GLY A 1 315 ? 5.607 18.715 -4.079 1.00 83.25 315 GLY A CA 1
ATOM 2433 C C . GLY A 1 315 ? 4.257 18.136 -4.530 1.00 83.25 315 GLY A C 1
ATOM 2434 O O . GLY A 1 315 ? 3.510 18.696 -5.333 1.00 83.25 315 GLY A O 1
ATOM 2435 N N . THR A 1 316 ? 3.907 16.968 -3.988 1.00 87.56 316 THR A N 1
ATOM 2436 C CA . THR A 1 316 ? 2.662 16.260 -4.361 1.00 87.56 316 THR A CA 1
ATOM 2437 C C . THR A 1 316 ? 1.399 16.996 -3.910 1.00 87.56 316 THR A C 1
ATOM 2439 O O . THR A 1 316 ? 0.346 16.829 -4.515 1.00 87.56 316 THR A O 1
ATOM 2442 N N . VAL A 1 317 ? 1.489 17.791 -2.839 1.00 87.88 317 VAL A N 1
ATOM 2443 C CA . VAL A 1 317 ? 0.353 18.563 -2.318 1.00 87.88 317 VAL A CA 1
ATOM 2444 C C . VAL A 1 317 ? 0.134 19.818 -3.158 1.00 87.88 317 VAL A C 1
ATOM 2446 O O . VAL A 1 317 ? -1.006 20.097 -3.523 1.00 87.88 317 VAL A O 1
ATOM 2449 N N . GLY A 1 318 ? 1.206 20.519 -3.548 1.00 87.12 318 GLY A N 1
ATOM 2450 C CA . GLY A 1 318 ? 1.117 21.649 -4.474 1.00 87.12 318 GLY A CA 1
ATOM 2451 C C . GLY A 1 318 ? 0.553 21.247 -5.838 1.00 87.12 318 GLY A C 1
ATOM 2452 O O . GLY A 1 318 ? -0.312 21.942 -6.365 1.00 87.12 318 GLY A O 1
ATOM 2453 N N . ALA A 1 319 ? 0.938 20.072 -6.348 1.00 88.50 319 ALA A N 1
ATOM 2454 C CA . ALA A 1 319 ? 0.361 19.487 -7.561 1.00 88.50 319 ALA A CA 1
ATOM 2455 C C . ALA A 1 319 ? -1.166 19.285 -7.460 1.00 88.50 319 ALA A C 1
ATOM 2457 O O . ALA A 1 319 ? -1.903 19.604 -8.389 1.00 88.50 319 ALA A O 1
ATOM 2458 N N . ILE A 1 320 ? -1.674 18.808 -6.318 1.00 89.81 320 ILE A N 1
ATOM 2459 C CA . ILE A 1 320 ? -3.125 18.669 -6.110 1.00 89.81 320 ILE A CA 1
ATOM 2460 C C . ILE A 1 320 ? -3.795 20.033 -5.943 1.00 89.81 320 ILE A C 1
ATOM 2462 O O . ILE A 1 320 ? -4.898 20.227 -6.446 1.00 89.81 320 ILE A O 1
ATOM 2466 N N . ARG A 1 321 ? -3.144 20.986 -5.268 1.00 88.62 321 ARG A N 1
ATOM 2467 C CA . ARG A 1 321 ? -3.663 22.349 -5.097 1.00 88.62 321 ARG A CA 1
ATOM 2468 C C . ARG A 1 321 ? -3.876 23.040 -6.448 1.00 88.62 321 ARG A C 1
ATOM 2470 O O . ARG A 1 321 ? -4.881 23.723 -6.611 1.00 88.62 321 ARG A O 1
ATOM 2477 N N . ALA A 1 322 ? -3.000 22.796 -7.425 1.00 86.62 322 ALA A N 1
ATOM 2478 C CA . ALA A 1 322 ? -3.168 23.285 -8.795 1.00 86.62 322 ALA A CA 1
ATOM 2479 C C . ALA A 1 322 ? -4.411 22.697 -9.492 1.00 86.62 322 ALA A C 1
ATOM 2481 O O . ALA A 1 322 ? -5.064 23.383 -10.274 1.00 86.62 322 ALA A O 1
ATOM 2482 N N . VAL A 1 323 ? -4.770 21.448 -9.176 1.00 88.69 323 VAL A N 1
ATOM 2483 C CA . VAL A 1 323 ? -5.941 20.767 -9.754 1.00 88.69 323 VAL A CA 1
ATOM 2484 C C . VAL A 1 323 ? -7.224 21.004 -8.957 1.00 88.69 323 VAL A C 1
ATOM 2486 O O . VAL A 1 323 ? -8.307 20.799 -9.491 1.00 88.69 323 VAL A O 1
ATOM 2489 N N . ALA A 1 324 ? -7.145 21.476 -7.710 1.00 86.00 324 ALA A N 1
ATOM 2490 C CA . ALA A 1 324 ? -8.296 21.667 -6.823 1.00 86.00 324 ALA A CA 1
ATOM 2491 C C . ALA A 1 324 ? -9.518 22.363 -7.471 1.00 86.00 324 ALA A C 1
ATOM 2493 O O . ALA A 1 324 ? -10.630 21.875 -7.248 1.00 86.00 324 ALA A O 1
ATOM 2494 N N . PRO A 1 325 ? -9.366 23.409 -8.314 1.00 84.19 325 PRO A N 1
ATOM 2495 C CA . PRO A 1 325 ? -10.495 24.042 -9.006 1.00 84.19 325 PRO A CA 1
ATOM 2496 C C . PRO A 1 325 ? -11.223 23.130 -10.007 1.00 84.19 325 PRO A C 1
ATOM 2498 O O . PRO A 1 325 ? -12.414 23.306 -10.246 1.00 84.19 325 PRO A O 1
ATOM 2501 N N . PHE A 1 326 ? -10.524 22.146 -10.575 1.00 83.00 326 PHE A N 1
ATOM 2502 C CA . PHE A 1 326 ? -11.041 21.201 -11.570 1.00 83.00 326 PHE A CA 1
ATOM 2503 C C . PHE A 1 326 ? -11.689 19.959 -10.928 1.00 83.00 326 PHE A C 1
ATOM 2505 O O . PHE A 1 326 ? -12.226 19.095 -11.626 1.00 83.00 326 PHE A O 1
ATOM 2512 N N . LEU A 1 327 ? -11.652 19.843 -9.593 1.00 84.31 327 LEU A N 1
ATOM 2513 C CA . LEU A 1 327 ? -12.191 18.700 -8.853 1.00 84.31 327 LEU A CA 1
ATOM 2514 C C . LEU A 1 327 ? -13.688 18.885 -8.573 1.00 84.31 327 LEU A C 1
ATOM 2516 O O . LEU A 1 327 ? -14.097 19.581 -7.638 1.00 84.31 327 LEU A O 1
ATOM 2520 N N . VAL A 1 328 ? -14.513 18.209 -9.373 1.00 81.06 328 VAL A N 1
ATOM 2521 C CA . VAL A 1 328 ? -15.982 18.313 -9.330 1.00 81.06 328 VAL A CA 1
ATOM 2522 C C . VAL A 1 328 ? -16.615 17.117 -8.616 1.00 81.06 328 VAL A C 1
ATOM 2524 O O . VAL A 1 328 ? -17.629 17.267 -7.933 1.00 81.06 328 VAL A O 1
ATOM 2527 N N . SER A 1 329 ? -16.009 15.932 -8.735 1.00 83.31 329 SER A N 1
ATOM 2528 C CA . SER A 1 329 ? -16.590 14.687 -8.212 1.00 83.31 329 SER A CA 1
ATOM 2529 C C . SER A 1 329 ? -16.552 14.593 -6.685 1.00 83.31 329 SER A C 1
ATOM 2531 O O . SER A 1 329 ? -15.762 15.250 -6.010 1.00 83.31 329 SER A O 1
ATOM 2533 N N . THR A 1 330 ? -17.428 13.768 -6.114 1.00 84.31 330 THR A N 1
ATOM 2534 C CA . THR A 1 330 ? -17.534 13.577 -4.659 1.00 84.31 330 THR A CA 1
ATOM 2535 C C . THR A 1 330 ? -16.326 12.845 -4.085 1.00 84.31 330 THR A C 1
ATOM 2537 O O . THR A 1 330 ? -15.815 13.252 -3.036 1.00 84.31 330 THR A O 1
ATOM 2540 N N . ASP A 1 331 ? -15.844 11.828 -4.796 1.00 90.00 331 ASP A N 1
ATOM 2541 C CA . ASP A 1 331 ? -14.661 11.061 -4.441 1.00 90.00 331 ASP A CA 1
ATOM 2542 C C . ASP A 1 331 ? -13.555 11.258 -5.492 1.00 90.00 331 ASP A C 1
ATOM 2544 O O . ASP A 1 331 ? -13.798 11.363 -6.698 1.00 90.00 331 ASP A O 1
ATOM 2548 N N . ILE A 1 332 ? -12.311 11.317 -5.025 1.00 92.31 332 ILE A N 1
ATOM 2549 C CA . ILE A 1 332 ? -11.128 11.593 -5.840 1.00 92.31 332 ILE A CA 1
ATOM 2550 C C . ILE A 1 332 ? -10.152 10.439 -5.672 1.00 92.31 332 ILE A C 1
ATOM 2552 O O . ILE A 1 332 ? -9.791 10.075 -4.553 1.00 92.31 332 ILE A O 1
ATOM 2556 N N . LEU A 1 333 ? -9.696 9.876 -6.784 1.00 92.88 333 LEU A N 1
ATOM 2557 C CA . LEU A 1 333 ? -8.682 8.834 -6.805 1.00 92.88 333 LEU A CA 1
ATOM 2558 C C . LEU A 1 333 ? -7.354 9.423 -7.282 1.00 92.88 333 LEU A C 1
ATOM 2560 O O . LEU A 1 333 ? -7.210 9.790 -8.442 1.00 92.88 333 LEU A O 1
ATOM 2564 N N . ILE A 1 334 ? -6.375 9.481 -6.390 1.00 93.94 334 ILE A N 1
ATOM 2565 C CA . ILE A 1 334 ? -5.022 9.952 -6.676 1.00 93.94 334 ILE A CA 1
ATOM 2566 C C . ILE A 1 334 ? -4.127 8.740 -6.917 1.00 93.94 334 ILE A C 1
ATOM 2568 O O . ILE A 1 334 ? -4.016 7.870 -6.053 1.00 93.94 334 ILE A O 1
ATOM 2572 N N . VAL A 1 335 ? -3.476 8.693 -8.076 1.00 93.00 335 VAL A N 1
ATOM 2573 C CA . VAL A 1 335 ? -2.575 7.611 -8.492 1.00 93.00 335 VAL A CA 1
ATOM 2574 C C . VAL A 1 335 ? -1.200 8.190 -8.802 1.00 93.00 335 VAL A C 1
ATOM 2576 O O . VAL A 1 335 ? -1.075 9.220 -9.458 1.00 93.00 335 VAL A O 1
ATOM 2579 N N . SER A 1 336 ? -0.143 7.526 -8.348 1.00 90.44 336 SER A N 1
ATOM 2580 C CA . SER A 1 336 ? 1.221 7.912 -8.700 1.00 90.44 336 SER A CA 1
ATOM 2581 C C . SER A 1 336 ? 1.575 7.470 -10.120 1.00 90.44 336 SER A C 1
ATOM 2583 O O . SER A 1 336 ? 1.438 6.296 -10.451 1.00 90.44 336 SER A O 1
ATOM 2585 N N . GLY A 1 337 ? 2.117 8.376 -10.933 1.00 86.56 337 GLY A N 1
ATOM 2586 C CA . GLY A 1 337 ? 2.595 8.075 -12.287 1.00 86.56 337 GLY A CA 1
ATOM 2587 C C . GLY A 1 337 ? 3.858 7.204 -12.337 1.00 86.56 337 GLY A C 1
ATOM 2588 O O . GLY A 1 337 ? 4.285 6.821 -13.416 1.00 86.56 337 GLY A O 1
ATOM 2589 N N . ASP A 1 338 ? 4.467 6.897 -11.184 1.00 88.19 338 ASP A N 1
ATOM 2590 C CA . ASP A 1 338 ? 5.668 6.059 -11.047 1.00 88.19 338 ASP A CA 1
ATOM 2591 C C . ASP A 1 338 ? 5.402 4.647 -10.500 1.00 88.19 338 ASP A C 1
ATOM 2593 O O . ASP A 1 338 ? 6.332 3.955 -10.070 1.00 88.19 338 ASP A O 1
ATOM 2597 N N . LEU A 1 339 ? 4.130 4.255 -10.463 1.00 89.31 339 LEU A N 1
ATOM 2598 C CA . LEU A 1 339 ? 3.672 2.973 -9.954 1.00 89.31 339 LEU A CA 1
ATOM 2599 C C . LEU A 1 339 ? 3.576 1.944 -11.080 1.00 89.31 339 LEU A C 1
ATOM 2601 O O . LEU A 1 339 ? 2.934 2.187 -12.098 1.00 89.31 339 LEU A O 1
ATOM 2605 N N . VAL A 1 340 ? 4.133 0.759 -10.839 1.00 88.94 340 VAL A N 1
ATOM 2606 C CA . VAL A 1 340 ? 3.901 -0.429 -11.660 1.00 88.94 340 VAL A CA 1
ATOM 2607 C C . VAL A 1 340 ? 3.230 -1.481 -10.787 1.00 88.94 340 VAL A C 1
ATOM 2609 O O . VAL A 1 340 ? 3.830 -1.978 -9.833 1.00 88.94 340 VAL A O 1
ATOM 2612 N N . SER A 1 341 ? 1.968 -1.795 -11.077 1.00 88.19 341 SER A N 1
ATOM 2613 C CA . SER A 1 341 ? 1.188 -2.751 -10.287 1.00 88.19 341 SER A CA 1
ATOM 2614 C C . SER A 1 341 ? 0.166 -3.517 -11.121 1.00 88.19 341 SER A C 1
ATOM 2616 O O . SER A 1 341 ? -0.227 -3.052 -12.181 1.00 88.19 341 SER A O 1
ATOM 2618 N N . ASP A 1 342 ? -0.318 -4.648 -10.615 1.00 85.50 342 ASP A N 1
ATOM 2619 C CA . ASP A 1 342 ? -1.475 -5.388 -11.154 1.00 85.50 342 ASP A CA 1
ATOM 2620 C C . ASP A 1 342 ? -2.767 -5.165 -10.341 1.00 85.50 342 ASP A C 1
ATOM 2622 O O . ASP A 1 342 ? -3.798 -5.802 -10.567 1.00 85.50 342 ASP A O 1
ATOM 2626 N N . ILE A 1 343 ? -2.719 -4.258 -9.366 1.00 87.31 343 ILE A N 1
ATOM 2627 C CA . ILE A 1 343 ? -3.806 -4.023 -8.420 1.00 87.31 343 ILE A CA 1
ATOM 2628 C C . ILE A 1 343 ? -4.841 -3.108 -9.065 1.00 87.31 343 ILE A C 1
ATOM 2630 O O . ILE A 1 343 ? -4.558 -1.949 -9.362 1.00 87.31 343 ILE A O 1
ATOM 2634 N N . SER A 1 344 ? -6.069 -3.606 -9.224 1.00 85.31 344 SER A N 1
ATOM 2635 C CA . SER A 1 344 ? -7.166 -2.832 -9.808 1.00 85.31 344 SER A CA 1
ATOM 2636 C C . SER A 1 344 ? -7.525 -1.619 -8.930 1.00 85.31 344 SER A C 1
ATOM 2638 O O . SER A 1 344 ? -7.944 -1.818 -7.778 1.00 85.31 344 SER A O 1
ATOM 2640 N N . PRO A 1 345 ? -7.475 -0.381 -9.456 1.00 85.75 345 PRO A N 1
ATOM 2641 C CA . PRO A 1 345 ? -7.932 0.807 -8.733 1.00 85.75 345 PRO A CA 1
ATOM 2642 C C . PRO A 1 345 ? -9.396 0.722 -8.271 1.00 85.75 345 PRO A C 1
ATOM 2644 O O . PRO A 1 345 ? -9.750 1.242 -7.211 1.00 85.75 345 PRO A O 1
ATOM 2647 N N . GLY A 1 346 ? -10.236 -0.023 -9.002 1.00 84.56 346 GLY A N 1
ATOM 2648 C CA . GLY A 1 346 ? -11.623 -0.300 -8.620 1.00 84.56 346 GLY A CA 1
ATOM 2649 C C . GLY A 1 346 ? -11.778 -0.988 -7.254 1.00 84.56 346 GLY A C 1
ATOM 2650 O O . GLY A 1 346 ? -12.710 -0.676 -6.515 1.00 84.56 346 GLY A O 1
ATOM 2651 N N . ALA A 1 347 ? -10.848 -1.864 -6.856 1.00 85.56 347 ALA A N 1
ATOM 2652 C CA . ALA A 1 347 ? -10.888 -2.518 -5.542 1.00 85.56 347 ALA A CA 1
ATOM 2653 C C . ALA A 1 347 ? -10.639 -1.527 -4.389 1.00 85.56 347 ALA A C 1
ATOM 2655 O O . ALA A 1 347 ? -11.261 -1.619 -3.324 1.00 85.56 347 ALA A O 1
ATOM 2656 N N . ILE A 1 348 ? -9.772 -0.539 -4.622 1.00 88.88 348 ILE A N 1
ATOM 2657 C CA . ILE A 1 348 ? -9.473 0.537 -3.669 1.00 88.88 348 ILE A CA 1
ATOM 2658 C C . ILE A 1 348 ? -10.697 1.447 -3.540 1.00 88.88 348 ILE A C 1
ATOM 2660 O O . ILE A 1 348 ? -11.151 1.711 -2.427 1.00 88.88 348 ILE A O 1
ATOM 2664 N N . ALA A 1 349 ? -11.284 1.846 -4.671 1.00 87.12 349 ALA A N 1
ATOM 2665 C CA . ALA A 1 349 ? -12.516 2.631 -4.727 1.00 87.12 349 ALA A CA 1
ATOM 2666 C C . ALA A 1 349 ? -13.693 1.928 -4.020 1.00 87.12 349 ALA A C 1
ATOM 2668 O O . ALA A 1 349 ? -14.405 2.540 -3.221 1.00 87.12 349 ALA A O 1
ATOM 2669 N N . ALA A 1 350 ? -13.868 0.622 -4.240 1.00 85.19 350 ALA A N 1
ATOM 2670 C CA . ALA A 1 350 ? -14.890 -0.174 -3.564 1.00 85.19 350 ALA A CA 1
ATOM 2671 C C . ALA A 1 350 ? -14.665 -0.226 -2.045 1.00 85.19 350 ALA A C 1
ATOM 2673 O O . ALA A 1 350 ? -15.611 -0.083 -1.270 1.00 85.19 350 ALA A O 1
ATOM 2674 N N . THR A 1 351 ? -13.413 -0.378 -1.607 1.00 85.12 351 THR A N 1
ATOM 2675 C CA . THR A 1 351 ? -13.052 -0.384 -0.180 1.00 85.12 351 THR A CA 1
ATOM 2676 C C . THR A 1 351 ? -13.301 0.976 0.470 1.00 85.12 351 THR A C 1
ATOM 2678 O O . THR A 1 351 ? -13.827 1.029 1.585 1.00 85.12 351 THR A O 1
ATOM 2681 N N . HIS A 1 352 ? -12.984 2.061 -0.240 1.00 88.38 352 HIS A N 1
ATOM 2682 C CA . HIS A 1 352 ? -13.238 3.434 0.186 1.00 88.38 352 HIS A CA 1
ATOM 2683 C C . HIS A 1 352 ? -14.730 3.680 0.426 1.00 88.38 352 HIS A C 1
ATOM 2685 O O . HIS A 1 352 ? -15.129 4.090 1.521 1.00 88.38 352 HIS A O 1
ATOM 2691 N N . ARG A 1 353 ? -15.563 3.325 -0.562 1.00 85.56 353 ARG A N 1
ATOM 2692 C CA . ARG A 1 353 ? -17.023 3.454 -0.485 1.00 85.56 353 ARG A CA 1
ATOM 2693 C C . ARG A 1 353 ? -17.627 2.569 0.598 1.00 85.56 353 ARG A C 1
ATOM 2695 O O . ARG A 1 353 ? -18.439 3.042 1.387 1.00 85.56 353 ARG A O 1
ATOM 2702 N N . ARG A 1 354 ? -17.193 1.307 0.691 1.00 82.75 354 ARG A N 1
ATOM 2703 C CA . ARG A 1 354 ? -17.699 0.337 1.677 1.00 82.75 354 ARG A CA 1
ATOM 2704 C C . ARG A 1 354 ? -17.565 0.835 3.116 1.00 82.75 354 ARG A C 1
ATOM 2706 O O . ARG A 1 354 ? -18.434 0.554 3.937 1.00 82.75 354 ARG A O 1
ATOM 2713 N N . HIS A 1 355 ? -16.485 1.547 3.429 1.00 79.81 355 HIS A N 1
ATOM 2714 C CA . HIS A 1 355 ? -16.225 2.032 4.787 1.00 79.81 355 HIS A CA 1
ATOM 2715 C C . HIS A 1 355 ? -16.594 3.506 4.998 1.00 79.81 355 HIS A C 1
ATOM 2717 O O . HIS A 1 355 ? -16.575 3.964 6.146 1.00 79.81 355 HIS A O 1
ATOM 2723 N N . GLY A 1 356 ? -16.937 4.236 3.928 1.00 82.81 356 GLY A N 1
ATOM 2724 C CA . GLY A 1 356 ? -17.171 5.681 3.965 1.00 82.81 356 GLY A CA 1
ATOM 2725 C C . GLY A 1 356 ? -15.951 6.437 4.492 1.00 82.81 356 GLY A C 1
ATOM 2726 O O . GLY A 1 356 ? -16.082 7.299 5.362 1.00 82.81 356 GLY A O 1
ATOM 2727 N N . ALA A 1 357 ? -14.755 6.031 4.059 1.00 86.00 357 ALA A N 1
ATOM 2728 C CA . ALA A 1 357 ? -13.504 6.554 4.589 1.00 86.00 357 ALA A CA 1
ATOM 2729 C C . ALA A 1 357 ? -13.255 7.999 4.134 1.00 86.00 357 ALA A C 1
ATOM 2731 O O . ALA A 1 357 ? -13.673 8.403 3.058 1.00 86.00 357 ALA A O 1
ATOM 2732 N N . ALA A 1 358 ? -12.532 8.786 4.929 1.00 89.12 358 ALA A N 1
ATOM 2733 C CA . ALA A 1 358 ? -11.996 10.063 4.455 1.00 89.12 358 ALA A CA 1
ATOM 2734 C C . ALA A 1 358 ? -10.833 9.857 3.486 1.00 89.12 358 ALA A C 1
ATOM 2736 O O . ALA A 1 358 ? -10.699 10.589 2.510 1.00 89.12 358 ALA A O 1
ATOM 2737 N N . VAL A 1 359 ? -10.004 8.852 3.771 1.00 93.38 359 VAL A N 1
ATOM 2738 C CA . VAL A 1 359 ? -8.891 8.437 2.922 1.00 93.38 359 VAL A CA 1
ATOM 2739 C C . VAL A 1 359 ? -8.760 6.921 2.952 1.00 93.38 359 VAL A C 1
ATOM 2741 O O . VAL A 1 359 ? -8.943 6.286 3.993 1.00 93.38 359 VAL A O 1
ATOM 2744 N N . THR A 1 360 ? -8.453 6.318 1.813 1.00 93.44 360 THR A N 1
ATOM 2745 C CA . THR A 1 360 ? -8.064 4.910 1.702 1.00 93.44 360 THR A CA 1
ATOM 2746 C C . THR A 1 360 ? -6.736 4.832 0.975 1.00 93.44 360 THR A C 1
ATOM 2748 O O . THR A 1 360 ? -6.652 5.273 -0.165 1.00 93.44 360 THR A O 1
ATOM 2751 N N . ALA A 1 361 ? -5.709 4.307 1.641 1.00 93.81 361 ALA A N 1
ATOM 2752 C CA . ALA A 1 361 ? -4.351 4.232 1.109 1.00 93.81 361 ALA A CA 1
ATOM 2753 C C . ALA A 1 361 ? -3.976 2.796 0.721 1.00 93.81 361 ALA A C 1
ATOM 2755 O O . ALA A 1 361 ? -4.252 1.859 1.475 1.00 93.81 361 ALA A O 1
ATOM 2756 N N . LEU A 1 362 ? -3.321 2.632 -0.430 1.00 92.44 362 LEU A N 1
ATOM 2757 C CA . LEU A 1 362 ? -2.772 1.353 -0.875 1.00 92.44 362 LEU A CA 1
ATOM 2758 C C . LEU A 1 362 ? -1.386 1.109 -0.271 1.00 92.44 362 LEU A C 1
ATOM 2760 O O . LEU A 1 362 ? -0.453 1.887 -0.484 1.00 92.44 362 LEU A O 1
ATOM 2764 N N . PHE A 1 363 ? -1.236 -0.021 0.413 1.00 90.06 363 PHE A N 1
ATOM 2765 C CA . PHE A 1 363 ? 0.051 -0.509 0.889 1.00 90.06 363 PHE A CA 1
ATOM 2766 C C . PHE A 1 363 ? 0.356 -1.879 0.291 1.00 90.06 363 PHE A C 1
ATOM 2768 O O . PHE A 1 363 ? -0.478 -2.788 0.275 1.00 90.06 363 PHE A O 1
ATOM 2775 N N . CYS A 1 364 ? 1.586 -2.022 -0.181 1.00 86.19 364 CYS A N 1
ATOM 2776 C CA . CYS A 1 364 ? 2.096 -3.236 -0.799 1.00 86.19 364 CYS A CA 1
ATOM 2777 C C . CYS A 1 364 ? 3.226 -3.802 0.062 1.00 86.19 364 CYS A C 1
ATOM 2779 O O . CYS A 1 364 ? 3.911 -3.021 0.725 1.00 86.19 364 CYS A O 1
ATOM 2781 N N . PRO A 1 365 ? 3.444 -5.128 0.101 1.00 81.56 365 PRO A N 1
ATOM 2782 C CA . PRO A 1 365 ? 4.668 -5.680 0.671 1.00 81.56 365 PRO A CA 1
ATOM 2783 C C . PRO A 1 365 ? 5.862 -4.967 0.040 1.00 81.56 365 PRO A C 1
ATOM 2785 O O . PRO A 1 365 ? 5.871 -4.761 -1.173 1.00 81.56 365 PRO A O 1
ATOM 2788 N N . ALA A 1 366 ? 6.827 -4.528 0.846 1.00 67.00 366 ALA A N 1
ATOM 2789 C CA . ALA A 1 366 ? 8.045 -3.964 0.293 1.00 67.00 366 ALA A CA 1
ATOM 2790 C C . ALA A 1 366 ? 8.654 -5.025 -0.637 1.00 67.00 366 ALA A C 1
ATOM 2792 O O . ALA A 1 366 ? 8.828 -6.165 -0.188 1.00 67.00 366 ALA A O 1
ATOM 2793 N N . PRO A 1 367 ? 8.932 -4.702 -1.916 1.00 55.78 367 PRO A N 1
ATOM 2794 C CA . PRO A 1 367 ? 9.642 -5.628 -2.769 1.00 55.78 367 PRO A CA 1
ATOM 2795 C C . PRO A 1 367 ? 10.921 -5.986 -2.031 1.00 55.78 367 PRO A C 1
ATOM 2797 O O . PRO A 1 367 ? 11.549 -5.127 -1.399 1.00 55.78 367 PRO A O 1
ATOM 2800 N N . VAL A 1 368 ? 11.276 -7.266 -2.074 1.00 43.59 368 VAL A N 1
ATOM 2801 C CA . VAL A 1 368 ? 12.594 -7.722 -1.658 1.00 43.59 368 VAL A CA 1
ATOM 2802 C C . VAL A 1 368 ? 13.556 -7.141 -2.689 1.00 43.59 368 VAL A C 1
ATOM 2804 O O . VAL A 1 368 ? 14.029 -7.851 -3.567 1.00 43.59 368 VAL A O 1
ATOM 2807 N N . SER A 1 369 ? 13.799 -5.823 -2.651 1.00 40.84 369 SER A N 1
ATOM 2808 C CA . SER A 1 369 ? 14.972 -5.264 -3.295 1.00 40.84 369 SER A CA 1
ATOM 2809 C C . SER A 1 369 ? 16.088 -6.098 -2.706 1.00 40.84 369 SER A C 1
ATOM 2811 O O . SER A 1 369 ? 16.250 -6.117 -1.474 1.00 40.84 369 SER A O 1
ATOM 2813 N N . GLY A 1 370 ? 16.756 -6.873 -3.561 1.00 28.77 370 GLY A N 1
ATOM 2814 C CA . GLY A 1 370 ? 17.942 -7.612 -3.169 1.00 28.77 370 GLY A CA 1
ATOM 2815 C C . GLY A 1 370 ? 18.775 -6.683 -2.303 1.00 28.77 370 GLY A C 1
ATOM 2816 O O . GLY A 1 370 ? 18.807 -5.475 -2.560 1.00 28.77 370 GLY A O 1
ATOM 2817 N N . GLY A 1 371 ? 19.301 -7.226 -1.205 1.00 27.00 371 GLY A N 1
ATOM 2818 C CA . GLY A 1 371 ? 19.959 -6.436 -0.180 1.00 27.00 371 GLY A CA 1
ATOM 2819 C C . GLY A 1 371 ? 20.821 -5.341 -0.797 1.00 27.00 371 GLY A C 1
ATOM 2820 O O . GLY A 1 371 ? 21.421 -5.519 -1.857 1.00 27.00 371 GLY A O 1
ATOM 2821 N N . ALA A 1 372 ? 20.912 -4.206 -0.110 1.00 30.92 372 ALA A N 1
ATOM 2822 C CA . ALA A 1 372 ? 22.101 -3.382 -0.212 1.00 30.92 372 ALA A CA 1
ATOM 2823 C C . ALA A 1 372 ? 23.307 -4.268 0.165 1.00 30.92 372 ALA A C 1
ATOM 2825 O O . ALA A 1 372 ? 23.729 -4.321 1.316 1.00 30.92 372 ALA A O 1
ATOM 2826 N N . ASP A 1 373 ? 23.763 -5.043 -0.807 1.00 27.94 373 ASP A N 1
ATOM 2827 C CA . ASP A 1 373 ? 24.864 -5.979 -0.830 1.00 27.94 373 ASP A CA 1
ATOM 2828 C C . ASP A 1 373 ? 25.475 -5.787 -2.211 1.00 27.94 373 ASP A C 1
ATOM 2830 O O . ASP A 1 373 ? 25.295 -6.563 -3.145 1.00 27.94 373 ASP A O 1
ATOM 2834 N N . SER A 1 374 ? 26.237 -4.704 -2.324 1.00 28.67 374 SER A N 1
ATOM 2835 C CA . SER A 1 374 ? 27.473 -4.749 -3.085 1.00 28.67 374 SER A CA 1
ATOM 2836 C C . SER A 1 374 ? 28.293 -5.932 -2.556 1.00 28.67 374 SER A C 1
ATOM 2838 O O . SER A 1 374 ? 29.112 -5.790 -1.645 1.00 28.67 374 SER A O 1
ATOM 2840 N N . SER A 1 375 ? 28.050 -7.129 -3.081 1.00 28.12 375 SER A N 1
ATOM 2841 C CA . SER A 1 375 ? 28.952 -8.256 -2.912 1.00 28.12 375 SER A CA 1
ATOM 2842 C C . SER A 1 375 ? 30.161 -8.036 -3.814 1.00 28.12 375 SER A C 1
ATOM 2844 O O . SER A 1 375 ? 30.210 -8.558 -4.920 1.00 28.12 375 SER A O 1
ATOM 2846 N N . THR A 1 376 ? 31.086 -7.215 -3.321 1.00 28.50 376 THR A N 1
ATOM 2847 C CA . THR A 1 376 ? 32.555 -7.245 -3.465 1.00 28.50 376 THR A CA 1
ATOM 2848 C C . THR A 1 376 ? 33.039 -5.959 -2.784 1.00 28.50 376 THR A C 1
ATOM 2850 O O . THR A 1 376 ? 32.551 -4.894 -3.129 1.00 28.50 376 THR A O 1
ATOM 2853 N N . SER A 1 377 ? 33.934 -5.917 -1.801 1.00 29.33 377 SER A N 1
ATOM 2854 C CA . SER A 1 377 ? 35.002 -6.825 -1.384 1.00 29.33 377 SER A CA 1
ATOM 2855 C C . SER A 1 377 ? 35.568 -6.335 -0.037 1.00 29.33 377 SER A C 1
ATOM 2857 O O . SER A 1 377 ? 35.692 -5.131 0.146 1.00 29.33 377 SER A O 1
ATOM 2859 N N . GLY A 1 378 ? 35.948 -7.259 0.855 1.00 30.58 378 GLY A N 1
ATOM 2860 C CA . GLY A 1 378 ? 36.979 -7.110 1.900 1.00 30.58 378 GLY A CA 1
ATOM 2861 C C . GLY A 1 378 ? 37.009 -5.838 2.766 1.00 30.58 378 GLY A C 1
ATOM 2862 O O . GLY A 1 378 ? 37.576 -4.826 2.375 1.00 30.58 378 GLY A O 1
ATOM 2863 N N . GLY A 1 379 ? 36.557 -5.938 4.019 1.00 27.38 379 GLY A N 1
ATOM 2864 C CA . GLY A 1 379 ? 36.857 -4.936 5.048 1.00 27.38 379 GLY A CA 1
ATOM 2865 C C . GLY A 1 379 ? 36.110 -5.191 6.355 1.00 27.38 379 GLY A C 1
ATOM 2866 O O . GLY A 1 379 ? 34.887 -5.244 6.363 1.00 27.38 379 GLY A O 1
ATOM 2867 N N . LYS A 1 380 ? 36.863 -5.379 7.444 1.00 29.98 380 LYS A N 1
ATOM 2868 C CA . LYS A 1 380 ? 36.395 -5.677 8.809 1.00 29.98 380 LYS A CA 1
ATOM 2869 C C . LYS A 1 380 ? 35.274 -4.749 9.308 1.00 29.98 380 LYS A C 1
ATOM 2871 O O . LYS A 1 380 ? 35.371 -3.531 9.184 1.00 29.98 380 LYS A O 1
ATOM 2876 N N . ASP A 1 381 ? 34.286 -5.372 9.950 1.00 38.69 381 ASP A N 1
ATOM 2877 C CA . ASP A 1 381 ? 33.449 -4.881 11.052 1.00 38.69 381 ASP A CA 1
ATOM 2878 C C . ASP A 1 381 ? 33.118 -3.382 11.091 1.00 38.69 381 ASP A C 1
ATOM 2880 O O . ASP A 1 381 ? 33.738 -2.602 11.815 1.00 38.69 381 ASP A O 1
ATOM 2884 N N . LYS A 1 382 ? 32.017 -3.002 10.433 1.00 34.06 382 LYS A N 1
ATOM 2885 C CA . LYS A 1 382 ? 31.128 -1.942 10.933 1.00 34.06 382 LYS A CA 1
ATOM 2886 C C . LYS A 1 382 ? 29.682 -2.388 10.757 1.00 34.06 382 LYS A C 1
ATOM 2888 O O . LYS A 1 382 ? 29.241 -2.649 9.642 1.00 34.06 382 LYS A O 1
ATOM 2893 N N . ALA A 1 383 ? 28.961 -2.491 11.873 1.00 38.44 383 ALA A N 1
ATOM 2894 C CA . ALA A 1 383 ? 27.548 -2.845 11.920 1.00 38.44 383 ALA A CA 1
ATOM 2895 C C . ALA A 1 383 ? 26.745 -2.038 10.883 1.00 38.44 383 ALA A C 1
ATOM 2897 O O . ALA A 1 383 ? 26.709 -0.805 10.915 1.00 38.44 383 ALA A O 1
ATOM 2898 N N . LYS A 1 384 ? 26.128 -2.760 9.944 1.00 34.25 384 LYS A N 1
ATOM 2899 C CA . LYS A 1 384 ? 25.259 -2.238 8.885 1.00 34.25 384 LYS A CA 1
ATOM 2900 C C . LYS A 1 384 ? 24.159 -1.380 9.533 1.00 34.25 384 LYS A C 1
ATOM 2902 O O . LYS A 1 384 ? 23.377 -1.889 10.333 1.00 34.25 384 LYS A O 1
ATOM 2907 N N . LYS A 1 385 ? 24.103 -0.076 9.225 1.00 33.84 385 LYS A N 1
ATOM 2908 C CA . LYS A 1 385 ? 23.004 0.806 9.669 1.00 33.84 385 LYS A CA 1
ATOM 2909 C C . LYS A 1 385 ? 21.672 0.210 9.175 1.00 33.84 385 LYS A C 1
ATOM 2911 O O . LYS A 1 385 ? 21.585 -0.081 7.981 1.00 33.84 385 LYS A O 1
ATOM 2916 N N . PRO A 1 386 ? 20.650 0.031 10.032 1.00 41.31 386 PRO A N 1
ATOM 2917 C CA . PRO A 1 386 ? 19.378 -0.535 9.602 1.00 41.31 386 PRO A CA 1
ATOM 2918 C C . PRO A 1 386 ? 18.709 0.386 8.575 1.00 41.31 386 PRO A C 1
ATOM 2920 O O . PRO A 1 386 ? 18.670 1.609 8.741 1.00 41.31 386 PRO A O 1
ATOM 2923 N N . SER A 1 387 ? 18.192 -0.208 7.500 1.00 51.22 387 SER A N 1
ATOM 2924 C CA . SER A 1 387 ? 17.358 0.471 6.509 1.00 51.22 387 SER A CA 1
ATOM 2925 C C . SER A 1 387 ? 16.171 1.136 7.210 1.00 51.22 387 SER A C 1
ATOM 2927 O O . SER A 1 387 ? 15.471 0.495 7.991 1.00 51.22 387 SER A O 1
ATOM 2929 N N . ARG A 1 388 ? 15.944 2.429 6.957 1.00 60.62 388 ARG A N 1
ATOM 2930 C CA . ARG A 1 388 ? 14.836 3.199 7.542 1.00 60.62 388 ARG A CA 1
ATOM 2931 C C . ARG A 1 388 ? 13.490 2.673 7.018 1.00 60.62 388 ARG A C 1
ATOM 2933 O O . ARG A 1 388 ? 13.028 3.110 5.967 1.00 60.62 388 ARG A O 1
ATOM 2940 N N . CYS A 1 389 ? 12.874 1.732 7.727 1.00 65.88 389 CYS A N 1
ATOM 2941 C CA . CYS A 1 389 ? 11.574 1.161 7.364 1.00 65.88 389 CYS A CA 1
ATOM 2942 C C . CYS A 1 389 ? 10.417 2.080 7.789 1.00 65.88 389 CYS A C 1
ATOM 2944 O O . CYS A 1 389 ? 10.516 2.804 8.780 1.00 65.88 389 CYS A O 1
ATOM 2946 N N . ASN A 1 390 ? 9.306 2.053 7.047 1.00 78.81 390 ASN A N 1
ATOM 2947 C CA . ASN A 1 390 ? 8.074 2.715 7.487 1.00 78.81 390 ASN A CA 1
ATOM 2948 C C . ASN A 1 390 ? 7.446 1.897 8.612 1.00 78.81 390 ASN A C 1
ATOM 2950 O O . ASN A 1 390 ? 7.540 0.675 8.599 1.00 78.81 390 ASN A O 1
ATOM 2954 N N . ILE A 1 391 ? 6.794 2.559 9.562 1.00 85.00 391 ILE A N 1
ATOM 2955 C CA . ILE A 1 391 ? 6.117 1.897 10.677 1.00 85.00 391 ILE A CA 1
ATOM 2956 C C . ILE A 1 391 ? 4.631 2.181 10.560 1.00 85.00 391 ILE A C 1
ATOM 2958 O O . ILE A 1 391 ? 4.206 3.339 10.551 1.00 85.00 391 ILE A O 1
ATOM 2962 N N . ILE A 1 392 ? 3.853 1.113 10.437 1.00 88.75 392 ILE A N 1
ATOM 2963 C CA . ILE A 1 392 ? 2.427 1.167 10.143 1.00 88.75 392 ILE A CA 1
ATOM 2964 C C . ILE A 1 392 ? 1.684 0.432 11.254 1.00 88.75 392 ILE A C 1
ATOM 2966 O O . ILE A 1 392 ? 1.932 -0.744 11.505 1.00 88.75 392 ILE A O 1
ATOM 2970 N N . GLY A 1 393 ? 0.789 1.141 11.936 1.00 87.88 393 GLY A N 1
ATOM 2971 C CA . GLY A 1 393 ? -0.124 0.594 12.932 1.00 87.88 393 GLY A CA 1
ATOM 2972 C C . GLY A 1 393 ? -1.489 0.332 12.312 1.00 87.88 393 GLY A C 1
ATOM 2973 O O . GLY A 1 393 ? -2.120 1.246 11.775 1.00 87.88 393 GLY A O 1
ATOM 2974 N N . LEU A 1 394 ? -1.932 -0.913 12.408 1.00 88.62 394 LEU A N 1
ATOM 2975 C CA . LEU A 1 394 ? -3.165 -1.437 11.841 1.00 88.62 394 LEU A CA 1
ATOM 2976 C C . LEU A 1 394 ? -4.100 -1.911 12.942 1.00 88.62 394 LEU A C 1
ATOM 2978 O O . LEU A 1 394 ? -3.672 -2.303 14.030 1.00 88.62 394 LEU A O 1
ATOM 2982 N N . ASP A 1 395 ? -5.389 -1.906 12.637 1.00 83.94 395 ASP A N 1
ATOM 2983 C CA . ASP A 1 395 ? -6.368 -2.578 13.475 1.00 83.94 395 ASP A CA 1
ATOM 2984 C C . ASP A 1 395 ? -6.294 -4.114 13.305 1.00 83.94 395 ASP A C 1
ATOM 2986 O O . ASP A 1 395 ? -5.731 -4.608 12.322 1.00 83.94 395 ASP A O 1
ATOM 2990 N N . PRO A 1 396 ? -6.880 -4.903 14.225 1.00 77.38 396 PRO A N 1
ATOM 2991 C CA . PRO A 1 396 ? -6.854 -6.365 14.139 1.00 77.38 396 PRO A CA 1
ATOM 2992 C C . PRO A 1 396 ? -7.523 -6.930 12.879 1.00 77.38 396 PRO A C 1
ATOM 2994 O O . PRO A 1 396 ? -7.206 -8.046 12.471 1.00 77.38 396 PRO A O 1
ATOM 2997 N N . THR A 1 397 ? -8.444 -6.180 12.259 1.00 80.06 397 THR A N 1
ATOM 2998 C CA . THR A 1 397 ? -9.104 -6.589 11.008 1.00 80.06 397 THR A CA 1
ATOM 2999 C C . THR A 1 397 ? -8.293 -6.245 9.756 1.00 80.06 397 THR A C 1
ATOM 3001 O O . THR A 1 397 ? -8.608 -6.743 8.676 1.00 80.06 397 THR A O 1
ATOM 3004 N N . ARG A 1 398 ? -7.221 -5.450 9.897 1.00 84.44 398 ARG A N 1
ATOM 3005 C CA . ARG A 1 398 ? -6.351 -4.941 8.824 1.00 84.44 398 ARG A CA 1
ATOM 3006 C C . ARG A 1 398 ? -7.088 -4.111 7.770 1.00 84.44 398 ARG A C 1
ATOM 3008 O O . ARG A 1 398 ? -6.701 -4.106 6.604 1.00 84.44 398 ARG A O 1
ATOM 3015 N N . GLN A 1 399 ? -8.137 -3.409 8.182 1.00 84.88 399 GLN A N 1
ATOM 3016 C CA . GLN A 1 399 ? -8.955 -2.539 7.329 1.00 84.88 399 GLN A CA 1
ATOM 3017 C C . GLN A 1 399 ? -8.743 -1.059 7.644 1.00 84.88 399 GLN A C 1
ATOM 3019 O O . GLN A 1 399 ? -8.962 -0.201 6.783 1.00 84.88 399 GLN A O 1
ATOM 3024 N N . PHE A 1 400 ? -8.290 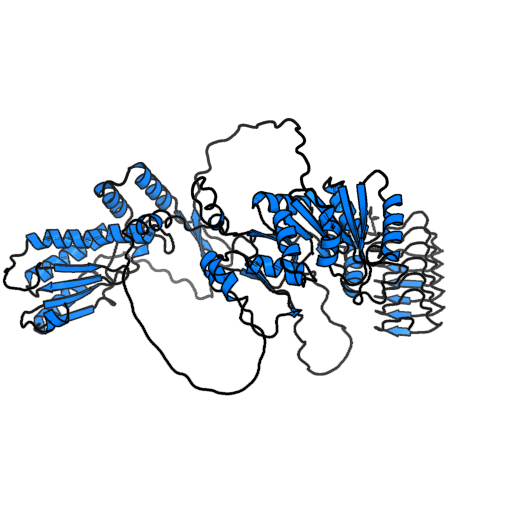-0.746 8.860 1.00 87.69 400 PHE A N 1
ATOM 3025 C CA . PHE A 1 400 ? -8.132 0.624 9.329 1.00 87.69 400 PHE A CA 1
ATOM 3026 C C . PHE A 1 400 ? -6.684 0.957 9.652 1.00 87.69 400 PHE A C 1
ATOM 3028 O O . PHE A 1 400 ? -5.935 0.170 10.235 1.00 87.69 400 PHE A O 1
ATOM 3035 N N . LEU A 1 401 ? -6.313 2.173 9.267 1.00 89.19 401 LEU A N 1
ATOM 3036 C CA . LEU A 1 401 ? -4.993 2.734 9.462 1.00 89.19 401 LEU A CA 1
ATOM 3037 C C . LEU A 1 401 ? -5.001 3.599 10.719 1.00 89.19 401 LEU A C 1
ATOM 3039 O O . LEU A 1 401 ? -5.648 4.646 10.748 1.00 89.19 401 LEU A O 1
ATOM 3043 N N . LEU A 1 402 ? -4.284 3.145 11.745 1.00 86.50 402 LEU A N 1
ATOM 3044 C CA . LEU A 1 402 ? -4.273 3.747 13.082 1.00 86.50 402 LEU A CA 1
ATOM 3045 C C . LEU A 1 402 ? -3.014 4.564 13.349 1.00 86.50 402 LEU A C 1
ATOM 3047 O O . LEU A 1 402 ? -3.020 5.490 14.158 1.00 86.50 402 LEU A O 1
ATOM 3051 N N . HIS A 1 403 ? -1.910 4.205 12.699 1.00 86.81 403 HIS A N 1
ATOM 3052 C CA . HIS A 1 403 ? -0.641 4.896 12.852 1.00 86.81 403 HIS A CA 1
ATOM 3053 C C . HIS A 1 403 ? 0.186 4.774 11.575 1.00 86.81 403 HIS A C 1
ATOM 3055 O O . HIS A 1 403 ? 0.262 3.700 10.987 1.00 86.81 403 HIS A O 1
ATOM 3061 N N . VAL A 1 404 ? 0.831 5.862 11.157 1.00 86.94 404 VAL A N 1
ATOM 3062 C CA . VAL A 1 404 ? 1.810 5.852 10.063 1.00 86.94 404 VAL A CA 1
ATOM 3063 C C . VAL A 1 404 ? 2.945 6.782 10.423 1.00 86.94 404 VAL A C 1
ATOM 3065 O O . VAL A 1 404 ? 2.721 7.963 10.700 1.00 86.94 404 VAL A O 1
ATOM 3068 N N . VAL A 1 405 ? 4.168 6.262 10.371 1.00 81.69 405 VAL A N 1
ATOM 3069 C CA . VAL A 1 405 ? 5.382 7.065 10.482 1.00 81.69 405 VAL A CA 1
ATOM 3070 C C . VAL A 1 405 ? 6.376 6.625 9.416 1.00 81.69 405 VAL A C 1
ATOM 3072 O O . VAL A 1 405 ? 6.688 5.444 9.268 1.00 81.69 405 VAL A O 1
ATOM 3075 N N . SER A 1 406 ? 6.871 7.601 8.657 1.00 75.69 406 SER A N 1
ATOM 3076 C CA . SER A 1 406 ? 7.952 7.389 7.697 1.00 75.69 406 SER A CA 1
ATOM 3077 C C . SER A 1 406 ? 9.269 7.188 8.441 1.00 75.69 406 SER A C 1
ATOM 3079 O O . SER A 1 406 ? 9.601 7.986 9.319 1.00 75.69 406 SER A O 1
ATOM 3081 N N . GLY A 1 407 ? 10.057 6.184 8.047 1.00 64.31 407 GLY A N 1
ATOM 3082 C CA . GLY A 1 407 ? 11.345 5.873 8.682 1.00 64.31 407 GLY A CA 1
ATOM 3083 C C . GLY A 1 407 ? 12.362 7.022 8.648 1.00 64.31 407 GLY A C 1
ATOM 3084 O O . GLY A 1 407 ? 13.315 7.022 9.417 1.00 64.31 407 GLY A O 1
ATOM 3085 N N . ALA A 1 408 ? 12.160 8.035 7.795 1.00 61.75 408 ALA A N 1
ATOM 3086 C CA . ALA A 1 408 ? 12.974 9.252 7.779 1.00 61.75 408 ALA A CA 1
ATOM 3087 C C . ALA A 1 408 ? 12.806 10.131 9.034 1.00 61.75 408 ALA A C 1
ATOM 3089 O O . ALA A 1 408 ? 13.736 10.856 9.368 1.00 61.75 408 ALA A O 1
ATOM 3090 N N . LYS A 1 409 ? 11.650 10.052 9.710 1.00 60.75 409 LYS A N 1
ATOM 3091 C CA . LYS A 1 409 ? 11.304 10.835 10.911 1.00 60.75 409 LYS A CA 1
ATOM 3092 C C . LYS A 1 409 ? 11.480 10.030 12.216 1.00 60.75 409 LYS A C 1
ATOM 3094 O O . LYS A 1 409 ? 11.204 10.555 13.288 1.00 60.75 409 LYS A O 1
ATOM 3099 N N . VAL A 1 410 ? 11.891 8.757 12.142 1.00 63.09 410 VAL A N 1
ATOM 3100 C CA . VAL A 1 410 ? 12.086 7.889 13.318 1.00 63.09 410 VAL A CA 1
ATOM 3101 C C . VAL A 1 410 ? 13.562 7.892 13.698 1.00 63.09 410 VAL A C 1
ATOM 3103 O O . VAL A 1 410 ? 14.384 7.307 12.997 1.00 63.09 410 VAL A O 1
ATOM 3106 N N . GLU A 1 411 ? 13.901 8.558 14.801 1.00 63.75 411 GLU A N 1
ATOM 3107 C CA . GLU A 1 411 ? 15.275 8.585 15.313 1.00 63.75 411 GLU A CA 1
ATOM 3108 C C . GLU A 1 411 ? 15.555 7.419 16.268 1.00 63.75 411 GLU A C 1
ATOM 3110 O O . GLU A 1 411 ? 16.460 6.624 16.014 1.00 63.75 411 GLU A O 1
ATOM 3115 N N . LYS A 1 412 ? 14.779 7.311 17.357 1.00 65.56 412 LYS A N 1
ATOM 3116 C CA . LYS A 1 412 ? 14.928 6.272 18.396 1.00 65.56 412 LYS A CA 1
ATOM 3117 C C . LYS A 1 412 ? 13.588 5.772 18.941 1.00 65.56 412 LYS A C 1
ATOM 3119 O O . LYS A 1 412 ? 13.372 4.565 18.964 1.00 65.56 412 LYS A O 1
ATOM 3124 N N . ASP A 1 413 ? 12.680 6.687 19.288 1.00 72.88 413 ASP A N 1
ATOM 3125 C CA . ASP A 1 413 ? 11.405 6.355 19.936 1.00 72.88 413 ASP A CA 1
ATOM 3126 C C . ASP A 1 413 ? 10.191 6.636 19.041 1.00 72.88 413 ASP A C 1
ATOM 3128 O O . ASP A 1 413 ? 10.151 7.607 18.281 1.00 72.88 413 ASP A O 1
ATOM 3132 N N . ILE A 1 414 ? 9.160 5.794 19.162 1.00 75.38 414 ILE A N 1
ATOM 3133 C CA . ILE A 1 414 ? 7.889 5.933 18.441 1.00 75.38 414 ILE A CA 1
ATOM 3134 C C . ILE A 1 414 ? 6.806 6.346 19.432 1.00 75.38 414 ILE A C 1
ATOM 3136 O O . ILE A 1 414 ? 6.527 5.648 20.406 1.00 75.38 414 ILE A O 1
ATOM 3140 N N . HIS A 1 415 ? 6.152 7.468 19.151 1.00 77.44 415 HIS A N 1
ATOM 3141 C CA . HIS A 1 415 ? 5.109 8.016 20.009 1.00 77.44 415 HIS A CA 1
ATOM 3142 C C . HIS A 1 415 ? 3.726 7.572 19.527 1.00 77.44 415 HIS A C 1
ATOM 3144 O O . HIS A 1 415 ? 3.232 8.025 18.492 1.00 77.44 415 HIS A O 1
ATOM 3150 N N . ILE A 1 416 ? 3.072 6.708 20.306 1.00 80.62 416 ILE A N 1
ATOM 3151 C CA . ILE A 1 416 ? 1.699 6.258 20.053 1.00 80.62 416 ILE A CA 1
ATOM 3152 C C . ILE A 1 416 ? 0.769 6.911 21.072 1.00 80.62 416 ILE A C 1
ATOM 3154 O O . ILE A 1 416 ? 0.943 6.796 22.286 1.00 80.62 416 ILE A O 1
ATOM 3158 N N . GLN A 1 417 ? -0.267 7.588 20.582 1.00 75.81 417 GLN A N 1
ATOM 3159 C CA . GLN A 1 417 ? -1.234 8.241 21.454 1.00 75.81 417 GLN A CA 1
ATOM 3160 C C . GLN A 1 417 ? -2.108 7.199 22.161 1.00 75.81 417 GLN A C 1
ATOM 3162 O O . GLN A 1 417 ? -2.820 6.426 21.518 1.00 75.81 417 GLN A O 1
ATOM 3167 N N . LYS A 1 418 ? -2.140 7.240 23.501 1.00 73.12 418 LYS A N 1
ATOM 3168 C CA . LYS A 1 418 ? -2.929 6.311 24.338 1.00 73.12 418 LYS A CA 1
ATOM 3169 C C . LYS A 1 418 ? -4.412 6.244 23.946 1.00 73.12 418 LYS A C 1
ATOM 3171 O O . LYS A 1 418 ? -5.038 5.207 24.131 1.00 73.12 418 LYS A O 1
ATOM 3176 N N . ARG A 1 419 ? -4.980 7.325 23.395 1.00 72.31 419 ARG A N 1
ATOM 3177 C CA . ARG A 1 419 ? -6.381 7.371 22.936 1.00 72.31 419 ARG A CA 1
ATOM 3178 C C . ARG A 1 419 ? -6.686 6.375 21.814 1.00 72.31 419 ARG A C 1
ATOM 3180 O O . ARG A 1 419 ? -7.754 5.781 21.838 1.00 72.31 419 ARG A O 1
ATOM 3187 N N . ILE A 1 420 ? -5.745 6.156 20.893 1.00 73.00 420 ILE A N 1
ATOM 3188 C CA . ILE A 1 420 ? -5.908 5.219 19.772 1.00 73.00 420 ILE A CA 1
ATOM 3189 C C . ILE A 1 420 ? -5.956 3.791 20.322 1.00 73.00 420 ILE A C 1
ATOM 3191 O O . ILE A 1 420 ? -6.880 3.040 20.032 1.00 73.00 420 ILE A O 1
ATOM 3195 N N . VAL A 1 421 ? -5.028 3.456 21.223 1.00 74.75 421 VAL A N 1
ATOM 3196 C CA . VAL A 1 421 ? -4.981 2.140 21.880 1.00 74.75 421 VAL A CA 1
ATOM 3197 C C . VAL A 1 421 ? -6.226 1.897 22.739 1.00 74.75 421 VAL A C 1
ATOM 3199 O O . VAL A 1 421 ? -6.771 0.802 22.726 1.00 74.75 421 VAL A O 1
ATOM 3202 N N . ARG A 1 422 ? -6.734 2.923 23.437 1.00 71.88 422 ARG A N 1
ATOM 3203 C CA . ARG A 1 422 ? -7.997 2.831 24.190 1.00 71.88 422 ARG A CA 1
ATOM 3204 C C . ARG A 1 422 ? -9.218 2.620 23.292 1.00 71.88 422 ARG A C 1
ATOM 3206 O O . ARG A 1 422 ? -10.145 1.948 23.721 1.00 71.88 422 ARG A O 1
ATOM 3213 N N . ALA A 1 423 ? -9.233 3.214 22.099 1.00 68.06 423 ALA A N 1
ATOM 3214 C CA . ALA A 1 423 ? -10.361 3.120 21.176 1.00 68.06 423 ALA A CA 1
ATOM 3215 C C . ALA A 1 423 ? -10.430 1.759 20.473 1.00 68.06 423 ALA A C 1
ATOM 3217 O O . ALA A 1 423 ? -11.517 1.217 20.314 1.00 68.06 423 ALA A O 1
ATOM 3218 N N . VAL A 1 424 ? -9.283 1.209 20.063 1.00 68.69 424 VAL A N 1
ATOM 3219 C CA . VAL A 1 424 ? -9.234 -0.039 19.278 1.00 68.69 424 VAL A CA 1
ATOM 3220 C C . VAL A 1 424 ? -8.956 -1.271 20.148 1.00 68.69 424 VAL A C 1
ATOM 3222 O O . VAL A 1 424 ? -9.227 -2.396 19.741 1.00 68.69 424 VAL A O 1
ATOM 3225 N N . GLY A 1 425 ? -8.423 -1.088 21.359 1.00 70.56 425 GLY A N 1
ATOM 3226 C CA . GLY A 1 425 ? -8.076 -2.155 22.306 1.00 70.56 425 GLY A CA 1
ATOM 3227 C C . GLY A 1 425 ? -6.807 -2.927 21.929 1.00 70.56 425 GLY A C 1
ATOM 3228 O O . GLY A 1 425 ? -5.977 -3.208 22.790 1.00 70.56 425 GLY A O 1
ATOM 3229 N N . GLN A 1 426 ? -6.618 -3.212 20.641 1.00 77.69 426 GLN A N 1
ATOM 3230 C CA . GLN A 1 426 ? -5.456 -3.899 20.088 1.00 77.69 426 GLN A CA 1
ATOM 3231 C C . GLN A 1 426 ? -4.991 -3.210 18.797 1.00 77.69 426 GLN A C 1
ATOM 3233 O O . GLN A 1 426 ? -5.807 -2.779 17.988 1.00 77.69 426 GLN A O 1
ATOM 3238 N N . MET A 1 427 ? -3.674 -3.121 18.599 1.00 82.94 427 MET A N 1
ATOM 3239 C CA . MET A 1 427 ? -3.056 -2.571 17.389 1.00 82.94 427 MET A CA 1
ATOM 3240 C C . MET A 1 427 ? -1.911 -3.481 16.934 1.00 82.94 427 MET A C 1
ATOM 3242 O O . MET A 1 427 ? -1.065 -3.859 17.743 1.00 82.94 427 MET A O 1
ATOM 3246 N N . GLU A 1 428 ? -1.883 -3.824 15.647 1.00 87.44 428 GLU A N 1
ATOM 3247 C CA . GLU A 1 428 ? -0.801 -4.574 15.001 1.00 87.44 428 GLU A CA 1
ATOM 3248 C C . GLU A 1 428 ? 0.192 -3.582 14.382 1.00 87.44 428 GLU A C 1
ATOM 3250 O O . GLU A 1 428 ? -0.207 -2.722 13.604 1.00 87.44 428 GLU A O 1
ATOM 3255 N N . ILE A 1 429 ? 1.482 -3.676 14.714 1.00 87.94 429 ILE A N 1
ATOM 3256 C CA . ILE A 1 429 ? 2.525 -2.812 14.138 1.00 87.94 429 ILE A CA 1
ATOM 3257 C C . ILE A 1 429 ? 3.336 -3.617 13.127 1.00 87.94 429 ILE A C 1
ATOM 3259 O O . ILE A 1 429 ? 3.840 -4.691 13.449 1.00 87.94 429 ILE A O 1
ATOM 3263 N N . ARG A 1 430 ? 3.481 -3.079 11.916 1.00 85.81 430 ARG A N 1
ATOM 3264 C CA . ARG A 1 430 ? 4.213 -3.698 10.809 1.00 85.81 430 ARG A CA 1
ATOM 3265 C C . ARG A 1 430 ? 5.184 -2.731 10.158 1.00 85.81 430 ARG A C 1
ATOM 3267 O O . ARG A 1 430 ? 4.930 -1.529 10.089 1.00 85.81 430 ARG A O 1
ATOM 3274 N N . SER A 1 431 ? 6.289 -3.283 9.670 1.00 84.69 431 SER A N 1
ATOM 3275 C CA . SER A 1 431 ? 7.360 -2.545 8.994 1.00 84.69 431 SER A CA 1
ATOM 3276 C C . SER A 1 431 ? 7.689 -3.066 7.596 1.00 84.69 431 SER A C 1
ATOM 3278 O O . SER A 1 431 ? 8.555 -2.520 6.916 1.00 84.69 431 SER A O 1
ATOM 3280 N N . ASP A 1 432 ? 6.993 -4.109 7.156 1.00 83.19 432 ASP A N 1
ATOM 3281 C CA . ASP A 1 432 ? 7.235 -4.826 5.908 1.00 83.19 432 ASP A CA 1
ATOM 3282 C C . ASP A 1 432 ? 6.386 -4.315 4.736 1.00 83.19 432 ASP A C 1
ATOM 3284 O O . ASP A 1 432 ? 6.469 -4.846 3.632 1.00 83.19 432 ASP A O 1
ATOM 3288 N N . PHE A 1 433 ? 5.585 -3.270 4.951 1.00 85.06 433 PHE A N 1
ATOM 3289 C CA . PHE A 1 433 ? 4.779 -2.641 3.912 1.00 85.06 433 PHE A CA 1
ATOM 3290 C C . PHE A 1 433 ? 5.383 -1.316 3.427 1.00 85.06 433 PHE A C 1
ATOM 3292 O O . PHE A 1 433 ? 5.833 -0.467 4.203 1.00 85.06 433 PHE A O 1
ATOM 3299 N N . MET A 1 434 ? 5.316 -1.106 2.117 1.00 85.38 434 MET A N 1
ATOM 3300 C CA . MET A 1 434 ? 5.573 0.159 1.449 1.00 85.38 434 MET A CA 1
ATOM 3301 C C . MET A 1 434 ? 4.267 0.851 1.045 1.00 85.38 434 MET A C 1
ATOM 3303 O O . MET A 1 434 ? 3.289 0.211 0.670 1.00 85.38 434 MET A O 1
ATOM 3307 N N . ASP A 1 435 ? 4.276 2.180 1.095 1.00 87.94 435 ASP A N 1
ATOM 3308 C CA . ASP A 1 435 ? 3.192 3.012 0.568 1.00 87.94 435 ASP A CA 1
ATOM 3309 C C . ASP A 1 435 ? 3.303 3.104 -0.964 1.00 87.94 435 ASP A C 1
ATOM 3311 O O . ASP A 1 435 ? 4.306 3.615 -1.488 1.00 87.94 435 ASP A O 1
ATOM 3315 N N . ALA A 1 436 ? 2.278 2.609 -1.660 1.00 87.06 436 ALA A N 1
ATOM 3316 C CA . ALA A 1 436 ? 2.193 2.593 -3.118 1.00 87.06 436 ALA A CA 1
ATOM 3317 C C . ALA A 1 436 ? 1.791 3.950 -3.721 1.00 87.06 436 ALA A C 1
ATOM 3319 O O . ALA A 1 436 ? 1.846 4.109 -4.937 1.00 87.06 436 ALA A O 1
ATOM 3320 N N . HIS A 1 437 ? 1.453 4.944 -2.891 1.00 89.44 437 HIS A N 1
ATOM 3321 C CA . HIS A 1 437 ? 1.084 6.301 -3.309 1.00 89.44 437 HIS A CA 1
ATOM 3322 C C . HIS A 1 437 ? -0.141 6.322 -4.225 1.00 89.44 437 HIS A C 1
ATOM 3324 O O . HIS A 1 437 ? -0.223 7.082 -5.188 1.00 89.44 437 HIS A O 1
ATOM 3330 N N . VAL A 1 438 ? -1.096 5.456 -3.886 1.00 92.25 438 VAL A N 1
ATOM 3331 C CA . VAL A 1 438 ? -2.453 5.452 -4.423 1.00 92.25 438 VAL A CA 1
ATOM 3332 C C . VAL A 1 438 ? -3.401 5.720 -3.271 1.00 92.25 438 VAL A C 1
ATOM 3334 O O . VAL A 1 438 ? -3.384 5.000 -2.266 1.00 92.25 438 VAL A O 1
ATOM 3337 N N . TYR A 1 439 ? -4.220 6.756 -3.419 1.00 94.75 439 TYR A N 1
ATOM 3338 C CA . TYR A 1 439 ? -5.125 7.217 -2.380 1.00 94.75 439 TYR A CA 1
ATOM 3339 C C . TYR A 1 439 ? -6.505 7.510 -2.953 1.00 94.75 439 TYR A C 1
ATOM 3341 O O . TYR A 1 439 ? -6.630 8.254 -3.918 1.00 94.75 439 TYR A O 1
ATOM 3349 N N . ALA A 1 440 ? -7.549 6.986 -2.322 1.00 93.88 440 ALA A N 1
ATOM 3350 C CA . ALA A 1 440 ? -8.916 7.433 -2.556 1.00 93.88 440 ALA A CA 1
ATOM 3351 C C . ALA A 1 440 ? -9.310 8.405 -1.442 1.00 93.88 440 ALA A C 1
ATOM 3353 O O . ALA A 1 440 ? -9.235 8.041 -0.267 1.00 93.88 440 ALA A O 1
ATOM 3354 N N . PHE A 1 441 ? -9.698 9.624 -1.797 1.00 93.44 441 PHE A N 1
ATOM 3355 C CA . PHE A 1 441 ? -10.094 10.682 -0.877 1.00 93.44 441 PHE A CA 1
ATOM 3356 C C . PHE A 1 441 ? -11.533 11.107 -1.106 1.00 93.44 441 PHE A C 1
ATOM 3358 O O . PHE A 1 441 ? -11.993 11.207 -2.240 1.00 93.44 441 PHE A O 1
ATOM 3365 N N . LYS A 1 442 ? -12.192 11.505 -0.022 1.00 90.62 442 LYS A N 1
ATOM 3366 C CA . LYS A 1 442 ? -13.426 12.277 -0.112 1.00 90.62 442 LYS A CA 1
ATOM 3367 C C . LYS A 1 442 ? -13.087 13.735 -0.427 1.00 90.62 442 LYS A C 1
ATOM 3369 O O . LYS A 1 442 ? -12.282 14.329 0.298 1.00 90.62 442 LYS A O 1
ATOM 3374 N N . ARG A 1 443 ? -13.706 14.336 -1.451 1.00 89.12 443 ARG A N 1
ATOM 3375 C CA . ARG A 1 443 ? -13.358 15.690 -1.930 1.00 89.12 443 ARG A CA 1
ATOM 3376 C C . ARG A 1 443 ? -13.383 16.737 -0.825 1.00 89.12 443 ARG A C 1
ATOM 3378 O O . ARG A 1 443 ? -12.430 17.493 -0.687 1.00 89.12 443 ARG A O 1
ATOM 3385 N N . THR A 1 444 ? -14.439 16.757 -0.015 1.00 87.50 444 THR A N 1
ATOM 3386 C CA . THR A 1 444 ? -14.584 17.744 1.066 1.00 87.50 444 THR A CA 1
ATOM 3387 C C . THR A 1 444 ? -13.458 17.654 2.087 1.00 87.50 444 THR A C 1
ATOM 3389 O O . THR A 1 444 ? -12.981 18.675 2.556 1.00 87.50 444 THR A O 1
ATOM 3392 N N . VAL A 1 445 ? -12.992 16.443 2.407 1.00 87.94 445 VAL A N 1
ATOM 3393 C CA . VAL A 1 445 ? -11.889 16.255 3.356 1.00 87.94 445 VAL A CA 1
ATOM 3394 C C . VAL A 1 445 ? -10.565 16.676 2.736 1.00 87.94 445 VAL A C 1
ATOM 3396 O O . VAL A 1 445 ? -9.749 17.288 3.416 1.00 87.94 445 VAL A O 1
ATOM 3399 N N . LEU A 1 446 ? -10.349 16.357 1.458 1.00 87.44 446 LEU A N 1
ATOM 3400 C CA . LEU A 1 446 ? -9.135 16.755 0.757 1.00 87.44 446 LEU A CA 1
ATOM 3401 C C . LEU A 1 446 ? -9.021 18.283 0.686 1.00 87.44 446 LEU A C 1
ATOM 3403 O O . LEU A 1 446 ? -7.995 18.818 1.089 1.00 87.44 446 LEU A O 1
ATOM 3407 N N . LEU A 1 447 ? -10.081 18.975 0.259 1.00 86.75 447 LEU A N 1
ATOM 3408 C CA . LEU A 1 447 ? -10.110 20.440 0.194 1.00 86.75 447 LEU A CA 1
ATOM 3409 C C . LEU A 1 447 ? -9.973 21.079 1.586 1.00 86.75 447 LEU A C 1
ATOM 3411 O O . LEU A 1 447 ? -9.114 21.937 1.760 1.00 86.75 447 LEU A O 1
ATOM 3415 N N . ASP A 1 448 ? -10.696 20.580 2.602 1.00 85.88 448 ASP A N 1
ATOM 3416 C CA . ASP A 1 448 ? -10.569 21.043 3.997 1.00 85.88 448 ASP A CA 1
ATOM 3417 C C . ASP A 1 448 ? -9.114 20.973 4.502 1.00 85.88 448 ASP A C 1
ATOM 3419 O O . ASP A 1 448 ? -8.706 21.792 5.323 1.00 85.88 448 ASP A O 1
ATOM 3423 N N . VAL A 1 449 ? -8.348 19.952 4.099 1.00 85.75 449 VAL A N 1
ATOM 3424 C CA . VAL A 1 449 ? -6.943 19.795 4.509 1.00 85.75 449 VAL A CA 1
ATOM 3425 C C . VAL A 1 449 ? -6.028 20.725 3.718 1.00 85.75 449 VAL A C 1
ATOM 3427 O O . VAL A 1 449 ? -5.109 21.294 4.300 1.00 85.75 449 VAL A O 1
ATOM 3430 N N . LEU A 1 450 ? -6.282 20.888 2.418 1.00 85.06 450 LEU A N 1
ATOM 3431 C CA . LEU A 1 450 ? -5.497 21.765 1.548 1.00 85.06 450 LEU A CA 1
ATOM 3432 C C . LEU A 1 450 ? -5.646 23.248 1.909 1.00 85.06 450 LEU A C 1
ATOM 3434 O O . LEU A 1 450 ? -4.686 23.987 1.717 1.00 85.06 450 LEU A O 1
ATOM 3438 N N . GLU A 1 451 ? -6.813 23.659 2.421 1.00 81.44 451 GLU A N 1
ATOM 3439 C CA . GLU A 1 451 ? -7.108 25.036 2.853 1.00 81.44 451 GLU A CA 1
ATOM 3440 C C . GLU A 1 451 ? -6.587 25.369 4.258 1.00 81.44 451 GLU A C 1
ATOM 3442 O O . GLU A 1 451 ? -6.343 26.531 4.568 1.00 81.44 451 GLU A O 1
ATOM 3447 N N . LYS A 1 452 ? -6.459 24.375 5.145 1.00 75.56 452 LYS A N 1
ATOM 3448 C CA . LYS A 1 452 ? -6.070 24.615 6.547 1.00 75.56 452 LYS A CA 1
ATOM 3449 C C . LYS A 1 452 ? -4.572 24.723 6.767 1.00 75.56 452 LYS A C 1
ATOM 3451 O O . LYS A 1 452 ? -4.159 25.347 7.738 1.00 75.56 452 LYS A O 1
ATOM 3456 N N . GLU A 1 453 ? -3.781 24.044 5.947 1.00 72.94 453 GLU A N 1
ATOM 3457 C CA . GLU A 1 453 ? -2.359 23.826 6.199 1.00 72.94 453 GLU A CA 1
ATOM 3458 C C . GLU A 1 453 ? -1.564 24.078 4.915 1.00 72.94 453 GLU A C 1
ATOM 3460 O O . GLU A 1 453 ? -1.319 23.174 4.110 1.00 72.94 453 GLU A O 1
ATOM 3465 N N . ASP A 1 454 ? -1.136 25.327 4.724 1.00 71.19 454 ASP A N 1
ATOM 3466 C CA . ASP A 1 454 ? -0.414 25.731 3.513 1.00 71.19 454 ASP A CA 1
ATOM 3467 C C . ASP A 1 454 ? 0.986 25.108 3.401 1.00 71.19 454 ASP A C 1
ATOM 3469 O O . ASP A 1 454 ? 1.488 24.923 2.289 1.00 71.19 454 ASP A O 1
ATOM 3473 N N . ASN A 1 455 ? 1.564 24.694 4.534 1.00 80.38 455 ASN A N 1
ATOM 3474 C CA . ASN A 1 455 ? 2.931 24.179 4.660 1.00 80.38 455 ASN A CA 1
ATOM 3475 C C . ASN A 1 455 ? 3.103 22.693 4.288 1.00 80.38 455 ASN A C 1
ATOM 3477 O O . ASN A 1 455 ? 4.198 22.145 4.431 1.00 80.38 455 ASN A O 1
ATOM 3481 N N . PHE A 1 456 ? 2.050 21.998 3.851 1.00 86.06 456 PHE A N 1
ATOM 3482 C CA . PHE A 1 456 ? 2.169 20.593 3.454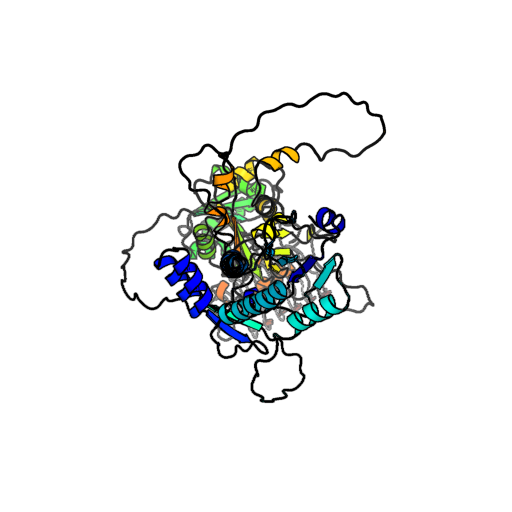 1.00 86.06 456 PHE A CA 1
ATOM 3483 C C . PHE A 1 456 ? 2.810 20.435 2.075 1.00 86.06 456 PHE A C 1
ATOM 3485 O O . PHE A 1 456 ? 2.356 21.015 1.093 1.00 86.06 456 PHE A O 1
ATOM 3492 N N . TYR A 1 457 ? 3.825 19.570 1.997 1.00 84.19 457 TYR A N 1
ATOM 3493 C CA . TYR A 1 457 ? 4.587 19.320 0.772 1.00 84.19 457 TYR A CA 1
ATOM 3494 C C . TYR A 1 457 ? 4.283 17.929 0.190 1.00 84.19 457 TYR A C 1
ATOM 3496 O O . TYR A 1 457 ? 4.092 17.763 -1.021 1.00 84.19 457 TYR A O 1
ATOM 3504 N N . SER A 1 458 ? 4.169 16.898 1.043 1.00 87.12 458 SER A N 1
ATOM 3505 C CA . SER A 1 458 ? 3.941 15.514 0.610 1.00 87.12 458 SER A CA 1
ATOM 3506 C C . SER A 1 458 ? 2.685 14.872 1.200 1.00 87.12 458 SER A C 1
ATOM 3508 O O . SER A 1 458 ? 2.523 14.808 2.418 1.00 87.12 458 SER A O 1
ATOM 3510 N N . ILE A 1 459 ? 1.847 14.255 0.353 1.00 88.56 459 ILE A N 1
ATOM 3511 C CA . ILE A 1 459 ? 0.655 13.519 0.812 1.00 88.56 459 ILE A CA 1
ATOM 3512 C C . ILE A 1 459 ? 1.060 12.403 1.781 1.00 88.56 459 ILE A C 1
ATOM 3514 O O . ILE A 1 459 ? 0.479 12.243 2.852 1.00 88.56 459 ILE A O 1
ATOM 3518 N N . LYS A 1 460 ? 2.111 11.658 1.424 1.00 86.62 460 LYS A N 1
ATOM 3519 C CA . LYS A 1 460 ? 2.631 10.538 2.210 1.00 86.62 460 LYS A CA 1
ATOM 3520 C C . LYS A 1 460 ? 3.205 10.971 3.561 1.00 86.62 460 LYS A C 1
ATOM 3522 O O . LYS A 1 460 ? 3.077 10.238 4.540 1.00 86.62 460 LYS A O 1
ATOM 3527 N N . GLN A 1 461 ? 3.913 12.101 3.613 1.00 83.44 461 GLN A N 1
ATOM 3528 C CA . GLN A 1 461 ? 4.671 12.497 4.810 1.00 83.44 461 GLN A CA 1
ATOM 3529 C C . GLN A 1 461 ? 3.912 13.439 5.742 1.00 83.44 461 GLN A C 1
ATOM 3531 O O . GLN A 1 461 ? 4.245 13.480 6.935 1.00 83.44 461 GLN A O 1
ATOM 3536 N N . ASP A 1 462 ? 2.918 14.148 5.205 1.00 87.06 462 ASP A N 1
ATOM 3537 C CA . ASP A 1 462 ? 2.239 15.242 5.888 1.00 87.06 462 ASP A CA 1
ATOM 3538 C C . ASP A 1 462 ? 0.729 14.975 5.960 1.00 87.06 462 ASP A C 1
ATOM 3540 O O . ASP A 1 462 ? 0.222 14.709 7.050 1.00 87.06 462 ASP A O 1
ATOM 3544 N N . VAL A 1 463 ? 0.029 14.907 4.818 1.00 88.56 463 VAL A N 1
ATOM 3545 C CA . VAL A 1 463 ? -1.445 14.766 4.764 1.00 88.56 463 VAL A CA 1
ATOM 3546 C C . VAL A 1 463 ? -1.936 13.468 5.405 1.00 88.56 463 VAL A C 1
ATOM 3548 O O . VAL A 1 463 ? -2.817 13.491 6.266 1.00 88.56 463 VAL A O 1
ATOM 3551 N N . LEU A 1 464 ? -1.379 12.318 5.014 1.00 89.69 464 LEU A N 1
ATOM 3552 C CA . LEU A 1 464 ? -1.818 11.021 5.527 1.00 89.69 464 LEU A CA 1
ATOM 3553 C C . LEU A 1 464 ? -1.542 10.890 7.041 1.00 89.69 464 LEU A C 1
ATOM 3555 O O . LEU A 1 464 ? -2.483 10.580 7.777 1.00 89.69 464 LEU A O 1
ATOM 3559 N N . PRO A 1 465 ? -0.330 11.187 7.563 1.00 87.94 465 PRO A N 1
ATOM 3560 C CA . PRO A 1 465 ? -0.091 11.210 9.006 1.00 87.94 465 PRO A CA 1
ATOM 3561 C C . PRO A 1 465 ? -0.941 12.240 9.757 1.00 87.94 465 PRO A C 1
ATOM 3563 O O . PRO A 1 465 ? -1.372 11.958 10.875 1.00 87.94 465 PRO A O 1
ATOM 3566 N N . TYR A 1 466 ? -1.207 13.414 9.173 1.00 87.25 466 TYR A N 1
ATOM 3567 C CA . TYR A 1 466 ? -2.098 14.419 9.755 1.00 87.25 466 TYR A CA 1
ATOM 3568 C C . TYR A 1 466 ? -3.518 13.873 9.911 1.00 87.25 466 TYR A C 1
ATOM 3570 O O . TYR A 1 466 ? -4.081 13.917 11.008 1.00 87.25 466 TYR A O 1
ATOM 3578 N N . LEU A 1 467 ? -4.075 13.282 8.851 1.00 87.69 467 LEU A N 1
ATOM 3579 C CA . LEU A 1 467 ? -5.403 12.679 8.881 1.00 87.69 467 LEU A CA 1
ATOM 3580 C C . LEU A 1 467 ? -5.473 11.545 9.899 1.00 87.69 467 LEU A C 1
ATOM 3582 O O . LEU A 1 467 ? -6.405 11.520 10.693 1.00 87.69 467 LEU A O 1
ATOM 3586 N N . VAL A 1 468 ? -4.468 10.669 9.957 1.00 87.38 468 VAL A N 1
ATOM 3587 C CA . VAL A 1 468 ? -4.413 9.583 10.948 1.00 87.38 468 VAL A CA 1
ATOM 3588 C C . VAL A 1 468 ? -4.317 10.126 12.384 1.00 87.38 468 VAL A C 1
ATOM 3590 O O . VAL A 1 468 ? -4.999 9.636 13.276 1.00 87.38 468 VAL A O 1
ATOM 3593 N N . ARG A 1 469 ? -3.539 11.187 12.639 1.00 82.12 469 ARG A N 1
ATOM 3594 C CA . ARG A 1 469 ? -3.412 11.803 13.981 1.00 82.12 469 ARG A CA 1
ATOM 3595 C C . ARG A 1 469 ? -4.642 12.588 14.424 1.00 82.12 469 ARG A C 1
ATOM 3597 O O . ARG A 1 469 ? -4.833 12.802 15.627 1.00 82.12 469 ARG A O 1
ATOM 3604 N N . THR A 1 470 ? -5.412 13.098 13.473 1.00 79.44 470 THR A N 1
ATOM 3605 C CA . THR A 1 470 ? -6.646 13.846 13.730 1.00 79.44 470 THR A CA 1
ATOM 3606 C C . THR A 1 470 ? -7.858 12.930 13.861 1.00 79.44 470 THR A C 1
ATOM 3608 O O . THR A 1 470 ? -8.872 13.376 14.400 1.00 79.44 470 THR A O 1
ATOM 3611 N N . GLN A 1 471 ? -7.733 11.644 13.501 1.00 75.38 471 GLN A N 1
ATOM 3612 C CA . GLN A 1 471 ? -8.720 10.627 13.857 1.00 75.38 471 GLN A CA 1
ATOM 3613 C C . GLN A 1 471 ? -9.030 10.704 15.356 1.00 75.38 471 GLN A C 1
ATOM 3615 O O . GLN A 1 471 ? -8.133 10.815 16.199 1.00 75.38 471 GLN A O 1
ATOM 3620 N N . LEU A 1 472 ? -10.319 10.627 15.693 1.00 67.31 472 LEU A N 1
ATOM 3621 C CA . LEU A 1 472 ? -10.803 10.560 17.075 1.00 67.31 472 LEU A CA 1
ATOM 3622 C C . LEU A 1 472 ? -10.482 11.807 17.942 1.00 67.31 472 LEU A C 1
ATOM 3624 O O . LEU A 1 472 ? -10.539 11.721 19.173 1.00 67.31 472 LEU A O 1
ATOM 3628 N N . ARG A 1 473 ? -10.156 12.975 17.352 1.00 62.44 473 ARG A N 1
ATOM 3629 C CA . ARG A 1 473 ? -10.040 14.254 18.092 1.00 62.44 473 ARG A CA 1
ATOM 3630 C C . ARG A 1 473 ? -11.430 14.816 18.447 1.00 62.44 473 ARG A C 1
ATOM 3632 O O . ARG A 1 473 ? -12.332 14.830 17.617 1.00 62.44 473 ARG A O 1
ATOM 3639 N N . SER A 1 474 ? -11.593 15.329 19.673 1.00 48.69 474 SER A N 1
ATOM 3640 C CA . SER A 1 474 ? -12.683 16.250 20.034 1.00 48.69 474 SER A CA 1
ATOM 3641 C C . SER A 1 474 ? -12.183 17.699 19.946 1.00 48.69 474 SER A C 1
ATOM 3643 O O . SER A 1 474 ? -11.037 17.983 20.301 1.00 48.69 474 SER A O 1
ATOM 3645 N N . GLU A 1 475 ? -13.027 18.625 19.482 1.00 36.06 475 GLU A N 1
ATOM 3646 C CA . GLU A 1 475 ? -12.658 20.028 19.191 1.00 36.06 475 GLU A CA 1
ATOM 3647 C C . GLU A 1 475 ? -12.045 20.795 20.381 1.00 36.06 475 GLU A C 1
ATOM 3649 O O . GLU A 1 475 ? -11.300 21.752 20.186 1.00 36.06 475 GLU A O 1
ATOM 3654 N N . ILE A 1 476 ? -12.273 20.341 21.617 1.00 38.12 476 ILE A N 1
ATOM 3655 C CA . ILE A 1 476 ? -11.818 21.006 22.851 1.00 38.12 476 ILE A CA 1
ATOM 3656 C C . ILE A 1 476 ? -10.278 21.032 22.965 1.00 38.12 476 ILE A C 1
ATOM 3658 O O . ILE A 1 476 ? -9.727 21.914 23.618 1.00 38.12 476 ILE A O 1
ATOM 3662 N N . SER A 1 477 ? -9.567 20.111 22.303 1.00 38.09 477 SER A N 1
ATOM 3663 C CA . SER A 1 477 ? -8.096 20.058 22.345 1.00 38.09 477 SER A CA 1
ATOM 3664 C C . SER A 1 477 ? -7.413 20.807 21.196 1.00 38.09 477 SER A C 1
ATOM 3666 O O . SER A 1 477 ? -6.240 21.136 21.321 1.00 38.09 477 SER A O 1
ATOM 3668 N N . ALA A 1 478 ? -8.118 21.097 20.095 1.00 36.38 478 ALA A N 1
ATOM 3669 C CA . ALA A 1 478 ? -7.526 21.758 18.925 1.00 36.38 478 ALA A CA 1
ATOM 3670 C C . ALA A 1 478 ? -7.257 23.255 19.163 1.00 36.38 478 ALA A C 1
ATOM 3672 O O . ALA A 1 478 ? -6.354 23.817 18.562 1.00 36.38 478 ALA A O 1
ATOM 3673 N N . LYS A 1 479 ? -7.989 23.894 20.086 1.00 33.03 479 LYS A N 1
ATOM 3674 C CA . LYS A 1 479 ? -7.768 25.304 20.455 1.00 33.03 479 LYS A CA 1
ATOM 3675 C C . LYS A 1 479 ? -6.664 25.526 21.496 1.00 33.03 479 LYS A C 1
ATOM 3677 O O . LYS A 1 479 ? -6.268 26.666 21.686 1.00 33.03 479 LYS A O 1
ATOM 3682 N N . LYS A 1 480 ? -6.179 24.477 22.176 1.00 32.84 480 LYS A N 1
ATOM 3683 C CA . LYS A 1 480 ? -5.137 24.599 23.217 1.00 32.84 480 LYS A CA 1
ATOM 3684 C C . LYS A 1 480 ? -3.706 24.392 22.711 1.00 32.84 480 LYS A C 1
ATOM 3686 O O . LYS A 1 480 ? -2.787 24.775 23.418 1.00 32.84 480 LYS A O 1
ATOM 3691 N N . GLU A 1 481 ? -3.516 23.814 21.525 1.00 34.03 481 GLU A N 1
ATOM 3692 C CA . GLU A 1 481 ? -2.180 23.632 20.921 1.00 34.03 481 GLU A CA 1
ATOM 3693 C C . GLU A 1 481 ? -1.778 24.812 20.009 1.00 34.03 481 GLU A C 1
ATOM 3695 O O . GLU A 1 481 ? -0.598 25.004 19.759 1.00 34.03 481 GLU A O 1
ATOM 3700 N N . ASN A 1 482 ? -2.715 25.678 19.601 1.00 33.69 482 ASN A N 1
ATOM 3701 C CA . ASN A 1 482 ? -2.429 26.838 18.737 1.00 33.69 482 ASN A CA 1
ATOM 3702 C C . ASN A 1 482 ? -1.807 28.048 19.471 1.00 33.69 482 ASN A C 1
ATOM 3704 O O . ASN A 1 482 ? -1.777 29.144 18.920 1.00 33.69 482 ASN A O 1
ATOM 3708 N N . SER A 1 483 ? -1.341 27.886 20.713 1.00 29.50 483 SER A N 1
ATOM 3709 C CA . SER A 1 483 ? -0.682 28.963 21.470 1.00 29.50 483 SER A CA 1
ATOM 3710 C C . SER A 1 483 ? 0.553 28.510 22.249 1.00 29.50 483 SER A C 1
ATOM 3712 O O . SER A 1 483 ? 0.966 29.195 23.181 1.00 29.50 483 SER A O 1
ATOM 3714 N N . ALA A 1 484 ? 1.121 27.349 21.930 1.00 31.33 484 ALA A N 1
ATOM 3715 C CA . ALA A 1 484 ? 2.337 26.876 22.575 1.00 31.33 484 ALA A CA 1
ATOM 3716 C C . ALA A 1 484 ? 3.164 26.075 21.572 1.00 31.33 484 ALA A C 1
ATOM 3718 O O . ALA A 1 484 ? 3.021 24.863 21.502 1.00 31.33 484 ALA A O 1
ATOM 3719 N N . ASP A 1 485 ? 3.941 26.792 20.759 1.00 26.03 485 ASP A N 1
ATOM 3720 C CA . ASP A 1 485 ? 5.289 26.400 20.329 1.00 26.03 485 ASP A CA 1
ATOM 3721 C C . ASP A 1 485 ? 5.890 27.531 19.472 1.00 26.03 485 ASP A C 1
ATOM 3723 O O . ASP A 1 485 ? 6.076 27.405 18.268 1.00 26.03 485 ASP A O 1
ATOM 3727 N N . GLU A 1 486 ? 6.210 28.659 20.114 1.00 24.66 486 GLU A N 1
ATOM 3728 C CA . GLU A 1 486 ? 7.273 29.552 19.643 1.00 24.66 486 GLU A CA 1
ATOM 3729 C C . GLU A 1 486 ? 8.139 30.016 20.823 1.00 24.66 486 GLU A C 1
ATOM 3731 O O . GLU A 1 486 ? 7.654 30.539 21.825 1.00 24.66 486 GLU A O 1
ATOM 3736 N N . SER A 1 487 ? 9.451 29.871 20.625 1.00 26.17 487 SER A N 1
ATOM 3737 C CA . SER A 1 487 ? 10.574 30.506 21.326 1.00 26.17 487 SER A CA 1
ATOM 3738 C C . SER A 1 487 ? 11.041 29.954 22.686 1.00 26.17 487 SER A C 1
ATOM 3740 O O . SER A 1 487 ? 10.478 30.153 23.758 1.00 26.17 487 SER A O 1
ATOM 3742 N N . SER A 1 488 ? 12.219 29.334 22.623 1.00 23.36 488 SER A N 1
ATOM 3743 C CA . SER A 1 488 ? 13.233 29.329 23.672 1.00 23.36 488 SER A CA 1
ATOM 3744 C C . SER A 1 488 ? 13.811 30.738 23.884 1.00 23.36 488 SER A C 1
ATOM 3746 O O . SER A 1 488 ? 14.325 31.309 22.922 1.00 23.36 488 SER A O 1
ATOM 3748 N N . ASN A 1 489 ? 13.797 31.262 25.118 1.00 23.70 489 ASN A N 1
ATOM 3749 C CA . ASN A 1 489 ? 14.980 31.779 25.844 1.00 23.70 489 ASN A CA 1
ATOM 3750 C C . ASN A 1 489 ? 14.615 32.637 27.078 1.00 23.70 489 ASN A C 1
ATOM 3752 O O . ASN A 1 489 ? 13.935 33.645 26.957 1.00 23.70 489 ASN A O 1
ATOM 3756 N N . GLY A 1 490 ? 15.214 32.293 28.227 1.00 22.81 490 GLY A N 1
ATOM 3757 C CA . GLY A 1 490 ? 15.874 33.252 29.130 1.00 22.81 490 GLY A CA 1
ATOM 3758 C C . GLY A 1 490 ? 15.067 34.056 30.169 1.00 22.81 490 GLY A C 1
ATOM 3759 O O . GLY A 1 490 ? 14.456 35.060 29.844 1.00 22.81 490 GLY A O 1
ATOM 3760 N N . ALA A 1 491 ? 15.312 33.711 31.443 1.00 22.14 491 ALA A N 1
ATOM 3761 C CA . ALA A 1 491 ? 15.425 34.593 32.624 1.00 22.14 491 ALA A CA 1
ATOM 3762 C C . ALA A 1 491 ? 14.165 35.115 33.371 1.00 22.14 491 ALA A C 1
ATOM 3764 O O . ALA A 1 491 ? 13.466 36.022 32.943 1.00 22.14 491 ALA A O 1
ATOM 3765 N N . THR A 1 492 ? 13.999 34.567 34.588 1.00 23.34 492 THR A N 1
ATOM 3766 C CA . THR A 1 492 ? 13.568 35.173 35.875 1.00 23.34 492 THR A CA 1
ATOM 3767 C C . THR A 1 492 ? 12.638 36.399 35.888 1.00 23.34 492 THR A C 1
ATOM 3769 O O . THR A 1 492 ? 13.094 37.499 35.582 1.00 23.34 492 THR A O 1
ATOM 3772 N N . LYS A 1 493 ? 11.445 36.252 36.498 1.00 20.98 493 LYS A N 1
ATOM 3773 C CA . LYS A 1 493 ? 11.013 37.016 37.697 1.00 20.98 493 LYS A CA 1
ATOM 3774 C C . LYS A 1 493 ? 9.629 36.590 38.234 1.00 20.98 493 LYS A C 1
ATOM 3776 O O . LYS A 1 493 ? 8.682 36.437 37.478 1.00 20.98 493 LYS A O 1
ATOM 3781 N N . GLU A 1 494 ? 9.625 36.367 39.548 1.00 19.95 494 GLU A N 1
ATOM 3782 C CA . GLU A 1 494 ? 8.613 36.527 40.614 1.00 19.95 494 GLU A CA 1
ATOM 3783 C C . GLU A 1 494 ? 7.097 36.646 40.314 1.00 19.95 494 GLU A C 1
ATOM 3785 O O . GLU A 1 494 ? 6.646 37.436 39.490 1.00 19.95 494 GLU A O 1
ATOM 3790 N N . LEU A 1 495 ? 6.321 35.900 41.122 1.00 21.38 495 LEU A N 1
ATOM 3791 C CA . LEU A 1 495 ? 4.891 36.085 41.444 1.00 21.38 495 LEU A CA 1
ATOM 3792 C C . LEU A 1 495 ? 4.634 37.423 42.183 1.00 21.38 495 LEU A C 1
ATOM 3794 O O . LEU A 1 495 ? 5.547 37.907 42.853 1.00 21.38 495 LEU A O 1
ATOM 3798 N N . PRO A 1 496 ? 3.411 37.997 42.122 1.00 24.81 496 PRO A N 1
ATOM 3799 C CA . PRO A 1 496 ? 2.338 37.704 43.110 1.00 24.81 496 PRO A CA 1
ATOM 3800 C C . PRO A 1 496 ? 0.937 37.560 42.458 1.00 24.81 496 PRO A C 1
ATOM 3802 O O . PRO A 1 496 ? 0.608 38.270 41.517 1.00 24.81 496 PRO A O 1
ATOM 3805 N N . SER A 1 497 ? 0.158 36.504 42.728 1.00 24.48 497 SER A N 1
ATOM 3806 C CA . SER A 1 497 ? -0.911 36.388 43.749 1.00 24.48 497 SER A CA 1
ATOM 3807 C C . SER A 1 497 ? -1.913 37.552 43.811 1.00 24.48 497 SER A C 1
ATOM 3809 O O . SER A 1 497 ? -1.571 38.594 44.353 1.00 24.48 497 SER A O 1
ATOM 3811 N N . GLU A 1 498 ? -3.158 37.313 43.379 1.00 22.95 498 GLU A N 1
ATOM 3812 C CA . GLU A 1 498 ? -4.367 37.883 43.997 1.00 22.95 498 GLU A CA 1
ATOM 3813 C C . GLU A 1 498 ? -5.614 37.021 43.686 1.00 22.95 498 GLU A C 1
ATOM 3815 O O . GLU A 1 498 ? -5.802 36.522 42.574 1.00 22.95 498 GLU A O 1
ATOM 3820 N N . ASP A 1 499 ? -6.395 36.801 44.744 1.00 21.47 499 ASP A N 1
ATOM 3821 C CA . ASP A 1 499 ? -7.578 35.947 44.916 1.00 21.47 499 ASP A CA 1
ATOM 3822 C C . ASP A 1 499 ? -8.819 36.476 44.128 1.00 21.47 499 ASP A C 1
ATOM 3824 O O . ASP A 1 499 ? -8.807 37.595 43.631 1.00 21.47 499 ASP A O 1
ATOM 3828 N N . ILE A 1 500 ? -9.952 35.780 43.923 1.00 22.77 500 ILE A N 1
ATOM 3829 C CA . ILE A 1 500 ? -11.047 35.583 44.901 1.00 22.77 500 ILE A CA 1
ATOM 3830 C C . ILE A 1 500 ? -12.225 34.776 44.265 1.00 22.77 500 ILE A C 1
ATOM 3832 O O . ILE A 1 500 ? -12.661 35.049 43.150 1.00 22.77 500 ILE A O 1
ATOM 3836 N N . ASN A 1 501 ? -12.755 33.834 45.066 1.00 22.05 501 ASN A N 1
ATOM 3837 C CA . ASN A 1 501 ? -14.109 33.235 45.226 1.00 22.05 501 ASN A CA 1
ATOM 3838 C C . ASN A 1 501 ? -15.040 32.782 44.073 1.00 22.05 501 ASN A C 1
ATOM 3840 O O . ASN A 1 501 ? -15.739 33.560 43.436 1.00 22.05 501 ASN A O 1
ATOM 3844 N N . ILE A 1 502 ? -15.232 31.454 44.015 1.00 27.97 502 ILE A N 1
ATOM 3845 C CA . ILE A 1 502 ? -16.392 30.671 44.525 1.00 27.97 502 ILE A CA 1
ATOM 3846 C C . ILE A 1 502 ? -17.787 31.359 44.548 1.00 27.97 502 ILE A C 1
ATOM 3848 O O . ILE A 1 502 ? -18.054 32.158 45.441 1.00 27.97 502 ILE A O 1
ATOM 3852 N N . ASN A 1 503 ? -18.740 30.897 43.711 1.00 22.84 503 ASN A N 1
ATOM 3853 C CA . ASN A 1 503 ? -19.955 30.182 44.175 1.00 22.84 503 ASN A CA 1
ATOM 3854 C C . ASN A 1 503 ? -20.935 29.715 43.067 1.00 22.84 503 ASN A C 1
ATOM 3856 O O . ASN A 1 503 ? -21.319 30.456 42.171 1.00 22.84 503 ASN A O 1
ATOM 3860 N N . SER A 1 504 ? -21.386 28.466 43.244 1.00 26.69 504 SER A N 1
ATOM 3861 C CA . SER A 1 504 ? -22.725 27.904 42.980 1.00 26.69 504 SER A CA 1
ATOM 3862 C C . SER A 1 504 ? -23.440 28.114 41.630 1.00 26.69 504 SER A C 1
ATOM 3864 O O . SER A 1 504 ? -24.134 29.105 41.427 1.00 26.69 504 SER A O 1
ATOM 3866 N N . ALA A 1 505 ? -23.500 27.043 40.832 1.00 23.86 505 ALA A N 1
ATOM 3867 C CA . ALA A 1 505 ? -24.763 26.552 40.267 1.00 23.86 505 ALA A CA 1
ATOM 3868 C C . ALA A 1 505 ? -24.626 25.066 39.901 1.00 23.86 505 ALA A C 1
ATOM 3870 O O . ALA A 1 505 ? -23.883 24.694 38.997 1.00 23.86 505 ALA A O 1
ATOM 3871 N N . VAL A 1 506 ? -25.346 24.211 40.626 1.00 34.47 506 VAL A N 1
ATOM 3872 C CA . VAL A 1 506 ? -25.600 22.811 40.270 1.00 34.47 506 VAL A CA 1
ATOM 3873 C C . VAL A 1 506 ? -26.653 22.793 39.158 1.00 34.47 506 VAL A C 1
ATOM 3875 O O . VAL A 1 506 ? -27.767 23.249 39.415 1.00 34.47 506 VAL A O 1
ATOM 3878 N N . PRO A 1 507 ? -26.400 22.218 37.966 1.00 26.11 507 PRO A N 1
ATOM 3879 C CA . PRO A 1 507 ? -27.477 21.812 37.081 1.00 26.11 507 PRO A CA 1
ATOM 3880 C C . PRO A 1 507 ? -27.848 20.363 37.405 1.00 26.11 507 PRO A C 1
ATOM 3882 O O . PRO A 1 507 ? -27.093 19.413 37.184 1.00 26.11 507 PRO A O 1
ATOM 3885 N N . SER A 1 508 ? -29.039 20.245 37.973 1.00 28.16 508 SER A N 1
ATOM 3886 C CA . SER A 1 508 ? -29.896 19.071 38.093 1.00 28.16 508 SER A CA 1
ATOM 3887 C C . SER A 1 508 ? -29.655 17.950 37.064 1.00 28.16 508 SER A C 1
ATOM 3889 O O . SER A 1 508 ? -29.751 18.132 35.855 1.00 28.16 508 SER A O 1
ATOM 3891 N N . ASN A 1 509 ? -29.384 16.750 37.589 1.00 35.94 509 ASN A N 1
ATOM 3892 C CA . ASN A 1 509 ? -29.987 15.434 37.296 1.00 35.94 509 ASN A CA 1
ATOM 3893 C C . ASN A 1 509 ? -30.669 15.133 35.933 1.00 35.94 509 ASN A C 1
ATOM 3895 O O . ASN A 1 509 ? -31.581 14.311 35.876 1.00 35.94 509 ASN A O 1
ATOM 3899 N N . GLN A 1 510 ? -30.195 15.679 34.812 1.00 32.91 510 GLN A N 1
ATOM 3900 C CA . GLN A 1 510 ? -30.579 15.221 33.464 1.00 32.91 510 GLN A CA 1
ATOM 3901 C C . GLN A 1 510 ? -29.405 14.686 32.627 1.00 32.91 510 GLN A C 1
ATOM 3903 O O . GLN A 1 510 ? -29.634 13.965 31.658 1.00 32.91 510 GLN A O 1
ATOM 3908 N N . ASN A 1 511 ? -28.150 14.899 33.041 1.00 32.69 511 ASN A N 1
ATOM 3909 C CA . ASN A 1 511 ? -26.976 14.425 32.290 1.00 32.69 511 ASN A CA 1
ATOM 3910 C C . ASN A 1 511 ? -26.526 12.985 32.620 1.00 32.69 511 ASN A C 1
ATOM 3912 O O . ASN A 1 511 ? -25.789 12.387 31.837 1.00 32.69 511 ASN A O 1
ATOM 3916 N N . LEU A 1 512 ? -27.007 12.375 33.712 1.00 35.22 512 LEU A N 1
ATOM 3917 C CA . LEU A 1 512 ? -26.671 10.981 34.060 1.00 35.22 512 LEU A CA 1
ATOM 3918 C C . LEU A 1 512 ? -27.530 9.926 33.342 1.00 35.22 512 LEU A C 1
ATOM 3920 O O . LEU A 1 512 ? -27.146 8.760 33.309 1.00 35.22 512 LEU A O 1
ATOM 3924 N N . ARG A 1 513 ? -28.636 10.318 32.692 1.00 31.31 513 ARG A N 1
ATOM 3925 C CA . ARG A 1 513 ? -29.420 9.414 31.825 1.00 31.31 513 ARG A CA 1
ATOM 3926 C C . ARG A 1 513 ? -28.787 9.181 30.448 1.00 31.31 513 ARG A C 1
ATOM 3928 O O . ARG A 1 513 ? -29.141 8.216 29.785 1.00 31.31 513 ARG A O 1
ATOM 3935 N N . TRP A 1 514 ? -27.834 10.017 30.024 1.00 32.47 514 TRP A N 1
ATOM 3936 C CA . TRP A 1 514 ? -27.184 9.871 28.713 1.00 32.47 514 TRP A CA 1
ATOM 3937 C C . TRP A 1 514 ? -26.011 8.872 28.735 1.00 32.47 514 TRP A C 1
ATOM 3939 O O . TRP A 1 514 ? -25.698 8.254 27.724 1.00 32.47 514 TRP A O 1
ATOM 3949 N N . LEU A 1 515 ? -25.392 8.644 29.903 1.00 28.88 515 LEU A N 1
ATOM 3950 C CA . LEU A 1 515 ? -24.298 7.674 30.075 1.00 28.88 515 LEU A CA 1
ATOM 3951 C C . LEU A 1 515 ? -24.777 6.220 30.244 1.00 28.88 515 LEU A C 1
ATOM 3953 O O . LEU A 1 515 ? -23.980 5.300 30.069 1.00 28.88 515 LEU A O 1
ATOM 3957 N N . SER A 1 516 ? -26.059 5.999 30.556 1.00 34.97 516 SER A N 1
ATOM 3958 C CA . SER A 1 516 ? -26.647 4.664 30.739 1.00 34.97 516 SER A CA 1
ATOM 3959 C C . SER A 1 516 ? -27.240 4.054 29.464 1.00 34.97 516 SER A C 1
ATOM 3961 O O . SER A 1 516 ? -27.520 2.860 29.453 1.00 34.97 516 SER A O 1
ATOM 3963 N N . GLN A 1 517 ? -27.391 4.822 28.378 1.00 36.03 517 GLN A N 1
ATOM 3964 C CA . GLN A 1 517 ? -27.944 4.318 27.112 1.00 36.03 517 GLN A CA 1
ATOM 3965 C C . GLN A 1 517 ? -26.884 3.795 26.120 1.00 36.03 517 GLN A C 1
ATOM 3967 O O . GLN A 1 517 ? -27.252 3.144 25.147 1.00 36.03 517 GLN A O 1
ATOM 3972 N N . HIS A 1 518 ? -25.577 3.994 26.358 1.00 31.98 518 HIS A N 1
ATOM 3973 C CA . HIS A 1 518 ? -24.504 3.639 25.402 1.00 31.98 518 HIS A CA 1
ATOM 3974 C C . HIS A 1 518 ? -23.298 2.904 26.026 1.00 31.98 518 HIS A C 1
ATOM 3976 O O . HIS A 1 518 ? -22.146 3.200 25.717 1.00 31.98 518 HIS A O 1
ATOM 3982 N N . ARG A 1 519 ? -23.524 1.927 26.916 1.00 29.12 519 ARG A N 1
ATOM 3983 C CA . ARG A 1 519 ? -22.442 1.082 27.481 1.00 29.12 519 ARG A CA 1
ATOM 3984 C C . ARG A 1 519 ? -22.586 -0.419 27.204 1.00 29.12 519 ARG A C 1
ATOM 3986 O O . ARG A 1 519 ? -22.021 -1.235 27.921 1.00 29.12 519 ARG A O 1
ATOM 3993 N N . GLY A 1 520 ? -23.319 -0.775 26.151 1.00 31.19 520 GLY A N 1
ATOM 3994 C CA . GLY A 1 520 ? -23.648 -2.161 25.813 1.00 31.19 520 GLY A CA 1
ATOM 3995 C C . GLY A 1 520 ? -23.433 -2.533 24.350 1.00 31.19 520 GLY A C 1
ATOM 3996 O O . GLY A 1 520 ? -24.237 -3.282 23.820 1.00 31.19 520 GLY A O 1
ATOM 3997 N N . ILE A 1 521 ? -22.385 -2.026 23.700 1.00 32.09 521 ILE A N 1
ATOM 3998 C CA . ILE A 1 521 ? -21.784 -2.680 22.532 1.00 32.09 521 ILE A CA 1
ATOM 3999 C C . ILE A 1 521 ? -20.276 -2.506 22.702 1.00 32.09 521 ILE A C 1
ATOM 4001 O O . ILE A 1 521 ? -19.794 -1.379 22.753 1.00 32.09 521 ILE A O 1
ATOM 4005 N N . ALA A 1 522 ? -19.532 -3.592 22.903 1.00 30.69 522 ALA A N 1
ATOM 4006 C CA . ALA A 1 522 ? -18.110 -3.568 22.589 1.00 30.69 522 ALA A CA 1
ATOM 4007 C C . ALA A 1 522 ? -18.025 -3.746 21.074 1.00 30.69 522 ALA A C 1
ATOM 4009 O O . ALA A 1 522 ? -18.374 -4.833 20.600 1.00 30.69 522 ALA A O 1
ATOM 4010 N N . PRO A 1 523 ? -17.584 -2.735 20.310 1.00 32.00 523 PRO A N 1
ATOM 4011 C CA . PRO A 1 523 ? -17.415 -2.920 18.892 1.00 32.00 523 PRO A CA 1
ATOM 4012 C C . PRO A 1 523 ? -16.228 -3.832 18.664 1.00 32.00 523 PRO A C 1
ATOM 4014 O O . PRO A 1 523 ? -15.077 -3.447 18.858 1.00 32.00 523 PRO A O 1
ATOM 4017 N N . SER A 1 524 ? -16.483 -5.017 18.129 1.00 37.19 524 SER A N 1
ATOM 4018 C CA . SER A 1 524 ? -15.512 -5.664 17.256 1.00 37.19 524 SER A CA 1
ATOM 4019 C C . SER A 1 524 ? -15.522 -4.973 15.890 1.00 37.19 524 SER A C 1
ATOM 4021 O O . SER A 1 524 ? -15.757 -5.621 14.875 1.00 37.19 524 SER A O 1
ATOM 4023 N N . SER A 1 525 ? -15.356 -3.652 15.858 1.00 41.47 525 SER A N 1
ATOM 4024 C CA . SER A 1 525 ? -14.969 -2.914 14.664 1.00 41.47 525 SER A CA 1
ATOM 4025 C C . SER A 1 525 ? -14.756 -1.446 15.021 1.00 41.47 525 SER A C 1
ATOM 4027 O O . SER A 1 525 ? -15.597 -0.795 15.636 1.00 41.47 525 SER A O 1
ATOM 4029 N N . TYR A 1 526 ? -13.664 -0.876 14.528 1.00 40.72 526 TYR A N 1
ATOM 4030 C CA . TYR A 1 526 ? -13.470 0.571 14.397 1.00 40.72 526 TYR A CA 1
ATOM 4031 C C . TYR A 1 526 ? -14.692 1.283 13.750 1.00 40.72 526 TYR A C 1
ATOM 4033 O O . TYR A 1 526 ? -14.867 2.492 13.858 1.00 40.72 526 TYR A O 1
ATOM 4041 N N . GLN A 1 527 ? -15.575 0.522 13.094 1.00 40.41 527 GLN A N 1
ATOM 4042 C CA . GLN A 1 527 ? -16.792 0.961 12.428 1.00 40.41 527 GLN A CA 1
ATOM 4043 C C . GLN A 1 527 ? -17.851 1.546 13.377 1.00 40.41 527 GLN A C 1
ATOM 4045 O O . GLN A 1 527 ? -18.416 2.575 13.016 1.00 40.41 527 GLN A O 1
ATOM 4050 N N . GLU A 1 528 ? -18.103 0.977 14.565 1.00 40.94 528 GLU A N 1
ATOM 4051 C CA . GLU A 1 528 ? -19.212 1.444 15.428 1.00 40.94 528 GLU A CA 1
ATOM 4052 C C . GLU A 1 528 ? -18.912 2.748 16.175 1.00 40.94 528 GLU A C 1
ATOM 4054 O O . GLU A 1 528 ? -19.839 3.510 16.437 1.00 40.94 528 GLU A O 1
ATOM 4059 N N . VAL A 1 529 ? -17.636 3.080 16.420 1.00 47.06 529 VAL A N 1
ATOM 4060 C CA . VAL A 1 529 ? -17.232 4.388 16.990 1.00 47.06 529 VAL A CA 1
ATOM 4061 C C . VAL A 1 529 ? -17.684 5.560 16.103 1.00 47.06 529 VAL A C 1
ATOM 4063 O O . VAL A 1 529 ? -17.835 6.678 16.585 1.00 47.06 529 VAL A O 1
ATOM 4066 N N . HIS A 1 530 ? -17.948 5.299 14.821 1.00 42.25 530 HIS A N 1
ATOM 4067 C CA . HIS A 1 530 ? -18.405 6.282 13.839 1.00 42.25 530 HIS A CA 1
ATOM 4068 C C . HIS A 1 530 ? -19.872 6.108 13.403 1.00 42.25 530 HIS A C 1
ATOM 4070 O O . HIS A 1 530 ? -20.354 6.907 12.606 1.00 42.25 530 HIS A O 1
ATOM 4076 N N . ILE A 1 531 ? -20.584 5.066 13.857 1.00 37.50 531 ILE A N 1
ATOM 4077 C CA . ILE A 1 531 ? -22.006 4.853 13.507 1.00 37.50 531 ILE A CA 1
ATOM 4078 C C . ILE A 1 531 ? -22.931 5.736 14.375 1.00 37.50 531 ILE A C 1
ATOM 4080 O O . ILE A 1 531 ? -24.079 5.966 14.012 1.00 37.50 531 ILE A O 1
ATOM 4084 N N . SER A 1 532 ? -22.432 6.320 15.471 1.00 34.19 532 SER A N 1
ATOM 4085 C CA . SER A 1 532 ? -23.244 7.079 16.437 1.00 34.19 532 SER A CA 1
ATOM 4086 C C . SER A 1 532 ? -23.585 8.536 16.068 1.00 34.19 532 SER A C 1
ATOM 4088 O O . SER A 1 532 ? -24.138 9.229 16.915 1.00 34.19 532 SER A O 1
ATOM 4090 N N . ASP A 1 533 ? -23.260 9.031 14.867 1.00 35.53 533 ASP A N 1
ATOM 4091 C CA . ASP A 1 533 ? -23.473 10.449 14.489 1.00 35.53 533 ASP A CA 1
ATOM 4092 C C . ASP A 1 533 ? -24.702 10.693 13.580 1.00 35.53 533 ASP A C 1
ATOM 4094 O O . ASP A 1 533 ? -24.892 11.795 13.071 1.00 35.53 533 ASP A O 1
ATOM 4098 N N . CYS A 1 534 ? -25.579 9.701 13.395 1.00 27.78 534 CYS A N 1
ATOM 4099 C CA . CYS A 1 534 ? -26.852 9.868 12.677 1.00 27.78 534 CYS A CA 1
ATOM 4100 C C . CYS A 1 534 ? -28.045 9.984 13.641 1.00 27.78 534 CYS A C 1
ATOM 4102 O O . CYS A 1 534 ? -28.957 9.170 13.577 1.00 27.78 534 CYS A O 1
ATOM 4104 N N . ASP A 1 535 ? -28.054 10.995 14.513 1.00 28.69 535 ASP A N 1
ATOM 4105 C CA . ASP A 1 535 ? -29.269 11.405 15.232 1.00 28.69 535 ASP A CA 1
ATOM 4106 C C . ASP A 1 535 ? -29.707 12.791 14.745 1.00 28.69 535 ASP A C 1
ATOM 4108 O O . ASP A 1 535 ? -29.130 13.831 15.075 1.00 28.69 535 ASP A O 1
ATOM 4112 N N . ILE A 1 536 ? -30.757 12.786 13.926 1.00 35.53 536 ILE A N 1
ATOM 4113 C CA . ILE A 1 536 ? -31.517 13.967 13.527 1.00 35.53 536 ILE A CA 1
ATOM 4114 C C . ILE A 1 536 ? -32.150 14.533 14.807 1.00 35.53 536 ILE A C 1
ATOM 4116 O O . ILE A 1 536 ? -32.896 13.835 15.488 1.00 35.53 536 ILE A O 1
ATOM 4120 N N . ASN A 1 537 ? -31.861 15.803 15.109 1.00 34.53 537 ASN A N 1
ATOM 4121 C CA . ASN A 1 537 ? -32.327 16.596 16.262 1.00 34.53 537 ASN A CA 1
ATOM 4122 C C . ASN A 1 537 ? -31.429 16.583 17.514 1.00 34.53 537 ASN A C 1
ATOM 4124 O O . ASN A 1 537 ? -31.828 16.106 18.576 1.00 34.53 537 ASN A O 1
ATOM 4128 N N . LYS A 1 538 ? -30.261 17.237 17.432 1.00 28.62 538 LYS A N 1
ATOM 4129 C CA . LYS A 1 538 ? -29.712 18.094 18.509 1.00 28.62 538 LYS A CA 1
ATOM 4130 C C . LYS A 1 538 ? -28.515 18.909 18.010 1.00 28.62 538 LYS A C 1
ATOM 4132 O O . LYS A 1 538 ? -27.552 18.363 17.486 1.00 28.62 538 LYS A O 1
ATOM 4137 N N . SER A 1 539 ? -28.557 20.218 18.241 1.00 32.56 539 SER A N 1
ATOM 4138 C CA . SER A 1 539 ? -27.492 21.192 17.978 1.00 32.56 539 SER A CA 1
ATOM 4139 C C . SER A 1 539 ? -26.277 20.994 18.904 1.00 32.56 539 SER A C 1
ATOM 4141 O O . SER A 1 539 ? -26.064 21.756 19.848 1.00 32.56 539 SER A O 1
ATOM 4143 N N . ARG A 1 540 ? -25.478 19.948 18.671 1.00 29.45 540 ARG A N 1
ATOM 4144 C CA . ARG A 1 540 ? -24.115 19.815 19.217 1.00 29.45 540 ARG A CA 1
ATOM 4145 C C . ARG A 1 540 ? -23.104 20.049 18.089 1.00 29.45 540 ARG A C 1
ATOM 4147 O O . ARG A 1 540 ? -23.379 19.617 16.972 1.00 29.45 540 ARG A O 1
ATOM 4154 N N . PRO A 1 541 ? -21.949 20.694 18.346 1.00 30.70 541 PRO A N 1
ATOM 4155 C CA . PRO A 1 541 ? -20.902 20.793 17.336 1.00 30.70 541 PRO A CA 1
ATOM 4156 C C . PRO A 1 541 ? -20.480 19.372 16.945 1.00 30.70 541 PRO A C 1
ATOM 4158 O O . PRO A 1 541 ? -20.149 18.552 17.808 1.00 30.70 541 PRO A O 1
ATOM 4161 N N . ALA A 1 542 ? -20.606 19.054 15.656 1.00 34.19 542 ALA A N 1
ATOM 4162 C CA . ALA A 1 542 ? -20.349 17.725 15.122 1.00 34.19 542 ALA A CA 1
ATOM 4163 C C . ALA A 1 542 ? -18.903 17.321 15.436 1.00 34.19 542 ALA A C 1
ATOM 4165 O O . ALA A 1 542 ? -17.957 17.992 15.024 1.00 34.19 542 ALA A O 1
ATOM 4166 N N . LYS A 1 543 ? -18.706 16.212 16.158 1.00 45.09 543 LYS A N 1
ATOM 4167 C CA . LYS A 1 543 ? -17.373 15.623 16.302 1.00 45.09 543 LYS A CA 1
ATOM 4168 C C . LYS A 1 543 ? -16.929 15.176 14.907 1.00 45.09 543 LYS A C 1
ATOM 4170 O O . LYS A 1 543 ? -17.377 14.140 14.436 1.00 45.09 543 LYS A O 1
ATOM 4175 N N . LYS A 1 544 ? -16.052 15.931 14.233 1.00 51.72 544 LYS A N 1
ATOM 4176 C CA . LYS A 1 544 ? -15.436 15.503 12.963 1.00 51.72 544 LYS A CA 1
ATOM 4177 C C . LYS A 1 544 ? -14.512 14.304 13.228 1.00 51.72 544 LYS A C 1
ATOM 4179 O O . LYS A 1 544 ? -13.305 14.456 13.371 1.00 51.72 544 LYS A O 1
ATOM 4184 N N . THR A 1 545 ? -15.083 13.108 13.351 1.00 63.38 545 THR A N 1
ATOM 4185 C CA . THR A 1 545 ? -14.327 11.857 13.397 1.00 63.38 545 THR A CA 1
ATOM 4186 C C . THR A 1 545 ? -14.349 11.237 12.007 1.00 63.38 545 THR A C 1
ATOM 4188 O O . THR A 1 545 ? -15.386 10.810 11.510 1.00 63.38 545 THR A O 1
ATOM 4191 N N . HIS A 1 546 ? -13.195 11.197 11.348 1.00 76.25 546 HIS A N 1
ATOM 4192 C CA . HIS A 1 546 ? -13.047 10.563 10.040 1.00 76.25 546 HIS A CA 1
ATOM 4193 C C . HIS A 1 546 ? -12.272 9.251 10.131 1.00 76.25 546 HIS A C 1
ATOM 4195 O O . HIS A 1 546 ? -11.420 9.078 10.999 1.00 76.25 546 HIS A O 1
ATOM 4201 N N . LYS A 1 547 ? -12.565 8.326 9.211 1.00 84.56 547 LYS A N 1
ATOM 4202 C CA . LYS A 1 547 ? -11.892 7.024 9.102 1.00 84.56 547 LYS A CA 1
ATOM 4203 C C . LYS A 1 547 ? -10.769 7.104 8.074 1.00 84.56 547 LYS A C 1
ATOM 4205 O O . LYS A 1 547 ? -11.011 7.565 6.958 1.00 84.56 547 LYS A O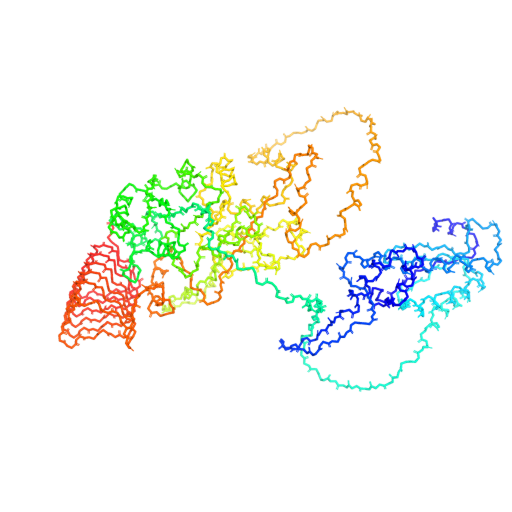 1
ATOM 4210 N N . CYS A 1 548 ? -9.581 6.600 8.402 1.00 88.94 548 CYS A N 1
ATOM 4211 C CA . CYS A 1 548 ? -8.576 6.276 7.385 1.00 88.94 548 CYS A CA 1
ATOM 4212 C C . CYS A 1 548 ? -8.528 4.758 7.221 1.00 88.94 548 CYS A C 1
ATOM 4214 O O . CYS A 1 548 ? -8.275 4.027 8.180 1.00 88.94 548 CYS A O 1
ATOM 4216 N N . CYS A 1 549 ? -8.778 4.295 6.005 1.00 90.69 549 CYS A N 1
ATOM 4217 C CA . CYS A 1 549 ? -8.720 2.887 5.652 1.00 90.69 549 CYS A CA 1
ATOM 4218 C C . CYS A 1 549 ? -7.404 2.553 4.959 1.00 90.69 549 CYS A C 1
ATOM 4220 O O . CYS A 1 549 ? -6.733 3.414 4.382 1.00 90.69 549 CYS A O 1
ATOM 4222 N N . ILE A 1 550 ? -7.068 1.273 4.996 1.00 90.56 550 ILE A N 1
ATOM 4223 C CA . ILE A 1 550 ? -5.945 0.707 4.266 1.00 90.56 550 ILE A CA 1
ATOM 4224 C C . ILE A 1 550 ? -6.459 -0.371 3.317 1.00 90.56 550 ILE A C 1
ATOM 4226 O O . ILE A 1 550 ? -7.357 -1.138 3.660 1.00 90.56 550 ILE A O 1
ATOM 4230 N N . TYR A 1 551 ? -5.881 -0.428 2.124 1.00 91.06 551 TYR A N 1
ATOM 4231 C CA . TYR A 1 551 ? -5.995 -1.579 1.245 1.00 91.06 551 TYR A CA 1
ATOM 4232 C C . TYR A 1 551 ? -4.628 -2.258 1.183 1.00 91.06 551 TYR A C 1
ATOM 4234 O O . TYR A 1 551 ? -3.640 -1.631 0.798 1.00 91.06 551 TYR A O 1
ATOM 4242 N N . LEU A 1 552 ? -4.566 -3.522 1.600 1.00 88.62 552 LEU A N 1
ATOM 4243 C CA . LEU A 1 552 ? -3.342 -4.318 1.575 1.00 88.62 552 LEU A CA 1
ATOM 4244 C C . LEU A 1 552 ? -3.325 -5.202 0.332 1.00 88.62 552 LEU A C 1
ATOM 4246 O O . LEU A 1 552 ? -4.258 -5.975 0.111 1.00 88.62 552 LEU A O 1
ATOM 4250 N N . SER A 1 553 ? -2.247 -5.112 -0.444 1.00 82.50 553 SER A N 1
ATOM 4251 C CA . SER A 1 553 ? -2.013 -6.014 -1.572 1.00 82.50 553 SER A CA 1
ATOM 4252 C C . SER A 1 553 ? -1.844 -7.468 -1.108 1.00 82.50 553 SER A C 1
ATOM 4254 O O . SER A 1 553 ? -1.213 -7.738 -0.078 1.00 82.50 553 SER A O 1
ATOM 4256 N N . GLY A 1 554 ? -2.399 -8.413 -1.871 1.00 73.62 554 GLY A N 1
ATOM 4257 C CA . GLY A 1 554 ? -2.194 -9.844 -1.647 1.00 73.62 554 GLY A CA 1
ATOM 4258 C C . GLY A 1 554 ? -0.759 -10.278 -1.969 1.00 73.62 554 GLY A C 1
ATOM 4259 O O . GLY A 1 554 ? -0.071 -9.646 -2.761 1.00 73.62 554 GLY A O 1
ATOM 4260 N N . LYS A 1 555 ? -0.297 -11.405 -1.406 1.00 68.44 555 LYS A N 1
ATOM 4261 C CA . LYS A 1 555 ? 1.065 -11.931 -1.666 1.00 68.44 555 LYS A CA 1
ATOM 4262 C C . LYS A 1 555 ? 1.331 -12.298 -3.135 1.00 68.44 555 LYS A C 1
ATOM 4264 O O . LYS A 1 555 ? 2.478 -12.494 -3.504 1.00 68.44 555 LYS A O 1
ATOM 4269 N N . THR A 1 556 ? 0.283 -12.444 -3.940 1.00 71.75 556 THR A N 1
ATOM 4270 C CA . THR A 1 556 ? 0.352 -12.831 -5.356 1.00 71.75 556 THR A CA 1
ATOM 4271 C C . THR A 1 556 ? 0.312 -11.642 -6.313 1.00 71.75 556 THR A C 1
ATOM 4273 O O . THR A 1 556 ? 0.414 -11.854 -7.515 1.00 71.75 556 THR A O 1
ATOM 4276 N N . GLN A 1 557 ? 0.078 -10.434 -5.796 1.00 78.25 557 GLN A N 1
ATOM 4277 C CA . GLN A 1 557 ? -0.082 -9.212 -6.578 1.00 78.25 557 GLN A CA 1
ATOM 4278 C C . GLN A 1 557 ? 1.241 -8.452 -6.624 1.00 78.25 557 GLN A C 1
ATOM 4280 O O . GLN A 1 557 ? 1.864 -8.217 -5.583 1.00 78.25 557 GLN A O 1
ATOM 4285 N N . TYR A 1 558 ? 1.665 -8.066 -7.822 1.00 84.75 558 TYR A N 1
ATOM 4286 C CA . TYR A 1 558 ? 2.886 -7.298 -8.019 1.00 84.75 558 TYR A CA 1
ATOM 4287 C C . TYR A 1 558 ? 2.619 -5.801 -7.854 1.00 84.75 558 TYR A C 1
ATOM 4289 O O . TYR A 1 558 ? 1.657 -5.245 -8.383 1.00 84.75 558 TYR A O 1
ATOM 4297 N N . CYS A 1 559 ? 3.492 -5.125 -7.116 1.00 85.25 559 CYS A N 1
ATOM 4298 C CA . CYS A 1 559 ? 3.387 -3.698 -6.858 1.00 85.25 559 CYS A CA 1
ATOM 4299 C C . CYS A 1 559 ? 4.768 -3.149 -6.509 1.00 85.25 559 CYS A C 1
ATOM 4301 O O . CYS A 1 559 ? 5.337 -3.485 -5.471 1.00 85.25 559 CYS A O 1
ATOM 4303 N N . ALA A 1 560 ? 5.296 -2.292 -7.374 1.00 85.62 560 ALA A N 1
ATOM 4304 C CA . ALA A 1 560 ? 6.595 -1.664 -7.206 1.00 85.62 560 ALA A CA 1
ATOM 4305 C C . ALA A 1 560 ? 6.540 -0.193 -7.628 1.00 85.62 560 ALA A C 1
ATOM 4307 O O . ALA A 1 560 ? 5.767 0.201 -8.501 1.00 85.62 560 ALA A O 1
ATOM 4308 N N . ARG A 1 561 ? 7.375 0.638 -6.997 1.00 86.00 561 ARG A N 1
ATOM 4309 C CA . ARG A 1 561 ? 7.509 2.059 -7.340 1.00 86.00 561 ARG A CA 1
ATOM 4310 C C . ARG A 1 561 ? 8.911 2.381 -7.804 1.00 86.00 561 ARG A C 1
ATOM 4312 O O . ARG A 1 561 ? 9.887 2.017 -7.153 1.00 86.00 561 ARG A O 1
ATOM 4319 N N . LEU A 1 562 ? 8.992 3.163 -8.869 1.00 84.62 562 LEU A N 1
ATOM 4320 C CA . LEU A 1 562 ? 10.250 3.616 -9.439 1.00 84.62 562 LEU A CA 1
ATOM 4321 C C . LEU A 1 562 ? 10.689 4.917 -8.752 1.00 84.62 562 LEU A C 1
ATOM 4323 O O . LEU A 1 562 ? 10.335 6.026 -9.155 1.00 84.62 562 LEU A O 1
ATOM 4327 N N . ASN A 1 563 ? 11.449 4.780 -7.665 1.00 79.69 563 ASN A N 1
ATOM 4328 C CA . ASN A 1 563 ? 11.965 5.901 -6.870 1.00 79.69 563 ASN A CA 1
ATOM 4329 C C . ASN A 1 563 ? 13.501 5.981 -6.808 1.00 79.69 563 ASN A C 1
ATOM 4331 O O . ASN A 1 563 ? 14.027 6.945 -6.252 1.00 79.69 563 ASN A O 1
ATOM 4335 N N . SER A 1 564 ? 14.200 4.981 -7.346 1.00 82.94 564 SER A N 1
ATOM 4336 C CA . SER A 1 564 ? 15.658 4.895 -7.405 1.00 82.94 564 SER A CA 1
ATOM 4337 C C . SER A 1 564 ? 16.099 4.177 -8.682 1.00 82.94 564 SER A C 1
ATOM 4339 O O . SER A 1 564 ? 15.327 3.430 -9.287 1.00 82.94 564 SER A O 1
ATOM 4341 N N . VAL A 1 565 ? 17.354 4.386 -9.083 1.00 80.75 565 VAL A N 1
ATOM 4342 C CA . VAL A 1 565 ? 17.944 3.700 -10.246 1.00 80.75 565 VAL A CA 1
ATOM 4343 C C . VAL A 1 565 ? 17.997 2.181 -10.031 1.00 80.75 565 VAL A C 1
ATOM 4345 O O . VAL A 1 565 ? 17.783 1.409 -10.960 1.00 80.75 565 VAL A O 1
ATOM 4348 N N . GLN A 1 566 ? 18.194 1.741 -8.786 1.00 80.81 566 GLN A N 1
ATOM 4349 C CA . GLN A 1 566 ? 18.114 0.325 -8.418 1.00 80.81 566 GLN A CA 1
ATOM 4350 C C . GLN A 1 566 ? 16.699 -0.225 -8.619 1.00 80.81 566 GLN A C 1
ATOM 4352 O O . GLN A 1 566 ? 16.538 -1.253 -9.269 1.00 80.81 566 GLN A O 1
ATOM 4357 N N . ALA A 1 567 ? 15.671 0.501 -8.163 1.00 82.81 567 ALA A N 1
ATOM 4358 C CA . ALA A 1 567 ? 14.280 0.111 -8.381 1.00 82.81 567 ALA A CA 1
ATOM 4359 C C . ALA A 1 567 ? 13.942 0.043 -9.878 1.00 82.81 567 ALA A C 1
ATOM 4361 O O . ALA A 1 567 ? 13.242 -0.867 -10.299 1.00 82.81 567 ALA A O 1
ATOM 4362 N N . PHE A 1 568 ? 14.476 0.949 -10.703 1.00 86.50 568 PHE A N 1
ATOM 4363 C CA . PHE A 1 568 ? 14.328 0.863 -12.159 1.00 86.50 568 PHE A CA 1
ATOM 4364 C C . PHE A 1 568 ? 14.922 -0.432 -12.736 1.00 86.50 568 PHE A C 1
ATOM 4366 O O . PHE A 1 568 ? 14.291 -1.078 -13.577 1.00 86.50 568 PHE A O 1
ATOM 4373 N N . GLY A 1 569 ? 16.111 -0.824 -12.268 1.00 83.12 569 GLY A N 1
ATOM 4374 C CA . GLY A 1 569 ? 16.767 -2.075 -12.648 1.00 83.12 569 GLY A CA 1
ATOM 4375 C C . GLY A 1 569 ? 15.989 -3.321 -12.224 1.00 83.12 569 GLY A C 1
ATOM 4376 O O . GLY A 1 569 ? 15.800 -4.246 -13.014 1.00 83.12 569 GLY A O 1
ATOM 4377 N N . ASP A 1 570 ? 15.514 -3.323 -10.981 1.00 84.44 570 ASP A N 1
ATOM 4378 C CA . ASP A 1 570 ? 14.755 -4.422 -10.390 1.00 84.44 570 ASP A CA 1
ATOM 4379 C C . ASP A 1 570 ? 13.400 -4.597 -11.070 1.00 84.44 570 ASP A C 1
ATOM 4381 O O . ASP A 1 570 ? 13.109 -5.689 -11.547 1.00 84.44 570 ASP A O 1
ATOM 4385 N N . ILE A 1 571 ? 12.635 -3.514 -11.244 1.00 86.81 571 ILE A N 1
ATOM 4386 C CA . ILE A 1 571 ? 11.329 -3.556 -11.912 1.00 86.81 571 ILE A CA 1
ATOM 4387 C C . ILE A 1 571 ? 11.472 -4.111 -13.331 1.00 86.81 571 ILE A C 1
ATOM 4389 O O . ILE A 1 571 ? 10.743 -5.021 -13.708 1.00 86.81 571 ILE A O 1
ATOM 4393 N N . ASN A 1 572 ? 12.431 -3.622 -14.125 1.00 87.12 572 ASN A N 1
ATOM 4394 C CA . ASN A 1 572 ? 12.648 -4.135 -15.483 1.00 87.12 572 ASN A CA 1
ATOM 4395 C C . ASN A 1 572 ? 12.996 -5.628 -15.504 1.00 87.12 572 ASN A C 1
ATOM 4397 O O . ASN A 1 572 ? 12.571 -6.344 -16.407 1.00 87.12 572 ASN A O 1
ATOM 4401 N N . ARG A 1 573 ? 13.753 -6.110 -14.516 1.00 82.62 573 ARG A N 1
ATOM 4402 C CA . ARG A 1 573 ? 14.095 -7.529 -14.397 1.00 82.62 573 ARG A CA 1
ATOM 4403 C C . ARG A 1 573 ? 12.893 -8.366 -13.962 1.00 82.62 573 ARG A C 1
ATOM 4405 O O . ARG A 1 573 ? 12.688 -9.448 -14.507 1.00 82.62 573 ARG A O 1
ATOM 4412 N N . ASP A 1 574 ? 12.072 -7.852 -13.055 1.00 83.50 574 ASP A N 1
ATOM 4413 C CA . ASP A 1 574 ? 10.833 -8.499 -12.625 1.00 83.50 574 ASP A CA 1
ATOM 4414 C C . ASP A 1 574 ? 9.832 -8.601 -13.782 1.00 83.50 574 ASP A C 1
ATOM 4416 O O . ASP A 1 574 ? 9.180 -9.635 -13.940 1.00 83.50 574 ASP A O 1
ATOM 4420 N N . MET A 1 575 ? 9.763 -7.580 -14.648 1.00 82.06 575 MET A N 1
ATOM 4421 C CA . MET A 1 575 ? 8.939 -7.588 -15.867 1.00 82.06 575 MET A CA 1
ATOM 4422 C C . MET A 1 575 ? 9.335 -8.698 -16.854 1.00 82.06 575 MET A C 1
ATOM 4424 O O . MET A 1 575 ? 8.497 -9.152 -17.629 1.00 82.06 575 MET A O 1
ATOM 4428 N N . LEU A 1 576 ? 10.587 -9.168 -16.826 1.00 78.19 576 LEU A N 1
ATOM 4429 C CA . LEU A 1 576 ? 11.048 -10.314 -17.622 1.00 78.19 576 LEU A CA 1
ATOM 4430 C C . LEU A 1 576 ? 10.697 -11.671 -16.981 1.00 78.19 576 LEU A C 1
ATOM 4432 O O . LEU A 1 576 ? 10.800 -12.711 -17.636 1.00 78.19 576 LEU A O 1
ATOM 4436 N N . GLY A 1 577 ? 10.321 -11.673 -15.699 1.00 74.81 577 GLY A N 1
ATOM 4437 C CA . GLY A 1 577 ? 10.050 -12.859 -14.892 1.00 74.81 577 GLY A CA 1
ATOM 4438 C C . GLY A 1 577 ? 8.630 -12.866 -14.325 1.00 74.81 577 GLY A C 1
ATOM 4439 O O . GLY A 1 577 ? 7.659 -13.095 -15.051 1.00 74.81 577 GLY A O 1
ATOM 4440 N N . GLU A 1 578 ? 8.520 -12.655 -13.011 1.00 64.00 578 GLU A N 1
ATOM 4441 C CA . GLU A 1 578 ? 7.274 -12.784 -12.238 1.00 64.00 578 GLU A CA 1
ATOM 4442 C C . GLU A 1 578 ? 6.175 -11.809 -12.690 1.00 64.00 578 GLU A C 1
ATOM 4444 O O . GLU A 1 578 ? 4.997 -12.164 -12.689 1.00 64.00 578 GLU A O 1
ATOM 4449 N N . ALA A 1 579 ? 6.558 -10.615 -13.152 1.00 61.97 579 ALA A N 1
ATOM 4450 C CA . ALA A 1 579 ? 5.649 -9.558 -13.588 1.00 61.97 579 ALA A CA 1
ATOM 4451 C C . ALA A 1 579 ? 5.411 -9.531 -15.112 1.00 61.97 579 ALA A C 1
ATOM 4453 O O . ALA A 1 579 ? 4.809 -8.591 -15.632 1.00 61.97 579 ALA A O 1
ATOM 4454 N N . SER A 1 580 ? 5.813 -10.580 -15.838 1.00 65.38 580 SER A N 1
ATOM 4455 C CA . SER A 1 580 ? 5.599 -10.722 -17.292 1.00 65.38 580 SER A CA 1
ATOM 4456 C C . SER A 1 580 ? 4.151 -10.467 -17.732 1.00 65.38 580 SER A C 1
ATOM 4458 O O . SER A 1 580 ? 3.920 -9.880 -18.790 1.00 65.38 580 SER A O 1
ATOM 4460 N N . ARG A 1 581 ? 3.170 -10.806 -16.885 1.00 72.44 581 ARG A N 1
ATOM 4461 C CA . ARG A 1 581 ? 1.728 -10.598 -17.127 1.00 72.44 581 ARG A CA 1
ATOM 4462 C C . ARG A 1 581 ? 1.320 -9.126 -17.243 1.00 72.44 581 ARG A C 1
ATOM 4464 O O . ARG A 1 581 ? 0.352 -8.835 -17.934 1.00 72.44 581 ARG A O 1
ATOM 4471 N N . ILE A 1 582 ? 2.047 -8.216 -16.595 1.00 74.88 582 ILE A N 1
ATOM 4472 C CA . ILE A 1 582 ? 1.755 -6.772 -16.597 1.00 74.88 582 ILE A CA 1
ATOM 4473 C C . ILE A 1 582 ? 2.196 -6.133 -17.918 1.00 74.88 582 ILE A C 1
ATOM 4475 O O . ILE A 1 582 ? 1.607 -5.165 -18.378 1.00 74.88 582 ILE A O 1
ATOM 4479 N N . THR A 1 583 ? 3.226 -6.683 -18.563 1.00 66.75 583 THR A N 1
ATOM 4480 C CA . THR A 1 583 ? 3.804 -6.083 -19.774 1.00 66.75 583 THR A CA 1
ATOM 4481 C C . THR A 1 583 ? 2.874 -6.132 -20.990 1.00 66.75 583 THR A C 1
ATOM 4483 O O . THR A 1 583 ? 3.026 -5.327 -21.909 1.00 66.75 583 THR A O 1
ATOM 4486 N N . GLY A 1 584 ? 1.915 -7.064 -21.008 1.00 60.06 584 GLY A N 1
ATOM 4487 C CA . GLY A 1 584 ? 1.021 -7.299 -22.144 1.00 60.06 584 GLY A CA 1
ATOM 4488 C C . GLY A 1 584 ? 1.693 -7.961 -23.356 1.00 60.06 584 GLY A C 1
ATOM 4489 O O . GLY A 1 584 ? 1.040 -8.130 -24.382 1.00 60.06 584 GLY A O 1
ATOM 4490 N N . TYR A 1 585 ? 2.973 -8.349 -23.267 1.00 67.56 585 TYR A N 1
ATOM 4491 C CA . TYR A 1 585 ? 3.654 -9.057 -24.352 1.00 67.56 585 TYR A CA 1
ATOM 4492 C C . TYR A 1 585 ? 3.314 -10.549 -24.369 1.00 67.56 585 TYR A C 1
ATOM 4494 O O . TYR A 1 585 ? 3.222 -11.208 -23.333 1.00 67.56 585 TYR A O 1
ATOM 4502 N N . THR A 1 586 ? 3.201 -11.108 -25.574 1.00 59.19 586 THR A N 1
ATOM 4503 C CA . THR A 1 586 ? 3.133 -12.556 -25.781 1.00 59.19 586 THR A CA 1
ATOM 4504 C C . THR A 1 586 ? 4.554 -13.105 -25.863 1.00 59.19 586 THR A C 1
ATOM 4506 O O . THR A 1 586 ? 5.286 -12.838 -26.815 1.00 59.19 586 THR A O 1
ATOM 4509 N N . PHE A 1 587 ? 4.972 -13.839 -24.838 1.00 63.81 587 PHE A N 1
ATOM 4510 C CA . PHE A 1 587 ? 6.315 -14.403 -24.763 1.00 63.81 587 PHE A CA 1
ATOM 4511 C C . PHE A 1 587 ? 6.450 -15.646 -25.656 1.00 63.81 587 PHE A C 1
ATOM 4513 O O . PHE A 1 587 ? 5.546 -16.480 -25.716 1.00 63.81 587 PHE A O 1
ATOM 4520 N N . SER A 1 588 ? 7.588 -15.779 -26.346 1.00 60.75 588 SER A N 1
ATOM 4521 C CA . SER A 1 588 ? 7.923 -16.984 -27.117 1.00 60.75 588 SER A CA 1
ATOM 4522 C C . SER A 1 588 ? 8.182 -18.192 -26.199 1.00 60.75 588 SER A C 1
ATOM 4524 O O . SER A 1 588 ? 8.320 -18.043 -24.986 1.00 60.75 588 SER A O 1
ATOM 4526 N N . ALA A 1 589 ? 8.350 -19.393 -26.766 1.00 54.97 589 ALA A N 1
ATOM 4527 C CA . ALA A 1 589 ? 8.695 -20.607 -26.008 1.00 54.97 589 ALA A CA 1
ATOM 4528 C C . ALA A 1 589 ? 9.998 -20.491 -25.179 1.00 54.97 589 ALA A C 1
ATOM 4530 O O . ALA A 1 589 ? 10.228 -21.292 -24.277 1.00 54.97 589 ALA A O 1
ATOM 4531 N N . GLN A 1 590 ? 10.847 -19.496 -25.466 1.00 59.00 590 GLN A N 1
ATOM 4532 C CA . GLN A 1 590 ? 12.069 -19.195 -24.711 1.00 59.00 590 GLN A CA 1
ATOM 4533 C C . GLN A 1 590 ? 11.903 -18.000 -23.749 1.00 59.00 590 GLN A C 1
ATOM 4535 O O . GLN A 1 590 ? 12.888 -17.500 -23.211 1.00 59.00 590 GLN A O 1
ATOM 4540 N N . ASN A 1 591 ? 10.675 -17.527 -23.512 1.00 67.00 591 ASN A N 1
ATOM 4541 C CA . ASN A 1 591 ? 10.367 -16.313 -22.754 1.00 67.00 591 ASN A CA 1
ATOM 4542 C C . ASN A 1 591 ? 11.073 -15.057 -23.289 1.00 67.00 591 ASN A C 1
ATOM 4544 O O . ASN A 1 591 ? 11.471 -14.193 -22.518 1.00 67.00 591 ASN A O 1
ATOM 4548 N N . SER A 1 592 ? 11.249 -14.934 -24.603 1.00 76.94 592 SER A N 1
ATOM 4549 C CA . SER A 1 592 ? 11.798 -13.731 -25.241 1.00 76.94 592 SER A CA 1
ATOM 4550 C C . SER A 1 592 ? 10.757 -13.042 -26.122 1.00 76.94 592 SER A C 1
ATOM 4552 O O . SER A 1 592 ? 9.905 -13.698 -26.724 1.00 76.94 592 SER A O 1
ATOM 4554 N N . VAL A 1 593 ? 10.837 -11.714 -26.195 1.00 78.75 593 VAL A N 1
ATOM 4555 C CA . VAL A 1 593 ? 10.011 -10.849 -27.040 1.00 78.75 593 VAL A CA 1
ATOM 4556 C C . VAL A 1 593 ? 10.951 -10.100 -27.973 1.00 78.75 593 VAL A C 1
ATOM 4558 O O . VAL A 1 593 ? 11.718 -9.241 -27.542 1.00 78.75 593 VAL A O 1
ATOM 4561 N N . VAL A 1 594 ? 10.923 -10.441 -29.257 1.00 82.06 594 VAL A N 1
ATOM 4562 C CA . VAL A 1 594 ? 11.696 -9.742 -30.288 1.00 82.06 594 VAL A CA 1
ATOM 4563 C C . VAL A 1 594 ? 10.712 -9.125 -31.261 1.00 82.06 594 VAL A C 1
ATOM 4565 O O . VAL A 1 594 ? 9.881 -9.831 -31.831 1.00 82.06 594 VAL A O 1
ATOM 4568 N N . HIS A 1 595 ? 10.792 -7.808 -31.436 1.00 82.88 595 HIS A N 1
ATOM 4569 C CA . HIS A 1 595 ? 9.933 -7.121 -32.388 1.00 82.88 595 HIS A CA 1
ATOM 4570 C C . HIS A 1 595 ? 10.254 -7.554 -33.838 1.00 82.88 595 HIS A C 1
ATOM 4572 O O . HIS A 1 595 ? 11.433 -7.670 -34.179 1.00 82.88 595 HIS A O 1
ATOM 4578 N N . PRO A 1 596 ? 9.255 -7.744 -34.726 1.00 80.94 596 PRO A N 1
ATOM 4579 C CA . PRO A 1 596 ? 9.482 -8.221 -36.099 1.00 80.94 596 PRO A CA 1
ATOM 4580 C C . PRO A 1 596 ? 10.399 -7.343 -36.964 1.00 80.94 596 PRO A C 1
ATOM 4582 O O . PRO A 1 596 ? 10.974 -7.825 -37.932 1.00 80.94 596 PRO A O 1
ATOM 4585 N N . THR A 1 597 ? 10.544 -6.058 -36.630 1.00 86.56 597 THR A N 1
ATOM 4586 C CA . THR A 1 597 ? 11.397 -5.108 -37.374 1.00 86.56 597 THR A CA 1
ATOM 4587 C C . THR A 1 597 ? 12.879 -5.173 -36.993 1.00 86.56 597 THR A C 1
ATOM 4589 O O . THR A 1 597 ? 13.679 -4.406 -37.527 1.00 86.56 597 THR A O 1
ATOM 4592 N N . VAL A 1 598 ? 13.258 -6.049 -36.058 1.00 86.62 598 VAL A N 1
ATOM 4593 C CA . VAL A 1 598 ? 14.645 -6.199 -35.604 1.00 86.62 598 VAL A CA 1
ATOM 4594 C C . VAL A 1 598 ? 15.459 -6.962 -36.644 1.00 86.62 598 VAL A C 1
ATOM 4596 O O . VAL A 1 598 ? 15.125 -8.089 -37.006 1.00 86.62 598 VAL A O 1
ATOM 4599 N N . VAL A 1 599 ? 16.575 -6.376 -37.073 1.00 87.50 599 VAL A N 1
ATOM 4600 C CA . VAL A 1 599 ? 17.528 -7.033 -37.977 1.00 87.50 599 VAL A CA 1
ATOM 4601 C C . VAL A 1 599 ? 18.567 -7.772 -37.141 1.00 87.50 599 VAL A C 1
ATOM 4603 O O . VAL A 1 599 ? 19.226 -7.164 -36.298 1.00 87.50 599 VAL A O 1
ATOM 4606 N N . GLN A 1 600 ? 18.711 -9.079 -37.362 1.00 87.56 600 GLN A N 1
ATOM 4607 C CA . GLN A 1 600 ? 19.669 -9.928 -36.651 1.00 87.56 600 GLN A CA 1
ATOM 4608 C C . GLN A 1 600 ? 20.771 -10.412 -37.594 1.00 87.56 600 GLN A C 1
ATOM 4610 O O . GLN A 1 600 ? 20.482 -11.039 -38.613 1.00 87.56 600 GLN A O 1
ATOM 4615 N N . GLY A 1 601 ? 22.027 -10.143 -37.236 1.00 84.06 601 GLY A N 1
ATOM 4616 C CA . GLY A 1 601 ? 23.206 -10.644 -37.934 1.00 84.06 601 GLY A CA 1
ATOM 4617 C C . GLY A 1 601 ? 23.403 -12.158 -37.800 1.00 84.06 601 GLY A C 1
ATOM 4618 O O . GLY A 1 601 ? 22.758 -12.851 -37.004 1.00 84.06 601 GLY A O 1
ATOM 4619 N N . ALA A 1 602 ? 24.334 -12.695 -38.580 1.00 83.06 602 ALA A N 1
ATOM 4620 C CA . ALA A 1 602 ? 24.652 -14.112 -38.606 1.00 83.06 602 ALA A CA 1
ATOM 4621 C C . ALA A 1 602 ? 25.163 -14.598 -37.236 1.00 83.06 602 ALA A C 1
ATOM 4623 O O . ALA A 1 602 ? 26.049 -14.000 -36.624 1.00 83.06 602 ALA A O 1
ATOM 4624 N N . LYS A 1 603 ? 24.647 -15.746 -36.768 1.00 84.12 603 LYS A N 1
ATOM 4625 C CA . LYS A 1 603 ? 24.997 -16.374 -35.472 1.00 84.12 603 LYS A CA 1
ATOM 4626 C C . LYS A 1 603 ? 24.640 -15.536 -34.234 1.00 84.12 603 LYS A C 1
ATOM 4628 O O . LYS A 1 603 ? 25.200 -15.772 -33.163 1.00 84.12 603 LYS A O 1
ATOM 4633 N N . THR A 1 604 ? 23.719 -14.584 -34.359 1.00 86.38 604 THR A N 1
ATOM 4634 C CA . THR A 1 604 ? 23.220 -13.803 -33.223 1.00 86.38 604 THR A CA 1
ATOM 4635 C C . THR A 1 604 ? 22.127 -14.551 -32.470 1.00 86.38 604 THR A C 1
ATOM 4637 O O . THR A 1 604 ? 21.271 -15.203 -33.061 1.00 86.38 604 THR A O 1
ATOM 4640 N N . THR A 1 605 ? 22.179 -14.489 -31.140 1.00 84.69 605 THR A N 1
ATOM 4641 C CA . THR A 1 605 ? 21.263 -15.201 -30.245 1.00 84.69 605 THR A CA 1
ATOM 4642 C C . THR A 1 605 ? 20.593 -14.233 -29.274 1.00 84.69 605 THR A C 1
ATOM 4644 O O . THR A 1 605 ? 21.243 -13.586 -28.448 1.00 84.69 605 THR A O 1
ATOM 4647 N N . ALA A 1 606 ? 19.268 -14.155 -29.358 1.00 82.69 606 ALA A N 1
ATOM 4648 C CA . ALA A 1 606 ? 18.422 -13.562 -28.332 1.00 82.69 606 ALA A CA 1
ATOM 4649 C C . ALA A 1 606 ? 18.016 -14.683 -27.363 1.00 82.69 606 ALA A C 1
ATOM 4651 O O . ALA A 1 606 ? 17.147 -15.496 -27.663 1.00 82.69 606 ALA A O 1
ATOM 4652 N N . GLY A 1 607 ? 18.735 -14.800 -26.247 1.00 73.75 607 GLY A N 1
ATOM 4653 C CA . GLY A 1 607 ? 18.500 -15.818 -25.227 1.00 73.75 607 GLY A CA 1
ATOM 4654 C C . GLY A 1 607 ? 17.242 -15.560 -24.397 1.00 73.75 607 GLY A C 1
ATOM 4655 O O . GLY A 1 607 ? 16.552 -14.561 -24.570 1.00 73.75 607 GLY A O 1
ATOM 4656 N N . GLY A 1 608 ? 16.939 -16.473 -23.471 1.00 75.00 608 GLY A N 1
ATOM 4657 C CA . GLY A 1 608 ? 15.686 -16.409 -22.721 1.00 75.00 608 GLY A CA 1
ATOM 4658 C C . GLY A 1 608 ? 15.540 -15.167 -21.837 1.00 75.00 608 GLY A C 1
ATOM 4659 O O . GLY A 1 608 ? 16.534 -14.629 -21.332 1.00 75.00 608 GLY A O 1
ATOM 4660 N N . GLN A 1 609 ? 14.286 -14.736 -21.648 1.00 81.94 609 GLN A N 1
ATOM 4661 C CA . GLN A 1 609 ? 13.911 -13.563 -20.846 1.00 81.94 609 GLN A CA 1
ATOM 4662 C C . GLN A 1 609 ? 14.495 -12.249 -21.377 1.00 81.94 609 GLN A C 1
ATOM 4664 O O . GLN A 1 609 ? 15.049 -11.468 -20.617 1.00 81.94 609 GLN A O 1
ATOM 4669 N N . CYS A 1 610 ? 14.413 -11.980 -22.680 1.00 86.50 610 CYS A N 1
ATOM 4670 C CA . CYS A 1 610 ? 14.825 -10.688 -23.242 1.00 86.50 610 CYS A CA 1
ATOM 4671 C C . CYS A 1 610 ? 13.679 -9.975 -23.958 1.00 86.50 610 CYS A C 1
ATOM 4673 O O . CYS A 1 610 ? 12.814 -10.631 -24.535 1.00 86.50 610 CYS A O 1
ATOM 4675 N N . ILE A 1 611 ? 13.709 -8.641 -23.974 1.00 88.50 611 ILE A N 1
ATOM 4676 C CA . ILE A 1 611 ? 12.789 -7.817 -24.770 1.00 88.50 611 ILE A CA 1
ATOM 4677 C C . ILE A 1 611 ? 13.628 -6.934 -25.692 1.00 88.50 611 ILE A C 1
ATOM 4679 O O . ILE A 1 611 ? 14.476 -6.189 -25.210 1.00 88.50 611 ILE A O 1
ATOM 4683 N N . ILE A 1 612 ? 13.395 -7.009 -27.001 1.00 90.19 612 ILE A N 1
ATOM 4684 C CA . ILE A 1 612 ? 14.069 -6.187 -28.013 1.00 90.19 612 ILE A CA 1
ATOM 4685 C C . ILE A 1 612 ? 13.010 -5.400 -28.776 1.00 90.19 612 ILE A C 1
ATOM 4687 O O . ILE A 1 612 ? 12.142 -5.997 -29.419 1.00 90.19 612 ILE A O 1
ATOM 4691 N N . ALA A 1 613 ? 13.068 -4.072 -28.675 1.00 88.81 613 ALA A N 1
ATOM 4692 C CA . ALA A 1 613 ? 12.098 -3.197 -29.319 1.00 88.81 613 ALA A CA 1
ATOM 4693 C C . ALA A 1 613 ? 12.392 -2.956 -30.807 1.00 88.81 613 ALA A C 1
ATOM 4695 O O . ALA A 1 613 ? 13.399 -3.392 -31.365 1.00 88.81 613 ALA A O 1
ATOM 4696 N N . GLU A 1 614 ? 11.463 -2.253 -31.447 1.00 89.75 614 GLU A N 1
ATOM 4697 C CA . GLU A 1 614 ? 11.468 -1.954 -32.873 1.00 89.75 614 GLU A CA 1
ATOM 4698 C C . GLU A 1 614 ? 12.696 -1.169 -33.356 1.00 89.75 614 GLU A C 1
ATOM 4700 O O . GLU A 1 614 ? 13.290 -0.363 -32.634 1.00 89.75 614 GLU A O 1
ATOM 4705 N N . GLY A 1 615 ? 13.063 -1.399 -34.620 1.00 87.75 615 GLY A N 1
ATOM 4706 C CA . GLY A 1 615 ? 14.095 -0.630 -35.317 1.00 87.75 615 GLY A CA 1
ATOM 4707 C C . GLY A 1 615 ? 15.522 -0.864 -34.818 1.00 87.75 615 GLY A C 1
ATOM 4708 O O . GLY A 1 615 ? 16.432 -0.161 -35.254 1.00 87.75 615 GLY A O 1
ATOM 4709 N N . THR A 1 616 ? 15.725 -1.823 -33.914 1.00 93.44 616 THR A N 1
ATOM 4710 C CA . THR A 1 616 ? 17.042 -2.201 -33.402 1.00 93.44 616 THR A CA 1
ATOM 4711 C C . THR A 1 616 ? 17.761 -3.143 -34.369 1.00 93.44 616 THR A C 1
ATOM 4713 O O . THR A 1 616 ? 17.167 -4.071 -34.919 1.00 93.44 616 THR A O 1
ATOM 4716 N N . ILE A 1 617 ? 19.056 -2.905 -34.571 1.00 93.44 617 ILE A N 1
ATOM 4717 C CA . ILE A 1 617 ? 19.928 -3.679 -35.459 1.00 93.44 617 ILE A CA 1
ATOM 4718 C C . ILE A 1 617 ? 20.991 -4.363 -34.603 1.00 93.44 617 ILE A C 1
ATOM 4720 O O . ILE A 1 617 ? 21.706 -3.698 -33.852 1.00 93.44 617 ILE A O 1
ATOM 4724 N N . LEU A 1 618 ? 21.092 -5.685 -34.721 1.00 92.94 618 LEU A N 1
ATOM 4725 C CA . LEU A 1 618 ? 22.108 -6.507 -34.073 1.00 92.94 618 LEU A CA 1
ATOM 4726 C C . LEU A 1 618 ? 23.100 -7.012 -35.125 1.00 92.94 618 LEU A C 1
ATOM 4728 O O . LEU A 1 618 ? 22.684 -7.668 -36.078 1.00 92.94 618 LEU A O 1
ATOM 4732 N N . GLY A 1 619 ? 24.392 -6.752 -34.931 1.00 91.25 619 GLY A N 1
ATOM 4733 C CA . GLY A 1 619 ? 25.476 -7.283 -35.758 1.00 91.25 619 GLY A CA 1
ATOM 4734 C C . GLY A 1 619 ? 25.673 -8.793 -35.604 1.00 91.25 619 GLY A C 1
ATOM 4735 O O . GLY A 1 619 ? 24.862 -9.489 -34.985 1.00 91.25 619 GLY A O 1
ATOM 4736 N N . ASP A 1 620 ? 26.754 -9.314 -36.181 1.00 92.19 620 ASP A N 1
ATOM 4737 C CA . ASP A 1 620 ? 27.041 -10.750 -36.204 1.00 92.19 620 ASP A CA 1
ATOM 4738 C C . ASP A 1 620 ? 27.577 -11.255 -34.854 1.00 92.19 620 ASP A C 1
ATOM 4740 O O . ASP A 1 620 ? 28.327 -10.566 -34.163 1.00 92.19 620 ASP A O 1
ATOM 4744 N N . LYS A 1 621 ? 27.275 -12.512 -34.502 1.00 90.75 621 LYS A N 1
ATOM 4745 C CA . LYS A 1 621 ? 27.770 -13.205 -33.290 1.00 90.75 621 LYS A CA 1
ATOM 4746 C C . LYS A 1 621 ? 27.415 -12.509 -31.964 1.00 90.75 621 LYS A C 1
ATOM 4748 O O . LYS A 1 621 ? 28.161 -12.618 -30.989 1.00 90.75 621 LYS A O 1
ATOM 4753 N N . CYS A 1 622 ? 26.280 -11.822 -31.899 1.00 91.56 622 CYS A N 1
ATOM 4754 C CA . CYS A 1 622 ? 25.831 -11.150 -30.681 1.00 91.56 622 CYS A CA 1
ATOM 4755 C C . CYS A 1 622 ? 25.054 -12.088 -29.747 1.00 91.56 622 CYS A C 1
ATOM 4757 O O . CYS A 1 622 ? 24.383 -13.023 -30.184 1.00 91.56 622 CYS A O 1
ATOM 4759 N N . SER A 1 623 ? 25.135 -11.846 -28.437 1.00 92.12 623 SER A N 1
ATOM 4760 C CA . SER A 1 623 ? 24.425 -12.633 -27.418 1.00 92.12 623 SER A CA 1
ATOM 4761 C C . SER A 1 623 ? 23.737 -11.723 -26.409 1.00 92.12 623 SER A C 1
ATOM 4763 O O . SER A 1 623 ? 24.405 -11.074 -25.603 1.00 92.12 623 SER A O 1
ATOM 4765 N N . VAL A 1 624 ? 22.406 -11.760 -26.375 1.00 91.81 624 VAL A N 1
ATOM 4766 C CA . VAL A 1 624 ? 21.573 -10.991 -25.435 1.00 91.81 624 VAL A CA 1
ATOM 4767 C C . VAL A 1 624 ? 20.851 -11.955 -24.495 1.00 91.81 624 VAL A C 1
ATOM 4769 O O . VAL A 1 624 ? 20.179 -12.861 -24.969 1.00 91.81 624 VAL A O 1
ATOM 4772 N N . LYS A 1 625 ? 20.978 -11.809 -23.169 1.00 90.00 625 LYS A N 1
ATOM 4773 C CA . LYS A 1 625 ? 20.321 -12.697 -22.182 1.00 90.00 625 LYS A CA 1
ATOM 4774 C C . LYS A 1 625 ? 19.803 -11.920 -20.974 1.00 90.00 625 LYS A C 1
ATOM 4776 O O . LYS A 1 625 ? 20.580 -11.187 -20.368 1.00 90.00 625 LYS A O 1
ATOM 4781 N N . ARG A 1 626 ? 18.550 -12.151 -20.553 1.00 87.94 626 ARG A N 1
ATOM 4782 C CA . ARG A 1 626 ? 17.933 -11.463 -19.394 1.00 87.94 626 ARG A CA 1
ATOM 4783 C C . ARG A 1 626 ? 18.015 -9.932 -19.473 1.00 87.94 626 ARG A C 1
ATOM 4785 O O . ARG A 1 626 ? 18.295 -9.284 -18.474 1.00 87.94 626 ARG A O 1
ATOM 4792 N N . SER A 1 627 ? 17.859 -9.365 -20.665 1.00 91.31 627 SER A N 1
ATOM 4793 C CA . SER A 1 627 ? 18.132 -7.946 -20.920 1.00 91.31 627 SER A CA 1
ATOM 4794 C C . SER A 1 627 ? 16.988 -7.288 -21.684 1.00 91.31 627 SER A C 1
ATOM 4796 O O . SER A 1 627 ? 16.326 -7.935 -22.498 1.00 91.31 627 SER A O 1
ATOM 4798 N N . VAL A 1 628 ? 16.790 -5.994 -21.441 1.00 91.31 628 VAL A N 1
ATOM 4799 C CA . VAL A 1 628 ? 15.827 -5.152 -22.165 1.00 91.31 628 VAL A CA 1
ATOM 4800 C C . VAL A 1 628 ? 16.609 -4.225 -23.088 1.00 91.31 628 VAL A C 1
ATOM 4802 O O . VAL A 1 628 ? 17.515 -3.534 -22.630 1.00 91.31 628 VAL A O 1
ATOM 4805 N N . ILE A 1 629 ? 16.280 -4.230 -24.379 1.00 92.88 629 ILE A N 1
ATOM 4806 C CA . ILE A 1 629 ? 16.870 -3.356 -25.396 1.00 92.88 629 ILE A CA 1
ATOM 4807 C C . ILE A 1 629 ? 15.776 -2.465 -25.978 1.00 92.88 629 ILE A C 1
ATOM 4809 O O . ILE A 1 629 ? 14.767 -2.968 -26.481 1.00 92.88 629 ILE A O 1
ATOM 4813 N N . GLY A 1 630 ? 16.015 -1.157 -25.907 1.00 90.94 630 GLY A N 1
ATOM 4814 C CA . GLY A 1 630 ? 15.158 -0.088 -26.395 1.00 90.94 630 GLY A CA 1
ATOM 4815 C C . GLY A 1 630 ? 15.042 -0.016 -27.914 1.00 90.94 630 GLY A C 1
ATOM 4816 O O . GLY A 1 630 ? 15.448 -0.916 -28.654 1.00 90.94 630 GLY A O 1
ATOM 4817 N N . ARG A 1 631 ? 14.410 1.064 -28.371 1.00 91.50 631 ARG A N 1
ATOM 4818 C CA . ARG A 1 631 ? 14.092 1.313 -29.782 1.00 91.50 631 ARG A CA 1
ATOM 4819 C C . ARG A 1 631 ? 15.274 1.929 -30.514 1.00 91.50 631 ARG A C 1
ATOM 4821 O O . ARG A 1 631 ? 15.997 2.749 -29.944 1.00 91.50 631 ARG A O 1
ATOM 4828 N N . HIS A 1 632 ? 15.408 1.589 -31.794 1.00 92.75 632 HIS A N 1
ATOM 4829 C CA . HIS A 1 632 ? 16.403 2.171 -32.702 1.00 92.75 632 HIS A CA 1
ATOM 4830 C C . HIS A 1 632 ? 17.854 2.065 -32.208 1.00 92.75 632 HIS A C 1
ATOM 4832 O O . HIS A 1 632 ? 18.669 2.956 -32.459 1.00 92.75 632 HIS A O 1
ATOM 4838 N N . CYS A 1 633 ? 18.191 0.986 -31.502 1.00 94.12 633 CYS A N 1
ATOM 4839 C CA . CYS A 1 633 ? 19.556 0.754 -31.047 1.00 94.12 633 CYS A CA 1
ATOM 4840 C C . CYS A 1 633 ? 20.397 0.121 -32.159 1.00 94.12 633 CYS A C 1
ATOM 4842 O O . CYS A 1 633 ? 19.920 -0.720 -32.922 1.00 94.12 633 CYS A O 1
ATOM 4844 N N . ARG A 1 634 ? 21.672 0.500 -32.241 1.00 94.25 634 ARG A N 1
ATOM 4845 C CA . ARG A 1 634 ? 22.641 -0.089 -33.173 1.00 94.25 634 ARG A CA 1
ATOM 4846 C C . ARG A 1 634 ? 23.683 -0.838 -32.367 1.00 94.25 634 ARG A C 1
ATOM 4848 O O . ARG A 1 634 ? 24.432 -0.222 -31.621 1.00 94.25 634 ARG A O 1
ATOM 4855 N N . ILE A 1 635 ? 23.703 -2.156 -32.489 1.00 94.81 635 ILE A N 1
ATOM 4856 C CA . ILE A 1 635 ? 24.640 -3.021 -31.777 1.00 94.81 635 ILE A CA 1
ATOM 4857 C C . ILE A 1 635 ? 25.543 -3.667 -32.820 1.00 94.81 635 ILE A C 1
ATOM 4859 O O . ILE A 1 635 ? 25.047 -4.315 -33.739 1.00 94.81 635 ILE A O 1
ATOM 4863 N N . GLY A 1 636 ? 26.850 -3.469 -32.675 1.00 92.25 636 GLY A N 1
ATOM 4864 C CA . GLY A 1 636 ? 27.894 -4.000 -33.541 1.00 92.25 636 GLY A CA 1
ATOM 4865 C C . GLY A 1 636 ? 28.040 -5.516 -33.444 1.00 92.25 636 GLY A C 1
ATOM 4866 O O . GLY A 1 636 ? 27.176 -6.216 -32.920 1.00 92.25 636 GLY A O 1
ATOM 4867 N N . SER A 1 637 ? 29.142 -6.035 -33.965 1.00 93.88 637 SER A N 1
ATOM 4868 C CA . SER A 1 637 ? 29.463 -7.460 -34.001 1.00 93.88 637 SER A CA 1
ATOM 4869 C C . SER A 1 637 ? 30.176 -7.927 -32.727 1.00 93.88 637 SER A C 1
ATOM 4871 O O . SER A 1 637 ? 30.937 -7.192 -32.097 1.00 93.88 637 SER A O 1
ATOM 4873 N N . ASN A 1 638 ? 29.975 -9.195 -32.360 1.00 92.44 638 ASN A N 1
ATOM 4874 C CA . ASN A 1 638 ? 30.596 -9.851 -31.202 1.00 92.44 638 ASN A CA 1
ATOM 4875 C C . ASN A 1 638 ? 30.294 -9.165 -29.850 1.00 92.44 638 ASN A C 1
ATOM 4877 O O . ASN A 1 638 ? 31.137 -9.137 -28.951 1.00 92.44 638 ASN A O 1
ATOM 4881 N N . VAL A 1 639 ? 29.084 -8.619 -29.693 1.00 94.12 639 VAL A N 1
ATOM 4882 C CA . VAL A 1 639 ? 28.643 -7.946 -28.462 1.00 94.12 639 VAL A CA 1
ATOM 4883 C C . VAL A 1 639 ? 27.913 -8.913 -27.526 1.00 94.12 639 VAL A C 1
ATOM 4885 O O . VAL A 1 639 ? 27.068 -9.711 -27.947 1.00 94.12 639 VAL A O 1
ATOM 4888 N N . LYS A 1 640 ? 28.202 -8.826 -26.222 1.00 94.06 640 LYS A N 1
ATOM 4889 C CA . LYS A 1 640 ? 27.547 -9.631 -25.175 1.00 94.06 640 LYS A CA 1
ATOM 4890 C C . LYS A 1 640 ? 26.817 -8.738 -24.177 1.00 94.06 640 LYS A C 1
ATOM 4892 O O . LYS A 1 640 ? 27.454 -7.944 -23.495 1.00 94.06 640 LYS A O 1
ATOM 4897 N N . ILE A 1 641 ? 25.501 -8.911 -24.049 1.00 94.00 641 ILE A N 1
ATOM 4898 C CA . ILE A 1 641 ? 24.645 -8.126 -23.145 1.00 94.00 641 ILE A CA 1
ATOM 4899 C C . ILE A 1 641 ? 23.900 -9.068 -22.198 1.00 94.00 641 ILE A C 1
ATOM 4901 O O . ILE A 1 641 ? 23.040 -9.843 -22.623 1.00 94.00 641 ILE A O 1
ATOM 4905 N N . VAL A 1 642 ? 24.199 -8.997 -20.901 1.00 92.25 642 VAL A N 1
ATOM 4906 C CA . VAL A 1 642 ? 23.631 -9.900 -19.888 1.00 92.25 642 VAL A CA 1
ATOM 4907 C C . VAL A 1 642 ? 23.059 -9.118 -18.712 1.00 92.25 642 VAL A C 1
ATOM 4909 O O . VAL A 1 642 ? 23.754 -8.294 -18.122 1.00 92.25 642 VAL A O 1
ATOM 4912 N N . ASN A 1 643 ? 21.821 -9.418 -18.312 1.00 89.94 643 ASN A N 1
ATOM 4913 C CA . ASN A 1 643 ? 21.179 -8.800 -17.143 1.00 89.94 643 ASN A CA 1
ATOM 4914 C C . ASN A 1 643 ? 21.239 -7.261 -17.169 1.00 89.94 643 ASN A C 1
ATOM 4916 O O . ASN A 1 643 ? 21.516 -6.642 -16.149 1.00 89.94 643 ASN A O 1
ATOM 4920 N N . SER A 1 644 ? 21.109 -6.660 -18.352 1.00 92.06 644 SER A N 1
ATOM 4921 C CA . SER A 1 644 ? 21.343 -5.227 -18.563 1.00 92.06 644 SER A CA 1
ATOM 4922 C C . SER A 1 644 ? 20.148 -4.564 -19.237 1.00 92.06 644 SER A C 1
ATOM 4924 O O . SER A 1 644 ? 19.354 -5.219 -19.916 1.00 92.06 644 SER A O 1
ATOM 4926 N N . ILE A 1 645 ? 20.027 -3.254 -19.052 1.00 92.38 645 ILE A N 1
ATOM 4927 C CA . ILE A 1 645 ? 18.948 -2.446 -19.622 1.00 92.38 645 ILE A CA 1
ATOM 4928 C C . ILE A 1 645 ? 19.593 -1.407 -20.526 1.00 92.38 645 ILE A C 1
ATOM 4930 O O . ILE A 1 645 ? 20.397 -0.596 -20.070 1.00 92.38 645 ILE A O 1
ATOM 4934 N N . VAL A 1 646 ? 19.241 -1.447 -21.804 1.00 92.88 646 VAL A N 1
ATOM 4935 C CA . VAL A 1 646 ? 19.693 -0.509 -22.828 1.00 92.88 646 VAL A CA 1
ATOM 4936 C C . VAL A 1 646 ? 18.487 0.305 -23.272 1.00 92.88 646 VAL A C 1
ATOM 4938 O O . VAL A 1 646 ? 17.515 -0.267 -23.758 1.00 92.88 646 VAL A O 1
ATOM 4941 N N . MET A 1 647 ? 18.529 1.624 -23.085 1.00 91.44 647 MET A N 1
ATOM 4942 C CA . MET A 1 647 ? 17.450 2.536 -23.485 1.00 91.44 647 MET A CA 1
ATOM 4943 C C . MET A 1 647 ? 17.499 2.843 -24.995 1.00 91.44 647 MET A C 1
ATOM 4945 O O . MET A 1 647 ? 18.140 2.125 -25.759 1.00 91.44 647 MET A O 1
ATOM 4949 N N . ASN A 1 648 ? 16.770 3.863 -25.452 1.00 91.50 648 ASN A N 1
ATOM 4950 C CA . ASN A 1 648 ? 16.562 4.128 -26.879 1.00 91.50 648 ASN A CA 1
ATOM 4951 C C . ASN A 1 648 ? 17.771 4.818 -27.534 1.00 91.50 648 ASN A C 1
ATOM 4953 O O . ASN A 1 648 ? 18.490 5.577 -26.884 1.00 91.50 648 ASN A O 1
ATOM 4957 N N . HIS A 1 649 ? 17.950 4.609 -28.842 1.00 91.69 649 HIS A N 1
ATOM 4958 C CA . HIS A 1 649 ? 18.977 5.276 -29.659 1.00 91.69 649 HIS A CA 1
ATOM 4959 C C . HIS A 1 649 ? 20.419 5.075 -29.159 1.00 91.69 649 HIS A C 1
ATOM 4961 O O . HIS A 1 649 ? 21.288 5.925 -29.349 1.00 91.69 649 HIS A O 1
ATOM 4967 N N . VAL A 1 650 ? 20.690 3.944 -28.507 1.00 93.62 650 VAL A N 1
ATOM 4968 C CA . VAL A 1 650 ? 22.038 3.600 -28.041 1.00 93.62 650 VAL A CA 1
ATOM 4969 C C . VAL A 1 650 ? 22.827 2.961 -29.182 1.00 93.62 650 VAL A C 1
ATOM 4971 O O . VAL A 1 650 ? 22.321 2.077 -29.879 1.00 93.62 650 VAL A O 1
ATOM 4974 N N . THR A 1 651 ? 24.076 3.393 -29.356 1.00 94.38 651 THR A N 1
ATOM 4975 C CA . THR A 1 651 ? 25.020 2.800 -30.313 1.00 94.38 651 THR A CA 1
ATOM 4976 C C . THR A 1 651 ? 26.131 2.088 -29.553 1.00 94.38 651 THR A C 1
ATOM 4978 O O . THR A 1 651 ? 26.822 2.707 -28.749 1.00 94.38 651 THR A O 1
ATOM 4981 N N . ILE A 1 652 ? 26.287 0.788 -29.785 1.00 95.06 652 ILE A N 1
ATOM 4982 C CA . ILE A 1 652 ? 27.330 -0.053 -29.197 1.00 95.06 652 ILE A CA 1
ATOM 4983 C C . ILE A 1 652 ? 28.179 -0.590 -30.342 1.00 95.06 652 ILE A C 1
ATOM 4985 O O . ILE A 1 652 ? 27.658 -1.311 -31.187 1.00 95.06 652 ILE A O 1
ATOM 4989 N N . GLU A 1 653 ? 29.459 -0.239 -30.379 1.00 94.69 653 GLU A N 1
ATOM 4990 C CA . GLU A 1 653 ? 30.412 -0.723 -31.380 1.00 94.69 653 GLU A CA 1
ATOM 4991 C C . GLU A 1 653 ? 30.874 -2.168 -31.100 1.00 94.69 653 GLU A C 1
ATOM 4993 O O . GLU A 1 653 ? 30.431 -2.840 -30.160 1.00 94.69 653 GLU A O 1
ATOM 4998 N N . ASP A 1 654 ? 31.760 -2.677 -31.952 1.00 94.12 654 ASP A N 1
ATOM 4999 C CA . ASP A 1 654 ? 32.163 -4.077 -31.968 1.00 94.12 654 ASP A CA 1
ATOM 5000 C C . ASP A 1 654 ? 32.942 -4.499 -30.707 1.00 94.12 654 ASP A C 1
ATOM 5002 O O . ASP A 1 654 ? 33.696 -3.737 -30.096 1.00 94.12 654 ASP A O 1
ATOM 5006 N N . ASN A 1 655 ? 32.821 -5.780 -30.348 1.00 93.00 655 ASN A N 1
ATOM 5007 C CA . ASN A 1 655 ? 33.557 -6.427 -29.250 1.00 93.00 655 ASN A CA 1
ATOM 5008 C C . ASN A 1 655 ? 33.265 -5.883 -27.836 1.00 93.00 655 ASN A C 1
ATOM 5010 O O . ASN A 1 655 ? 34.091 -6.044 -26.935 1.00 93.00 655 ASN A O 1
ATOM 5014 N N . CYS A 1 656 ? 32.102 -5.271 -27.612 1.00 93.50 656 CYS A N 1
ATOM 5015 C CA . CYS A 1 656 ? 31.713 -4.769 -26.292 1.00 93.50 656 CYS A CA 1
ATOM 5016 C C . CYS A 1 656 ? 31.096 -5.850 -25.384 1.00 93.50 656 CYS A C 1
ATOM 5018 O O . CYS A 1 656 ? 30.415 -6.774 -25.843 1.00 93.50 656 CYS A O 1
ATOM 5020 N N . THR A 1 657 ? 31.277 -5.711 -24.067 1.00 93.69 657 THR A N 1
ATOM 5021 C CA . THR A 1 657 ? 30.642 -6.580 -23.056 1.00 93.69 657 THR A CA 1
ATOM 5022 C C . THR A 1 657 ? 29.914 -5.756 -22.001 1.00 93.69 657 THR A C 1
ATOM 5024 O O . THR A 1 657 ? 30.477 -4.829 -21.432 1.00 93.69 657 THR A O 1
ATOM 5027 N N . ILE A 1 658 ? 28.656 -6.100 -21.725 1.00 94.12 658 ILE A N 1
ATOM 5028 C CA . ILE A 1 658 ? 27.781 -5.361 -20.812 1.00 94.12 658 ILE A CA 1
ATOM 5029 C C . ILE A 1 658 ? 27.114 -6.352 -19.864 1.00 94.12 658 ILE A C 1
ATOM 5031 O O . ILE A 1 658 ? 26.424 -7.282 -20.298 1.00 94.12 658 ILE A O 1
ATOM 5035 N N . GLN A 1 659 ? 27.316 -6.159 -18.564 1.00 92.50 659 GLN A N 1
ATOM 5036 C CA . GLN A 1 659 ? 26.752 -7.006 -17.521 1.00 92.50 659 GLN A CA 1
ATOM 5037 C C . GLN A 1 659 ? 26.145 -6.165 -16.396 1.00 92.50 659 GLN A C 1
ATOM 5039 O O . GLN A 1 659 ? 26.803 -5.263 -15.885 1.00 92.50 659 GLN A O 1
ATOM 5044 N N . GLY A 1 660 ? 24.906 -6.463 -15.991 1.00 88.50 660 GLY A N 1
ATOM 5045 C CA . GLY A 1 660 ? 24.282 -5.834 -14.816 1.00 88.50 660 GLY A CA 1
ATOM 5046 C C . GLY A 1 660 ? 24.109 -4.313 -14.901 1.00 88.50 660 GLY A C 1
ATOM 5047 O O . GLY A 1 660 ? 23.898 -3.671 -13.879 1.00 88.50 660 GLY A O 1
ATOM 5048 N N . SER A 1 661 ? 24.250 -3.721 -16.090 1.00 90.69 661 SER A N 1
ATOM 5049 C CA . SER A 1 661 ? 24.403 -2.272 -16.252 1.00 90.69 661 SER A CA 1
ATOM 5050 C C . SER A 1 661 ? 23.143 -1.626 -16.829 1.00 90.69 661 SER A C 1
ATOM 5052 O O . SER A 1 661 ? 22.410 -2.248 -17.605 1.00 90.69 661 SER A O 1
ATOM 5054 N N . VAL A 1 662 ? 22.903 -0.366 -16.465 1.00 90.00 662 VAL A N 1
ATOM 5055 C CA . VAL A 1 662 ? 21.809 0.458 -16.999 1.00 90.00 662 VAL A CA 1
ATOM 5056 C C . VAL A 1 662 ? 22.399 1.546 -17.885 1.00 90.00 662 VAL A C 1
ATOM 5058 O O . VAL A 1 662 ? 23.188 2.368 -17.420 1.00 90.00 662 VAL A O 1
ATOM 5061 N N . ILE A 1 663 ? 22.021 1.545 -19.161 1.00 90.94 663 ILE A N 1
ATOM 5062 C CA . ILE A 1 663 ? 22.534 2.461 -20.180 1.00 90.94 663 ILE A CA 1
ATOM 5063 C C . ILE A 1 663 ? 21.402 3.362 -20.655 1.00 90.94 663 ILE A C 1
ATOM 5065 O O . ILE A 1 663 ? 20.423 2.883 -21.232 1.00 90.94 663 ILE A O 1
ATOM 5069 N N . SER A 1 664 ? 21.558 4.663 -20.413 1.00 89.12 664 SER A N 1
ATOM 5070 C CA . SER A 1 664 ? 20.581 5.681 -20.801 1.00 89.12 664 SER A CA 1
ATOM 5071 C C . SER A 1 664 ? 20.535 5.928 -22.309 1.00 89.12 664 SER A C 1
ATOM 5073 O O . SER A 1 664 ? 21.387 5.462 -23.064 1.00 89.12 664 SER A O 1
ATOM 5075 N N . SER A 1 665 ? 19.523 6.674 -22.756 1.00 88.69 665 SER A N 1
ATOM 5076 C CA . SER A 1 665 ? 19.328 6.982 -24.174 1.00 88.69 665 SER A CA 1
ATOM 5077 C C . SER A 1 665 ? 20.495 7.782 -24.767 1.00 88.69 665 SER A C 1
ATOM 5079 O O . SER A 1 665 ? 21.176 8.531 -24.061 1.00 88.69 665 SER A O 1
ATOM 5081 N N . ASN A 1 666 ? 20.699 7.656 -26.081 1.00 88.56 666 ASN A N 1
ATOM 5082 C CA . ASN A 1 666 ? 21.722 8.388 -26.847 1.00 88.56 666 ASN A CA 1
ATOM 5083 C C . ASN A 1 666 ? 23.179 8.134 -26.401 1.00 88.56 666 ASN A C 1
ATOM 5085 O O . ASN A 1 666 ? 24.066 8.933 -26.698 1.00 88.56 666 ASN A O 1
ATOM 5089 N N . VAL A 1 667 ? 23.451 7.049 -25.673 1.00 90.62 667 VAL A N 1
ATOM 5090 C CA . VAL A 1 667 ? 24.818 6.662 -25.294 1.00 90.62 667 VAL A CA 1
ATOM 5091 C C . VAL A 1 667 ? 25.548 6.043 -26.485 1.00 90.62 667 VAL A C 1
ATOM 5093 O O . VAL A 1 667 ? 24.971 5.261 -27.246 1.00 90.62 667 VAL A O 1
ATOM 5096 N N . GLN A 1 668 ? 26.833 6.371 -26.619 1.00 92.00 668 GLN A N 1
ATOM 5097 C CA . GLN A 1 668 ? 27.732 5.766 -27.599 1.00 92.00 668 GLN A CA 1
ATOM 5098 C C . GLN A 1 668 ? 28.834 4.996 -26.873 1.00 92.00 668 GLN A C 1
ATOM 5100 O O . GLN A 1 668 ? 29.590 5.569 -26.089 1.00 92.00 668 GLN A O 1
ATOM 5105 N N . MET A 1 669 ? 28.918 3.692 -27.120 1.00 92.81 669 MET A N 1
ATOM 5106 C CA . MET A 1 669 ? 29.991 2.837 -26.621 1.00 92.81 669 MET A CA 1
ATOM 5107 C C . MET A 1 669 ? 30.945 2.497 -27.753 1.00 92.81 669 MET A C 1
ATOM 5109 O O . MET A 1 669 ? 30.522 1.869 -28.722 1.00 92.81 669 MET A O 1
ATOM 5113 N N . GLN A 1 670 ? 32.207 2.896 -27.607 1.00 92.12 670 GLN A N 1
ATOM 5114 C CA . GLN A 1 670 ? 33.245 2.600 -28.587 1.00 92.12 670 GLN A CA 1
ATOM 5115 C C . GLN A 1 670 ? 33.756 1.156 -28.490 1.00 92.12 670 GLN A C 1
ATOM 5117 O O . GLN A 1 670 ? 33.519 0.461 -27.498 1.00 92.12 670 GLN A O 1
ATOM 5122 N N . GLU A 1 671 ? 34.483 0.714 -29.518 1.00 91.12 671 GLU A N 1
ATOM 5123 C CA . GLU A 1 671 ? 35.007 -0.647 -29.633 1.00 91.12 671 GLU A CA 1
ATOM 5124 C C . GLU A 1 671 ? 35.731 -1.148 -28.369 1.00 91.12 671 GLU A C 1
ATOM 5126 O O . GLU A 1 671 ? 36.513 -0.441 -27.723 1.00 91.12 671 GLU A O 1
ATOM 5131 N N . ARG A 1 672 ? 35.525 -2.433 -28.050 1.00 90.38 672 ARG A N 1
ATOM 5132 C CA . ARG A 1 672 ? 36.173 -3.148 -26.928 1.00 90.38 672 ARG A CA 1
ATOM 5133 C C . ARG A 1 672 ? 35.883 -2.579 -25.530 1.00 90.38 672 ARG A C 1
ATOM 5135 O O . ARG A 1 672 ? 36.634 -2.870 -24.601 1.00 90.38 672 ARG A O 1
ATOM 5142 N N . ALA A 1 673 ? 34.816 -1.803 -25.349 1.00 90.88 673 ALA A N 1
ATOM 5143 C CA . ALA A 1 673 ? 34.410 -1.330 -24.026 1.00 90.88 673 ALA A CA 1
ATOM 5144 C C . ALA A 1 673 ? 33.749 -2.440 -23.180 1.00 90.88 673 ALA A C 1
ATOM 5146 O O . ALA A 1 673 ? 32.986 -3.273 -23.685 1.00 90.88 673 ALA A O 1
ATOM 5147 N N . SER A 1 674 ? 34.008 -2.430 -21.870 1.00 91.06 674 SER A N 1
ATOM 5148 C CA . SER A 1 674 ? 33.454 -3.395 -20.912 1.00 91.06 674 SER A CA 1
ATOM 5149 C C . SER A 1 674 ? 32.796 -2.690 -19.727 1.00 91.06 674 SER A C 1
ATOM 5151 O O . SER A 1 674 ? 33.435 -1.912 -19.019 1.00 91.06 674 SER A O 1
ATOM 5153 N N . LEU A 1 675 ? 31.514 -2.979 -19.495 1.00 91.62 675 LEU A N 1
ATOM 5154 C CA . LEU A 1 675 ? 30.732 -2.431 -18.388 1.00 91.62 675 LEU A CA 1
ATOM 5155 C C . LEU A 1 675 ? 30.234 -3.543 -17.474 1.00 91.62 675 LEU A C 1
ATOM 5157 O O . LEU A 1 675 ? 29.596 -4.500 -17.931 1.00 91.62 675 LEU A O 1
ATOM 5161 N N . LYS A 1 676 ? 30.460 -3.378 -16.171 1.00 90.75 676 LYS A N 1
ATOM 5162 C CA . LYS A 1 676 ? 29.922 -4.275 -15.151 1.00 90.75 676 LYS A CA 1
ATOM 5163 C C . LYS A 1 676 ? 29.292 -3.492 -14.003 1.00 90.75 676 LYS A C 1
ATOM 5165 O O . LYS A 1 676 ? 29.976 -2.745 -13.312 1.00 90.75 676 LYS A O 1
ATOM 5170 N N . ASP A 1 677 ? 27.998 -3.713 -13.792 1.00 87.44 677 ASP A N 1
ATOM 5171 C CA . ASP A 1 677 ? 27.194 -3.095 -12.732 1.00 87.44 677 ASP A CA 1
ATOM 5172 C C . ASP A 1 677 ? 27.259 -1.546 -12.739 1.00 87.44 677 ASP A C 1
ATOM 5174 O O . ASP A 1 677 ? 27.215 -0.894 -11.696 1.00 87.44 677 ASP A O 1
ATOM 5178 N N . CYS A 1 678 ? 27.375 -0.946 -13.931 1.00 86.94 678 CYS A N 1
ATOM 5179 C CA . CYS A 1 678 ? 27.522 0.498 -14.143 1.00 86.94 678 CYS A CA 1
ATOM 5180 C C . CYS A 1 678 ? 26.194 1.189 -14.488 1.00 86.94 678 CYS A C 1
ATOM 5182 O O . CYS A 1 678 ? 25.282 0.588 -15.061 1.00 86.94 678 CYS A O 1
ATOM 5184 N N . GLN A 1 679 ? 26.111 2.489 -14.193 1.00 87.44 679 GLN A N 1
ATOM 5185 C CA . GLN A 1 679 ? 24.984 3.350 -14.573 1.00 87.44 679 GLN A CA 1
ATOM 5186 C C . GLN A 1 679 ? 25.493 4.446 -15.504 1.00 87.44 679 GLN A C 1
ATOM 5188 O O . GLN A 1 679 ? 26.280 5.286 -15.081 1.00 87.44 679 GLN A O 1
ATOM 5193 N N . VAL A 1 680 ? 25.069 4.441 -16.766 1.00 87.06 680 VAL A N 1
ATOM 5194 C CA . VAL A 1 680 ? 25.540 5.398 -17.776 1.00 87.06 680 VAL A CA 1
ATOM 5195 C C . VAL A 1 680 ? 24.452 6.427 -18.043 1.00 87.06 680 VAL A C 1
ATOM 5197 O O . VAL A 1 680 ? 23.339 6.062 -18.423 1.00 87.06 680 VAL A O 1
ATOM 5200 N N . GLY A 1 681 ? 24.762 7.704 -17.832 1.00 84.38 681 GLY A N 1
ATOM 5201 C CA . GLY A 1 681 ? 23.874 8.834 -18.092 1.00 84.38 681 GLY A CA 1
ATOM 5202 C C . GLY A 1 681 ? 23.659 9.099 -19.580 1.00 84.38 681 GLY A C 1
ATOM 5203 O O . GLY A 1 681 ? 24.432 8.654 -20.429 1.00 84.38 681 GLY A O 1
ATOM 5204 N N . ALA A 1 682 ? 22.587 9.824 -19.899 1.00 83.44 682 ALA A N 1
ATOM 5205 C CA . ALA A 1 682 ? 22.204 10.095 -21.282 1.00 83.44 682 ALA A CA 1
ATOM 5206 C C . ALA A 1 682 ? 23.298 10.863 -22.047 1.00 83.44 682 ALA A C 1
ATOM 5208 O O . ALA A 1 682 ? 23.928 11.781 -21.515 1.00 83.44 682 ALA A O 1
ATOM 5209 N N . GLY A 1 683 ? 23.533 10.481 -23.306 1.00 80.56 683 GLY A N 1
ATOM 5210 C CA . GLY A 1 683 ? 24.483 11.172 -24.185 1.00 80.56 683 GLY A CA 1
ATOM 5211 C C . GLY A 1 683 ? 25.963 11.048 -23.794 1.00 80.56 683 GLY A C 1
ATOM 5212 O O . GLY A 1 683 ? 26.784 11.825 -24.292 1.00 80.56 683 GLY A O 1
ATOM 5213 N N . TYR A 1 684 ? 26.321 10.141 -22.880 1.00 86.56 684 TYR A N 1
ATOM 5214 C CA . TYR A 1 684 ? 27.712 9.863 -22.517 1.00 86.56 684 TYR A CA 1
ATOM 5215 C C . TYR A 1 684 ? 28.406 9.025 -23.605 1.00 86.56 684 TYR A C 1
ATOM 5217 O O . TYR A 1 684 ? 27.781 8.164 -24.227 1.00 86.56 684 TYR A O 1
ATOM 5225 N N . VAL A 1 685 ? 29.698 9.278 -23.830 1.00 88.38 685 VAL A N 1
ATOM 5226 C CA . VAL A 1 685 ? 30.523 8.528 -24.788 1.00 88.38 685 VAL A CA 1
ATOM 5227 C C . VAL A 1 685 ? 31.551 7.726 -24.003 1.00 88.38 685 VAL A C 1
ATOM 5229 O O . VAL A 1 685 ? 32.371 8.302 -23.291 1.00 88.38 685 VAL A O 1
ATOM 5232 N N . ILE A 1 686 ? 31.492 6.403 -24.119 1.00 88.00 686 ILE A N 1
ATOM 5233 C CA . ILE A 1 686 ? 32.435 5.486 -23.475 1.00 88.00 686 ILE A CA 1
ATOM 5234 C C . ILE A 1 686 ? 33.601 5.259 -24.430 1.00 88.00 686 ILE A C 1
ATOM 5236 O O . ILE A 1 686 ? 33.393 4.851 -25.572 1.00 88.00 686 ILE A O 1
ATOM 5240 N N . THR A 1 687 ? 34.816 5.537 -23.959 1.00 88.38 687 THR A N 1
ATOM 5241 C CA . THR A 1 687 ? 36.033 5.468 -24.772 1.00 88.38 687 THR A CA 1
ATOM 5242 C C . THR A 1 687 ? 36.436 4.030 -25.089 1.00 88.38 687 THR A C 1
ATOM 5244 O O . THR A 1 687 ? 36.197 3.112 -24.299 1.00 88.38 687 THR A O 1
ATOM 5247 N N . ALA A 1 688 ? 37.074 3.829 -26.241 1.00 88.00 688 ALA A N 1
ATOM 5248 C CA . ALA A 1 688 ? 37.500 2.515 -26.707 1.00 88.00 688 ALA A CA 1
ATOM 5249 C C . ALA A 1 688 ? 38.439 1.812 -25.709 1.00 88.00 688 ALA A C 1
ATOM 5251 O O . ALA A 1 688 ? 39.366 2.420 -25.171 1.00 88.00 688 ALA A O 1
ATOM 5252 N N . GLY A 1 689 ? 38.211 0.516 -25.478 1.00 82.81 689 GLY A N 1
ATOM 5253 C CA . GLY A 1 689 ? 39.050 -0.326 -24.613 1.00 82.81 689 GLY A CA 1
ATOM 5254 C C . GLY A 1 689 ? 38.987 -0.014 -23.111 1.00 82.81 689 GLY A C 1
ATOM 5255 O O . GLY A 1 689 ? 39.821 -0.511 -22.356 1.00 82.81 689 GLY A O 1
ATOM 5256 N N . SER A 1 690 ? 38.032 0.807 -22.669 1.00 87.00 690 SER A N 1
ATOM 5257 C CA . SER A 1 690 ? 37.827 1.120 -21.252 1.00 87.00 690 SER A CA 1
ATOM 5258 C C . SER A 1 690 ? 37.058 0.012 -20.513 1.00 87.00 690 SER A C 1
ATOM 5260 O O . SER A 1 690 ? 36.126 -0.594 -21.051 1.00 87.00 690 SER A O 1
ATOM 5262 N N . GLU A 1 691 ? 37.437 -0.250 -19.257 1.00 86.81 691 GLU A N 1
ATOM 5263 C CA . GLU A 1 691 ? 36.698 -1.127 -18.341 1.00 86.81 691 GLU A CA 1
ATOM 5264 C C . GLU A 1 691 ? 36.173 -0.326 -17.148 1.00 86.81 691 GLU A C 1
ATOM 5266 O O . GLU A 1 691 ? 36.960 0.215 -16.372 1.00 86.81 691 GLU A O 1
ATOM 5271 N N . TYR A 1 692 ? 34.853 -0.308 -16.958 1.00 86.69 692 TYR A N 1
ATOM 5272 C CA . TYR A 1 692 ? 34.216 0.324 -15.801 1.00 86.69 692 TYR A CA 1
ATOM 5273 C C . TYR A 1 692 ? 33.501 -0.716 -14.938 1.00 86.69 692 TYR A C 1
ATOM 5275 O O . TYR A 1 692 ? 32.859 -1.642 -15.448 1.00 86.69 692 TYR A O 1
ATOM 5283 N N . LYS A 1 693 ? 33.623 -0.571 -13.612 1.00 85.25 693 LYS A N 1
ATOM 5284 C CA . LYS A 1 693 ? 33.012 -1.471 -12.623 1.00 85.25 693 LYS A CA 1
ATOM 5285 C C . LYS A 1 693 ? 32.357 -0.669 -11.507 1.00 85.25 693 LYS A C 1
ATOM 5287 O O . LYS A 1 693 ? 33.049 0.042 -10.790 1.00 85.25 693 LYS A O 1
ATOM 5292 N N . SER A 1 694 ? 31.048 -0.831 -11.332 1.00 79.75 694 SER A N 1
ATOM 5293 C CA . SER A 1 694 ? 30.277 -0.256 -10.216 1.00 79.75 694 SER A CA 1
ATOM 5294 C C . SER A 1 694 ? 30.324 1.277 -10.092 1.00 79.75 694 SER A C 1
ATOM 5296 O O . SER A 1 694 ? 30.092 1.815 -9.009 1.00 79.75 694 SER A O 1
ATOM 5298 N N . GLU A 1 695 ? 30.601 1.991 -11.185 1.00 75.25 695 GLU A N 1
ATOM 5299 C CA . GLU A 1 695 ? 30.685 3.457 -11.213 1.00 75.25 695 GLU A CA 1
ATOM 5300 C C . GLU A 1 695 ? 29.508 4.088 -11.986 1.00 75.25 695 GLU A C 1
ATOM 5302 O O . GLU A 1 695 ? 29.118 3.569 -13.042 1.00 75.25 695 GLU A O 1
ATOM 5307 N N . PRO A 1 696 ? 28.929 5.205 -11.492 1.00 77.12 696 PRO A N 1
ATOM 5308 C CA . PRO A 1 696 ? 28.009 6.031 -12.263 1.00 77.12 696 PRO A CA 1
ATOM 5309 C C . PRO A 1 696 ? 28.788 6.951 -13.218 1.00 77.12 696 PRO A C 1
ATOM 5311 O O . PRO A 1 696 ? 29.581 7.788 -12.791 1.00 77.12 696 PRO A O 1
ATOM 5314 N N . LEU A 1 697 ? 28.543 6.810 -14.519 1.00 79.12 697 LEU A N 1
ATOM 5315 C CA . LEU A 1 697 ? 29.172 7.588 -15.584 1.00 79.12 697 LEU A CA 1
ATOM 5316 C C . LEU A 1 697 ? 28.212 8.678 -16.056 1.00 79.12 697 LEU A C 1
ATOM 5318 O O . LEU A 1 697 ? 27.233 8.401 -16.747 1.00 79.12 697 LEU A O 1
ATOM 5322 N N . THR A 1 698 ? 28.480 9.926 -15.683 1.00 71.75 698 THR A N 1
ATOM 5323 C CA . THR A 1 698 ? 27.630 11.078 -16.014 1.00 71.75 698 THR A CA 1
ATOM 5324 C C . THR A 1 698 ? 28.452 12.176 -16.675 1.00 71.75 698 THR A C 1
ATOM 5326 O O . THR A 1 698 ? 29.571 12.451 -16.238 1.00 71.75 698 THR A O 1
ATOM 5329 N N . LYS A 1 699 ? 27.906 12.849 -17.697 1.00 61.47 699 LYS A N 1
ATOM 5330 C CA . LYS A 1 699 ? 28.448 14.149 -18.125 1.00 61.47 699 LYS A CA 1
ATOM 5331 C C . LYS A 1 699 ? 28.276 15.132 -16.958 1.00 61.47 699 LYS A C 1
ATOM 5333 O O . LYS A 1 699 ? 27.196 15.174 -16.374 1.00 61.47 699 LYS A O 1
ATOM 5338 N N . ARG A 1 700 ? 29.350 15.829 -16.578 1.00 41.59 700 ARG A N 1
ATOM 5339 C CA . ARG A 1 700 ? 29.274 16.955 -15.637 1.00 41.59 700 ARG A CA 1
ATOM 5340 C C . ARG A 1 700 ? 28.660 18.170 -16.305 1.00 41.59 700 ARG A C 1
ATOM 5342 O O . ARG A 1 700 ? 28.925 18.340 -17.517 1.00 41.59 700 ARG A O 1
#

InterPro domains:
  IPR000477 Reverse transcriptase domain [PF00078] (5-162)
  IPR000477 Reverse transcriptase domain [PS50878] (1-178)
  IPR005835 Nucleotidyl transferase domain [PF00483] (231-368)
  IPR029044 Nucleotide-diphospho-sugar transferases [G3DSA:3.90.550.10] (217-494)
  IPR029044 Nucleotide-diphospho-sugar transferases [SSF53448] (230-666)
  IPR043502 DNA/RNA polymerase superfamily [SSF56672] (14-164)
  IPR051960 Eukaryotic Initiation Factor 2B Subunit Gamma [PTHR45989] (226-699)
  IPR056764 EIF2B subunit epsilon/gamma, LbH domain [PF25084] (595-687)

Organism: NCBI:txid2022672

Sequence (700 aa):
MVSALSSQQEPAFLLKLDFKKAFDSVDWSFLFSVLEYRGFPSPFISWLRLLFTSSTSSVTVNDIEGPPFPHKRGLRQGDPISPFLFLLAADVLSKMLQAASLTIPYSITSKISEPFLLLQYADDTLLFSTAKGTAVQVLSHVLKAFSEVSGILLNLNKCSLVPFNLSADLITSINSVLQRTERIKKPTAHEKVVSAPFQIRILTGRKTLVAHLQSRSIKLSPMDPPMDFQVVVLAGGTSDKLSPLVSKELPKALLPVANKPLLSYPLELLEASNLKNIIVVVEGDEAATLVESWLSVAYMDRLNVEVVKTPGDVGTVGAIRAVAPFLVSTDILIVSGDLVSDISPGAIAATHRRHGAAVTALFCPAPVSGGADSSTSGGKDKAKKPSRCNIIGLDPTRQFLLHVVSGAKVEKDIHIQKRIVRAVGQMEIRSDFMDAHVYAFKRTVLLDVLEKEDNFYSIKQDVLPYLVRTQLRSEISAKKENSADESSNGATKELPSEDININSAVPSNQNLRWLSQHRGIAPSSYQEVHISDCD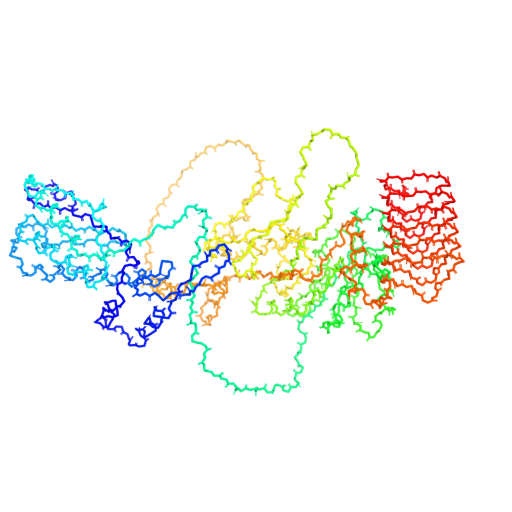INKSRPAKKTHKCCIYLSGKTQYCARLNSVQAFGDINRDMLGEASRITGYTFSAQNSVVHPTVVQGAKTTAGGQCIIAEGTILGDKCSVKRSVIGRHCRIGSNVKIVNSIVMNHVTIEDNCTIQGSVISSNVQMQERASLKDCQVGAGYVITAGSEYKSEPLTKR

pLDDT: mean 72.09, std 22.12, range [19.95, 95.06]

Foldseek 3Di:
DVVVLQPDLAWKKKKKWFWDLLQLQFALVLLLVLCVVVPPDPVVSVVVVQQQQQKWKWKAWPNRTHDIDHRGGGHDDPALCSLVSSVSLVCVLVVLLVVLQVVDDDDCPDPPNTQWDWDDDSGIIMIMHGLDPVSLVSNLVSLLVSCVSGSTHTDLVPMDMDIRNDDPVSVVVSNVSSVPNPDDDDDDDDDDDDDDDIDIDMDMDRPDPPPDDDDDDDPDDDDDDDDQEAEEEEQEFDAPQAPQQHDLVAGQLQRQQLQGGLLVQVVVLCLVLVNAHYEYEYEDDSSLVVVVVCCCVPQPPSHRYHYFYDYPQQAPLNSVVSCLVVDDGQKYKYAYSQKHWPDRVVVQVVLCVVQVFQKEFEKEFDPPLPDVDPPDDDDDDDPDDDDQFWKWKAAPVQWFTQATDGSVPPDDDDDHDVVSCVLRVDIDIDRRIDTLRIMMHGSVSSVVQVVPCVPDRYCRHPVVRVLSVLAPDDPVVVVVVVPDDDDDDDDDDDDDDDDDDDDDDDDDDPVVVVVVPPSNDPDPDPRVVPVPQPDDDDPDDDGPHGTYTYDYDDPLIDMAGDNHPSSSLVSSLCCLPSVVVSSPDDADPQSEAADPQEAEEACADEGHSEYADHLEYAYANEYAESEYAYYNEYHEYCEYHESEYHYYCEYAYPQEYYELEYAHHLEYEDACEYEYVEYEGHNHYHDHNDYDYNYYHDDD

Radius of gyration: 37.51 Å; chains: 1; bounding box: 78×80×112 Å